Protein AF-A0A972PER1-F1 (afdb_monomer_lite)

Sequence (608 aa):
MGAGVGTFSLALMDLVMQEKAKGADVCEKFYLILIEPNVLYHEVANELLKQCAQGSNLQVKWTIIAGKFPDEPCLSEVLERVAGYDSKFVIIAMSNLWNWLEDGKSLLDIFLPWRRKTEAETVYDRACNFLKEFAENTPALQVALLSVETKEPKLRKKLDKFYKRLKQASQDIYILKGPDTNFIRYENFPRSYYREVKTKIEHVNSYNAAFAVFGLIVNKMSELENLKRAYFKSRQALRWEFPCDEVEIKLFEQDLEHNLKQLGKRILTGYNFGEFLLEYEVPKNDKETRPRVMDSLSDSIVGAAFLDVVGRGIDRNFCRTSYGNRINEKIDSEYMYKYFWHSYRNFMYKPKSWFAKNGFNFFVKMDIKSFYPSVKQEKLIEKLIRLLPAKEPRVLNLLNSMIKRSIFGSPEGCGIPQGPICSGFLANCYLDEFDREMEAKLGPNGYRRYVDDMIIYTHDEESCKESIKYVSEKLCELGLKNHTGRKLKEGTIEDYLSLIERDREVDDFQKDLSRILRGLYSLDWNNYREFIRKPDEFVRLYSECLRTIGVIINPEWLRRKLLLGKGLSAALSFVSRYFSSQMYRVNFLILPNYSMQMSGQRILSRKI

Structure (mmCIF, N/CA/C/O backbone):
data_AF-A0A972PER1-F1
#
_entry.id   AF-A0A972PER1-F1
#
loop_
_atom_site.group_PDB
_atom_site.id
_atom_site.type_symbol
_atom_site.label_atom_id
_atom_site.label_alt_id
_atom_site.label_comp_id
_atom_site.label_asym_id
_atom_site.label_entity_id
_atom_site.label_seq_id
_atom_site.pdbx_PDB_ins_code
_atom_site.Cartn_x
_atom_site.Cartn_y
_atom_site.Cartn_z
_atom_site.occupancy
_atom_site.B_iso_or_equiv
_atom_site.auth_seq_id
_atom_site.auth_comp_id
_atom_site.auth_asym_id
_atom_site.auth_atom_id
_atom_site.pdbx_PDB_model_num
ATOM 1 N N . MET A 1 1 ? -35.406 26.403 27.571 1.00 26.42 1 MET A N 1
ATOM 2 C CA . MET A 1 1 ? -33.980 26.021 27.526 1.00 26.42 1 MET A CA 1
ATOM 3 C C . MET A 1 1 ? -33.805 24.924 26.485 1.00 26.42 1 MET A C 1
ATOM 5 O O . MET A 1 1 ? -34.111 23.770 26.760 1.00 26.42 1 MET A O 1
ATOM 9 N N . GLY A 1 2 ? -33.439 25.297 25.257 1.00 31.20 2 GLY A N 1
ATOM 10 C CA . GLY A 1 2 ? -33.022 24.337 24.234 1.00 31.20 2 GLY A CA 1
ATOM 11 C C . GLY A 1 2 ? -31.591 23.888 24.530 1.00 31.20 2 GLY A C 1
ATOM 12 O O . GLY A 1 2 ? -30.759 24.734 24.821 1.00 31.20 2 GLY A O 1
ATOM 13 N N . ALA A 1 3 ? -31.355 22.572 24.522 1.00 39.53 3 ALA A N 1
ATOM 14 C CA . ALA A 1 3 ? -30.053 21.911 24.693 1.00 39.53 3 ALA A CA 1
ATOM 15 C C . ALA A 1 3 ? -29.165 22.451 25.838 1.00 39.53 3 ALA A C 1
ATOM 17 O O . ALA A 1 3 ? -28.099 23.012 25.607 1.00 39.53 3 ALA A O 1
ATOM 18 N N . GLY A 1 4 ? -29.611 22.259 27.086 1.00 46.69 4 GLY A N 1
ATOM 19 C CA . GLY A 1 4 ? -28.771 22.452 28.276 1.00 46.69 4 GLY A CA 1
ATOM 20 C C . GLY A 1 4 ? -27.957 21.203 28.647 1.00 46.69 4 GLY A C 1
ATOM 21 O O . GLY A 1 4 ? -28.222 20.113 28.124 1.00 46.69 4 GLY A O 1
ATOM 22 N N . VAL A 1 5 ? -27.025 21.387 29.594 1.00 44.25 5 VAL A N 1
ATOM 23 C CA . VAL A 1 5 ? -26.070 20.427 30.206 1.00 44.25 5 VAL A CA 1
ATOM 24 C C . VAL A 1 5 ? -26.590 18.991 30.335 1.00 44.25 5 VAL A C 1
ATOM 26 O O . VAL A 1 5 ? -25.854 18.053 30.064 1.00 44.25 5 VAL A O 1
ATOM 29 N N . GLY A 1 6 ? -27.878 18.791 30.628 1.00 48.19 6 GLY A N 1
ATOM 30 C CA . GLY A 1 6 ? -28.481 17.456 30.688 1.00 48.19 6 GLY A CA 1
ATOM 31 C C . GLY A 1 6 ? -28.329 16.621 29.407 1.00 48.19 6 GLY A C 1
ATOM 32 O O . GLY A 1 6 ? -28.152 15.417 29.491 1.00 48.19 6 GLY A O 1
ATOM 33 N N . THR A 1 7 ? -28.331 17.222 28.214 1.00 51.72 7 THR A N 1
ATOM 34 C CA . THR A 1 7 ? -28.155 16.458 26.957 1.00 51.72 7 THR A CA 1
ATOM 35 C C . THR A 1 7 ? -26.720 15.947 26.811 1.00 51.72 7 THR A C 1
ATOM 37 O O . THR A 1 7 ? -26.498 14.827 26.362 1.00 51.72 7 THR A O 1
ATOM 40 N N . PHE A 1 8 ? -25.753 16.758 27.245 1.00 56.72 8 PHE A N 1
ATOM 41 C CA . PHE A 1 8 ? -24.338 16.410 27.283 1.00 56.72 8 PHE A CA 1
ATOM 42 C C . PHE A 1 8 ? -24.061 15.292 28.295 1.00 56.72 8 PHE A C 1
ATOM 44 O O . PHE A 1 8 ? -23.455 14.281 27.951 1.00 56.72 8 PHE A O 1
ATOM 51 N N . SER A 1 9 ? -24.571 15.444 29.519 1.00 54.25 9 SER A N 1
ATOM 52 C CA . SER A 1 9 ? -24.448 14.467 30.604 1.00 54.25 9 SER A CA 1
ATOM 53 C C . SER A 1 9 ? -24.974 13.090 30.213 1.00 54.25 9 SER A C 1
ATOM 55 O O . SER A 1 9 ? -24.343 12.069 30.475 1.00 54.25 9 SER A O 1
ATOM 57 N N . LEU A 1 10 ? -26.122 13.071 29.539 1.00 55.47 10 LEU A N 1
ATOM 58 C CA . LEU A 1 10 ? -26.767 11.848 29.096 1.00 55.47 10 LEU A CA 1
ATOM 59 C C . LEU A 1 10 ? -26.017 11.210 27.910 1.00 55.47 10 LEU A C 1
ATOM 61 O O . LEU A 1 10 ? -25.839 9.995 27.896 1.00 55.47 10 LEU A O 1
ATOM 65 N N . ALA A 1 11 ? -25.495 12.004 26.969 1.00 56.81 11 ALA A N 1
ATOM 66 C CA . ALA A 1 11 ? -24.675 11.499 25.864 1.00 56.81 11 ALA A CA 1
ATOM 67 C C . ALA A 1 11 ? -23.322 10.933 26.329 1.00 56.81 11 ALA A C 1
ATOM 69 O O . ALA A 1 11 ? -22.860 9.922 25.802 1.00 56.81 11 ALA A O 1
ATOM 70 N N . LEU A 1 12 ? -22.703 11.553 27.339 1.00 61.47 12 LEU A N 1
ATOM 71 C CA . LEU A 1 12 ? -21.496 11.036 27.978 1.00 61.47 12 LEU A CA 1
ATOM 72 C C . LEU A 1 12 ? -21.771 9.692 28.670 1.00 61.47 12 LEU A C 1
ATOM 74 O O . LEU A 1 12 ? -21.003 8.749 28.494 1.00 61.47 12 LEU A O 1
ATOM 78 N N . MET A 1 13 ? -22.879 9.583 29.413 1.00 58.97 13 MET A N 1
ATOM 79 C CA . MET A 1 13 ? -23.298 8.323 30.035 1.00 58.97 13 MET A CA 1
ATOM 80 C C . MET A 1 13 ? -23.582 7.230 29.001 1.00 58.97 13 MET A C 1
ATOM 82 O O . MET A 1 13 ? -23.124 6.106 29.179 1.00 58.97 13 MET A O 1
ATOM 86 N N . ASP A 1 14 ? -24.282 7.545 27.911 1.00 58.56 14 ASP A N 1
ATOM 87 C CA . ASP A 1 14 ? -24.535 6.602 26.816 1.00 58.56 14 ASP A CA 1
ATOM 88 C C . ASP A 1 14 ? -23.226 6.112 26.177 1.00 58.56 14 ASP A C 1
ATOM 90 O O . ASP A 1 14 ? -23.028 4.908 26.037 1.00 58.56 14 ASP A O 1
ATOM 94 N N . LEU A 1 15 ? -22.268 7.006 25.902 1.00 58.19 15 LEU A N 1
ATOM 95 C CA . LEU A 1 15 ? -20.954 6.625 25.368 1.00 58.19 15 LEU A CA 1
ATOM 96 C C . LEU A 1 15 ? -20.197 5.679 26.315 1.00 58.19 15 LEU A C 1
ATOM 98 O O . LEU A 1 15 ? -19.697 4.638 25.889 1.00 58.19 15 LEU A O 1
ATOM 102 N N . VAL A 1 16 ? -20.147 6.015 27.606 1.00 56.97 16 VAL A N 1
ATOM 103 C CA . VAL A 1 16 ? -19.517 5.183 28.644 1.00 56.97 16 VAL A CA 1
ATOM 104 C C . VAL A 1 16 ? -20.184 3.803 28.726 1.00 56.97 16 VAL A C 1
ATOM 106 O O . VAL A 1 16 ? -19.498 2.783 28.828 1.00 56.97 16 VAL A O 1
ATOM 109 N N . MET A 1 17 ? -21.514 3.741 28.628 1.00 57.50 17 MET A N 1
ATOM 110 C CA . MET A 1 17 ? -22.270 2.484 28.650 1.00 57.50 17 MET A CA 1
ATOM 111 C C . MET A 1 17 ? -22.079 1.659 27.370 1.00 57.50 17 MET A C 1
ATOM 113 O O . MET A 1 17 ? -21.971 0.434 27.445 1.00 57.50 17 MET A O 1
ATOM 117 N N . GLN A 1 18 ? -21.982 2.299 26.202 1.00 55.28 18 GLN A N 1
ATOM 118 C CA . GLN A 1 18 ? -21.708 1.631 24.927 1.00 55.28 18 GLN A CA 1
ATOM 119 C C . GLN A 1 18 ? -20.305 1.021 24.877 1.00 55.28 18 GLN A C 1
ATOM 121 O O . GLN A 1 18 ? -20.141 -0.075 24.339 1.00 55.28 18 GLN A O 1
ATOM 126 N N . GLU A 1 19 ? -19.294 1.692 25.434 1.00 50.16 19 GLU A N 1
ATOM 127 C CA . GLU A 1 19 ? -17.941 1.130 25.527 1.00 50.16 19 GLU A CA 1
ATOM 128 C C . GLU A 1 19 ? -17.891 -0.039 26.525 1.00 50.16 19 GLU A C 1
ATOM 130 O O . GLU A 1 19 ? -17.300 -1.075 26.219 1.00 50.16 19 GLU A O 1
ATOM 135 N N . LYS A 1 20 ? -18.619 0.048 27.649 1.00 49.75 20 LYS A N 1
ATOM 136 C CA . LYS A 1 20 ? -18.792 -1.070 28.596 1.00 49.75 20 LYS A CA 1
ATOM 137 C C . LYS A 1 20 ? -19.465 -2.295 27.965 1.00 49.75 20 LYS A C 1
ATOM 139 O O . LYS A 1 20 ? -19.067 -3.425 28.238 1.00 49.75 20 LYS A O 1
ATOM 144 N N . ALA A 1 21 ? -20.456 -2.095 27.095 1.00 46.31 21 ALA A N 1
ATOM 145 C CA . ALA A 1 21 ? -21.189 -3.179 26.436 1.00 46.31 21 ALA A CA 1
ATOM 146 C C . ALA A 1 21 ? -20.359 -3.970 25.403 1.00 46.31 21 ALA A C 1
ATOM 148 O O . ALA A 1 21 ? -20.729 -5.089 25.052 1.00 46.31 21 ALA A O 1
ATOM 149 N N . LYS A 1 22 ? -19.234 -3.426 24.914 1.00 44.88 22 LYS A N 1
ATOM 150 C CA . LYS A 1 22 ? -18.383 -4.081 23.901 1.00 44.88 22 LYS A CA 1
ATOM 151 C C . LYS A 1 22 ? -17.372 -5.078 24.473 1.00 44.88 22 LYS A C 1
ATOM 153 O O . LYS A 1 22 ? -16.591 -5.634 23.706 1.00 44.88 22 LYS A O 1
ATOM 158 N N . GLY A 1 23 ? -17.363 -5.307 25.788 1.00 40.91 23 GLY A N 1
ATOM 159 C CA . GLY A 1 23 ? -16.435 -6.251 26.421 1.00 40.91 23 GLY A CA 1
ATOM 160 C C . GLY A 1 23 ? -14.962 -5.842 26.309 1.00 40.91 23 GLY A C 1
ATOM 161 O O . GLY A 1 23 ? -14.085 -6.686 26.468 1.00 40.91 23 GLY A O 1
ATOM 162 N N . ALA A 1 24 ? -14.685 -4.567 26.015 1.00 40.03 24 ALA A N 1
ATOM 163 C CA . ALA A 1 24 ? -13.367 -4.002 26.251 1.00 40.03 24 ALA A CA 1
ATOM 164 C C . ALA A 1 24 ? -13.134 -3.991 27.767 1.00 40.03 24 ALA A C 1
ATOM 166 O O . ALA A 1 24 ? -14.063 -3.663 28.510 1.00 40.03 24 ALA A O 1
ATOM 167 N N . ASP A 1 25 ? -11.922 -4.321 28.223 1.00 42.69 25 ASP A N 1
ATOM 168 C CA . ASP A 1 25 ? -11.452 -3.883 29.540 1.00 42.69 25 ASP A CA 1
ATOM 169 C C . ASP A 1 25 ? -11.628 -2.365 29.562 1.00 42.69 25 ASP A C 1
ATOM 171 O O . ASP A 1 25 ? -10.833 -1.628 28.972 1.00 42.69 25 ASP A O 1
ATOM 175 N N . VAL A 1 26 ? -12.747 -1.895 30.118 1.00 45.00 26 VAL A N 1
ATOM 176 C CA . VAL A 1 26 ? -13.044 -0.471 30.199 1.00 45.00 26 VAL A CA 1
ATOM 177 C C . VAL A 1 26 ? -11.923 0.093 31.041 1.00 45.00 26 VAL A C 1
ATOM 179 O O . VAL A 1 26 ? -11.823 -0.230 32.222 1.00 45.00 26 VAL A O 1
ATOM 182 N N . CYS A 1 27 ? -11.034 0.847 30.394 1.00 50.41 27 CYS A N 1
ATOM 183 C CA . CYS A 1 27 ? -9.876 1.451 31.025 1.00 50.41 27 CYS A CA 1
ATOM 184 C C . CYS A 1 27 ? -10.336 2.055 32.359 1.00 50.41 27 CYS A C 1
ATOM 186 O O . CYS A 1 27 ? -11.215 2.917 32.356 1.00 50.41 27 CYS A O 1
ATOM 188 N N . GLU A 1 28 ? -9.774 1.599 33.487 1.00 54.62 28 GLU A N 1
ATOM 189 C CA . GLU A 1 28 ? -10.206 2.032 34.829 1.00 54.62 28 GLU A CA 1
ATOM 190 C C . GLU A 1 28 ? -10.150 3.561 34.995 1.00 54.62 28 GLU A C 1
ATOM 192 O O . GLU A 1 28 ? -10.821 4.108 35.865 1.00 54.62 28 GLU A O 1
ATOM 197 N N . LYS A 1 29 ? -9.384 4.246 34.130 1.00 63.78 29 LYS A N 1
ATOM 198 C CA . LYS A 1 29 ? -9.202 5.698 34.052 1.00 63.78 29 LYS A CA 1
ATOM 199 C C . LYS A 1 29 ? -9.489 6.233 32.645 1.00 63.78 29 LYS A C 1
ATOM 201 O O . LYS A 1 29 ? -8.820 5.824 31.693 1.00 63.78 29 LYS A O 1
ATOM 206 N N . PHE A 1 30 ? -10.377 7.220 32.520 1.00 67.88 30 PHE A N 1
ATOM 207 C CA . PHE A 1 30 ? -10.522 8.019 31.296 1.00 67.88 30 PHE A CA 1
ATOM 208 C C . PHE A 1 30 ? -10.519 9.524 31.581 1.00 67.88 30 PHE A C 1
ATOM 210 O O . PHE A 1 30 ? -10.972 9.975 32.636 1.00 67.88 30 PHE A O 1
ATOM 217 N N . TYR A 1 31 ? -9.990 10.289 30.623 1.00 77.06 31 TYR A N 1
ATOM 218 C CA . TYR A 1 31 ? -9.894 11.747 30.691 1.00 77.06 31 TYR A CA 1
ATOM 219 C C . TYR A 1 31 ? -10.985 12.399 29.842 1.00 77.06 31 TYR A C 1
ATOM 221 O O . TYR A 1 31 ? -11.194 11.997 28.702 1.00 77.06 31 TYR A O 1
ATOM 229 N N . LEU A 1 32 ? -11.668 13.407 30.377 1.00 76.50 32 LEU A N 1
ATOM 230 C CA . LEU A 1 32 ? -12.708 14.165 29.686 1.00 76.50 32 LEU A CA 1
ATOM 231 C C . LEU A 1 32 ? -12.308 15.638 29.562 1.00 76.50 32 LEU A C 1
ATOM 233 O O . LEU A 1 32 ? -12.201 16.342 30.562 1.00 76.50 32 LEU A O 1
ATOM 237 N N . ILE A 1 33 ? -12.159 16.127 28.337 1.00 79.44 33 ILE A N 1
ATOM 238 C CA . ILE A 1 33 ? -12.066 17.559 28.050 1.00 79.44 33 ILE A CA 1
ATOM 239 C C . ILE A 1 33 ? -13.440 18.028 27.593 1.00 79.44 33 ILE A C 1
ATOM 241 O O . ILE A 1 33 ? -13.902 17.649 26.518 1.00 79.44 33 ILE A O 1
ATOM 245 N N . LEU A 1 34 ? -14.095 18.840 28.415 1.00 77.69 34 LEU A N 1
ATOM 246 C CA . LEU A 1 34 ? -15.350 19.490 28.073 1.00 77.69 34 LEU A CA 1
ATOM 247 C C . LEU A 1 34 ? -15.063 20.885 27.528 1.00 77.69 34 LEU A C 1
ATOM 249 O O . LEU A 1 34 ? -14.505 21.715 28.235 1.00 77.69 34 LEU A O 1
ATOM 253 N N . ILE A 1 35 ? -15.473 21.162 26.297 1.00 75.19 35 ILE A N 1
ATOM 254 C CA . ILE A 1 35 ? -15.441 22.521 25.750 1.00 75.19 35 ILE A CA 1
ATOM 255 C C . ILE A 1 35 ? -16.831 23.120 25.963 1.00 75.19 35 ILE A C 1
ATOM 257 O O . ILE A 1 35 ? -17.819 22.571 25.478 1.00 75.19 35 ILE A O 1
ATOM 261 N N . GLU A 1 36 ? -16.914 24.201 26.737 1.00 72.69 36 GLU A N 1
ATOM 262 C CA . GLU A 1 36 ? -18.165 24.895 27.047 1.00 72.69 36 GLU A CA 1
ATOM 263 C C . GLU A 1 36 ? -17.871 26.391 27.249 1.00 72.69 36 GLU A C 1
ATOM 265 O O . GLU A 1 36 ? -17.298 26.763 28.271 1.00 72.69 36 GLU A O 1
ATOM 270 N N . PRO A 1 37 ? -18.242 27.280 26.315 1.00 66.69 37 PRO A N 1
ATOM 271 C CA . PRO A 1 37 ? -17.990 28.710 26.460 1.00 66.69 37 PRO A CA 1
ATOM 272 C C . PRO A 1 37 ? -18.890 29.361 27.518 1.00 66.69 37 PRO A C 1
ATOM 274 O O . PRO A 1 37 ? -18.535 30.408 28.055 1.00 66.69 37 PRO A O 1
ATOM 277 N N . ASN A 1 38 ? -20.049 28.773 27.847 1.00 67.06 38 ASN A N 1
ATOM 278 C CA . ASN A 1 38 ? -20.931 29.343 28.858 1.00 67.06 38 ASN A CA 1
ATOM 279 C C . ASN A 1 38 ? -20.520 28.906 30.270 1.00 67.06 38 ASN A C 1
ATOM 281 O O . ASN A 1 38 ? -20.836 27.806 30.725 1.00 67.06 38 ASN A O 1
ATOM 285 N N . VAL A 1 39 ? -19.884 29.827 30.992 1.00 70.94 39 VAL A N 1
ATOM 286 C CA . VAL A 1 39 ? -19.374 29.610 32.354 1.00 70.94 39 VAL A CA 1
ATOM 287 C C . VAL A 1 39 ? -20.472 29.181 33.339 1.00 70.94 39 VAL A C 1
ATOM 289 O O . VAL A 1 39 ? -20.210 28.387 34.238 1.00 70.94 39 VAL A O 1
ATOM 292 N N . LEU A 1 40 ? -21.730 29.599 33.138 1.00 66.31 40 LEU A N 1
ATOM 293 C CA . LEU A 1 40 ? -22.855 29.194 33.998 1.00 66.31 40 LEU A CA 1
ATOM 294 C C . LEU A 1 40 ? -23.103 27.677 33.981 1.00 66.31 40 LEU A C 1
ATOM 296 O O . LEU A 1 40 ? -23.684 27.123 34.912 1.00 66.31 40 LEU A O 1
ATOM 300 N N . TYR A 1 41 ? -22.682 26.992 32.920 1.00 66.69 41 TYR A N 1
ATOM 301 C CA . TYR A 1 41 ? -22.830 25.546 32.789 1.00 66.69 41 TYR A CA 1
ATOM 302 C C . TYR A 1 41 ? -21.674 24.757 33.401 1.00 66.69 41 TYR A C 1
ATOM 304 O O . TYR A 1 41 ? -21.802 23.545 33.580 1.00 66.69 41 TYR A O 1
ATOM 312 N N . HIS A 1 42 ? -20.579 25.420 33.778 1.00 75.81 42 HIS A N 1
ATOM 313 C CA . HIS A 1 42 ? -19.392 24.760 34.322 1.00 75.81 42 HIS A CA 1
ATOM 314 C C . HIS A 1 42 ? -19.663 24.159 35.695 1.00 75.81 42 HIS A C 1
ATOM 316 O O . HIS A 1 42 ? -19.288 23.016 35.946 1.00 75.81 42 HIS A O 1
ATOM 322 N N . GLU A 1 43 ? -20.355 24.891 36.570 1.00 70.50 43 GLU A N 1
ATOM 323 C CA . GLU A 1 43 ? -20.714 24.406 37.909 1.00 70.50 43 GLU A CA 1
ATOM 324 C C . GLU A 1 43 ? -21.614 23.170 37.833 1.00 70.50 43 GLU A C 1
ATOM 326 O O . GLU A 1 43 ? -21.351 22.158 38.484 1.00 70.50 43 GLU A O 1
ATOM 331 N N . VAL A 1 44 ? -22.628 23.218 36.965 1.00 67.12 44 VAL A N 1
ATOM 332 C CA . VAL A 1 44 ? -23.564 22.106 36.754 1.00 67.12 44 VAL A CA 1
ATOM 333 C C . VAL A 1 44 ? -22.845 20.883 36.182 1.00 67.12 44 VAL A C 1
ATOM 335 O O . VAL A 1 44 ? -23.066 19.765 36.648 1.00 67.12 44 VAL A O 1
ATOM 338 N N . ALA A 1 45 ? -21.974 21.078 35.187 1.00 69.12 45 ALA A N 1
ATOM 339 C CA . ALA A 1 45 ? -21.197 19.995 34.592 1.00 69.12 45 ALA A CA 1
ATOM 340 C C . ALA A 1 45 ? -20.238 19.360 35.610 1.00 69.12 45 ALA A C 1
ATOM 342 O O . ALA A 1 45 ? -20.171 18.135 35.703 1.00 69.12 45 ALA A O 1
ATOM 343 N N . ASN A 1 46 ? -19.547 20.177 36.410 1.00 76.25 46 ASN A N 1
ATOM 344 C CA . ASN A 1 46 ? -18.648 19.705 37.460 1.00 76.25 46 ASN A CA 1
ATOM 345 C C . ASN A 1 46 ? -19.373 18.846 38.494 1.00 76.25 46 ASN A C 1
ATOM 347 O O . ASN A 1 46 ? -18.902 17.760 38.824 1.00 76.25 46 ASN A O 1
ATOM 351 N N . GLU A 1 47 ? -20.510 19.315 39.003 1.00 72.00 47 GLU A N 1
ATOM 352 C CA . GLU A 1 47 ? -21.238 18.592 40.042 1.00 72.00 47 GLU A CA 1
ATOM 353 C C . GLU A 1 47 ? -21.782 17.255 39.530 1.00 72.00 47 GLU A C 1
ATOM 355 O O . GLU A 1 47 ? -21.693 16.228 40.202 1.00 72.00 47 GLU A O 1
ATOM 360 N N . LEU A 1 48 ? -22.248 17.232 38.284 1.00 68.62 48 LEU A N 1
ATOM 361 C CA . LEU A 1 48 ? -22.726 16.009 37.659 1.00 68.62 48 LEU A CA 1
ATOM 362 C C . LEU A 1 48 ? -21.595 15.001 37.406 1.00 68.62 48 LEU A C 1
ATOM 364 O O . LEU A 1 48 ? -21.771 13.810 37.663 1.00 68.62 48 LEU A O 1
ATOM 368 N N . LEU A 1 49 ? -20.429 15.452 36.935 1.00 72.38 49 LEU A N 1
ATOM 369 C CA . LEU A 1 49 ? -19.271 14.579 36.711 1.00 72.38 49 LEU A CA 1
ATOM 370 C C . LEU A 1 49 ? -18.753 13.970 38.021 1.00 72.38 49 LEU A C 1
ATOM 372 O O . LEU A 1 49 ? -18.432 12.780 38.045 1.00 72.38 49 LEU A O 1
ATOM 376 N N . LYS A 1 50 ? -18.775 14.729 39.128 1.00 75.12 50 LYS A N 1
ATOM 377 C CA . LYS A 1 50 ? -18.490 14.193 40.471 1.00 75.12 50 LYS A CA 1
ATOM 378 C C . LYS A 1 50 ? -19.460 13.083 40.856 1.00 75.12 50 LYS A C 1
ATOM 380 O O . LYS A 1 50 ? -19.018 12.021 41.285 1.00 75.12 50 LYS A O 1
ATOM 385 N N . GLN A 1 51 ? -20.762 13.298 40.669 1.00 68.56 51 GLN A N 1
ATOM 386 C CA . GLN A 1 51 ? -21.779 12.288 40.982 1.00 68.56 51 GLN A CA 1
ATOM 387 C C . GLN A 1 51 ? -21.609 11.024 40.129 1.00 68.56 51 GLN A C 1
ATOM 389 O O . GLN A 1 51 ? -21.715 9.912 40.642 1.00 68.56 51 GLN A O 1
ATOM 394 N N . CYS A 1 52 ? -21.279 11.175 38.843 1.00 63.88 52 CYS A N 1
ATOM 395 C CA . CYS A 1 52 ? -21.000 10.044 37.954 1.00 63.88 52 CYS A CA 1
ATOM 396 C C . CYS A 1 52 ? -19.782 9.234 38.419 1.00 63.88 52 CYS A C 1
ATOM 398 O O . CYS A 1 52 ? -19.831 8.003 38.431 1.00 63.88 52 CYS A O 1
ATOM 400 N N . ALA A 1 53 ? -18.704 9.915 38.817 1.00 66.44 53 ALA A N 1
ATOM 401 C CA . ALA A 1 53 ? -17.494 9.273 39.324 1.00 66.44 53 ALA A CA 1
ATOM 402 C C . ALA A 1 53 ? -17.730 8.566 40.671 1.00 66.44 53 ALA A C 1
ATOM 404 O O . ALA A 1 53 ? -17.184 7.496 40.902 1.00 66.44 53 ALA A O 1
ATOM 405 N N . GLN A 1 54 ? -18.571 9.123 41.547 1.00 66.81 54 GLN A N 1
ATOM 406 C CA . GLN A 1 54 ? -18.913 8.509 42.839 1.00 66.81 54 GLN A CA 1
ATOM 407 C C . GLN A 1 54 ? -19.871 7.315 42.704 1.00 66.81 54 GLN A C 1
ATOM 409 O O . GLN A 1 54 ? -19.818 6.390 43.509 1.00 66.81 54 GLN A O 1
ATOM 414 N N . GLY A 1 55 ? -20.750 7.328 41.697 1.00 57.81 55 GLY A N 1
ATOM 415 C CA . GLY A 1 55 ? -21.752 6.285 41.456 1.00 57.81 55 GLY A CA 1
ATOM 416 C C . GLY A 1 55 ? -21.294 5.132 40.556 1.00 57.81 55 GLY A C 1
ATOM 417 O O . GLY A 1 55 ? -22.108 4.270 40.222 1.00 57.81 55 GLY A O 1
ATOM 418 N N . SER A 1 56 ? -20.032 5.106 40.118 1.00 59.75 56 SER A N 1
ATOM 419 C CA . SER A 1 56 ? -19.505 4.084 39.205 1.00 59.75 56 SER A CA 1
ATOM 420 C C . SER A 1 56 ? -18.081 3.654 39.578 1.00 59.75 56 SER A C 1
ATOM 422 O O . SER A 1 56 ? -17.346 4.406 40.200 1.00 59.75 56 SER A O 1
ATOM 424 N N . ASN A 1 57 ? -17.648 2.459 39.153 1.00 62.38 57 ASN A N 1
ATOM 425 C CA . ASN A 1 57 ? -16.254 1.998 39.313 1.00 62.38 57 ASN A CA 1
ATOM 426 C C . ASN A 1 57 ? -15.274 2.694 38.337 1.00 62.38 57 ASN A C 1
ATOM 428 O O . ASN A 1 57 ? -14.226 2.142 38.013 1.00 62.38 57 ASN A O 1
ATOM 432 N N . LEU A 1 58 ? -15.629 3.863 37.800 1.00 60.22 58 LEU A N 1
ATOM 433 C CA . LEU A 1 58 ? -14.868 4.560 36.766 1.00 60.22 58 LEU A CA 1
ATOM 434 C C . LEU A 1 58 ? -14.079 5.713 37.384 1.00 60.22 58 LEU A C 1
ATOM 436 O O . LEU A 1 58 ? -14.657 6.608 37.998 1.00 60.22 58 LEU A O 1
ATOM 440 N N . GLN A 1 59 ? -12.765 5.754 37.168 1.00 68.75 59 GLN A N 1
ATOM 441 C CA . GLN A 1 59 ? -11.951 6.905 37.554 1.00 68.75 59 GLN A CA 1
ATOM 442 C C . GLN A 1 59 ? -11.991 7.956 36.440 1.00 68.75 59 GLN A C 1
ATOM 444 O O . GLN A 1 59 ? -11.199 7.935 35.496 1.00 68.75 59 GLN A O 1
ATOM 449 N N . VAL A 1 60 ? -12.942 8.883 36.545 1.00 70.94 60 VAL A N 1
ATOM 450 C CA . VAL A 1 60 ? -13.090 9.994 35.598 1.00 70.94 60 VAL A CA 1
ATOM 451 C C . VAL A 1 60 ? -12.252 11.180 36.063 1.00 70.94 60 VAL A C 1
ATOM 453 O O . VAL A 1 60 ? -12.485 11.715 37.145 1.00 70.94 60 VAL A O 1
ATOM 456 N N . LYS A 1 61 ? -11.303 11.630 35.240 1.00 78.38 61 LYS A N 1
ATOM 457 C CA . LYS A 1 61 ? -10.654 12.942 35.399 1.00 78.38 61 LYS A CA 1
ATOM 458 C C . LYS A 1 61 ? -11.172 13.870 34.312 1.00 78.38 61 LYS A C 1
ATOM 460 O O . LYS A 1 61 ? -11.260 13.456 33.161 1.00 78.38 61 LYS A O 1
ATOM 465 N N . TRP A 1 62 ? -11.506 15.113 34.646 1.00 81.94 62 TRP A N 1
ATOM 466 C CA . TRP A 1 62 ? -12.046 16.046 33.660 1.00 81.94 62 TRP A CA 1
ATOM 467 C C . TRP A 1 62 ? -11.470 17.454 33.772 1.00 81.94 62 TRP A C 1
ATOM 469 O O . TRP A 1 62 ? -10.917 17.852 34.794 1.00 81.94 62 TRP A O 1
ATOM 479 N N . THR A 1 63 ? -11.590 18.211 32.689 1.00 84.81 63 THR A N 1
ATOM 480 C CA . THR A 1 63 ? -11.253 19.634 32.605 1.00 84.81 63 THR A CA 1
ATOM 481 C C . THR A 1 63 ? -12.292 20.324 31.734 1.00 84.81 63 THR A C 1
ATOM 483 O O . THR A 1 63 ? -12.777 19.734 30.769 1.00 84.81 63 THR A O 1
ATOM 486 N N . ILE A 1 64 ? -12.658 21.554 32.094 1.00 82.25 64 ILE A N 1
ATOM 487 C CA . ILE A 1 64 ? -13.596 22.374 31.328 1.00 82.25 64 ILE A CA 1
ATOM 488 C C . ILE A 1 64 ? -12.815 23.534 30.711 1.00 82.25 64 ILE A C 1
ATOM 490 O O . ILE A 1 64 ? -12.150 24.274 31.430 1.00 82.25 64 ILE A O 1
ATOM 494 N N . ILE A 1 65 ? -12.891 23.671 29.390 1.00 81.25 65 ILE A N 1
ATOM 495 C CA . ILE A 1 65 ? -12.271 24.744 28.614 1.00 81.25 65 ILE A CA 1
ATOM 496 C C . ILE A 1 65 ? -13.355 25.771 28.286 1.00 81.25 65 ILE A C 1
ATOM 498 O O . ILE A 1 65 ? -14.324 25.463 27.585 1.00 81.25 65 ILE A O 1
ATOM 502 N N . ALA A 1 66 ? -13.170 27.000 28.776 1.00 78.94 66 ALA A N 1
ATOM 503 C CA . ALA A 1 66 ? -14.044 28.153 28.540 1.00 78.94 66 ALA A CA 1
ATOM 504 C C . ALA A 1 66 ? -13.817 28.772 27.144 1.00 78.94 66 ALA A C 1
ATOM 506 O O . ALA A 1 66 ? -13.671 29.984 26.998 1.00 78.94 66 ALA A O 1
ATOM 507 N N . GLY A 1 67 ? -13.707 27.929 26.120 1.00 69.56 67 GLY A N 1
ATOM 508 C CA . GLY A 1 67 ? -13.319 28.312 24.767 1.00 69.56 67 GLY A CA 1
ATOM 509 C C . GLY A 1 67 ? -14.412 28.025 23.747 1.00 69.56 67 GLY A C 1
ATOM 510 O O . GLY A 1 67 ? -15.301 27.203 23.969 1.00 69.56 67 GLY A O 1
ATOM 511 N N . LYS A 1 68 ? -14.328 28.698 22.599 1.00 68.00 68 LYS A N 1
ATOM 512 C CA . LYS A 1 68 ? -15.152 28.408 21.424 1.00 68.00 68 LYS A CA 1
ATOM 513 C C . LYS A 1 68 ? -14.358 27.516 20.477 1.00 68.00 68 LYS A C 1
ATOM 515 O O . LYS A 1 68 ? -13.272 27.878 20.039 1.00 68.00 68 LYS A O 1
ATOM 520 N N . PHE A 1 69 ? -14.882 26.342 20.147 1.00 61.56 69 PHE A N 1
ATOM 521 C CA . PHE A 1 69 ? -14.282 25.495 19.116 1.00 61.56 69 PHE A CA 1
ATOM 522 C C . PHE A 1 69 ? -14.774 25.927 17.721 1.00 61.56 69 PHE A C 1
ATOM 524 O O . PHE A 1 69 ? -15.980 26.143 17.576 1.00 61.56 69 PHE A O 1
ATOM 531 N N . PRO A 1 70 ? -13.929 25.977 16.670 1.00 61.25 70 PRO A N 1
ATOM 532 C CA . PRO A 1 70 ? -12.501 25.651 16.621 1.00 61.25 70 PRO A CA 1
ATOM 533 C C . PRO A 1 70 ? -11.598 26.906 16.617 1.00 61.25 70 PRO A C 1
ATOM 535 O O . PRO A 1 70 ? -10.793 27.077 15.700 1.00 61.25 70 PRO A O 1
ATOM 538 N N . ASP A 1 71 ? -11.739 27.821 17.581 1.00 69.81 71 ASP A N 1
ATOM 539 C CA . ASP A 1 71 ? -10.851 28.990 17.656 1.00 69.81 71 ASP A CA 1
ATOM 540 C C . ASP A 1 71 ? -9.454 28.594 18.147 1.00 69.81 71 ASP A C 1
ATOM 542 O O . ASP A 1 71 ? -9.323 27.791 19.070 1.00 69.81 71 ASP A O 1
ATOM 546 N N . GLU A 1 72 ? -8.410 29.193 17.563 1.00 70.56 72 GLU A N 1
ATOM 547 C CA . GLU A 1 72 ? -6.996 28.873 17.841 1.00 70.56 72 GLU A CA 1
ATOM 548 C C . GLU A 1 72 ? -6.642 28.796 19.339 1.00 70.56 72 GLU A C 1
ATOM 550 O O . GLU A 1 72 ? -5.986 27.829 19.732 1.00 70.56 72 GLU A O 1
ATOM 555 N N . PRO A 1 73 ? -7.107 29.713 20.220 1.00 79.31 73 PRO A N 1
ATOM 556 C CA . PRO A 1 73 ? -6.834 29.602 21.654 1.00 79.31 73 PRO A CA 1
ATOM 557 C C . PRO A 1 73 ? -7.456 28.349 22.283 1.00 79.31 73 PRO A C 1
ATOM 559 O O . PRO A 1 73 ? -6.825 27.691 23.105 1.00 79.31 73 PRO A O 1
ATOM 562 N N . CYS A 1 74 ? -8.676 27.988 21.870 1.00 75.75 74 CYS A N 1
ATOM 563 C CA . CYS A 1 74 ? -9.353 26.786 22.349 1.00 75.75 74 CYS A CA 1
ATOM 564 C C . CYS A 1 74 ? -8.643 25.526 21.842 1.00 75.75 74 CYS A C 1
ATOM 566 O O . CYS A 1 74 ? -8.405 24.607 22.621 1.00 75.75 74 CYS A O 1
ATOM 568 N N . LEU A 1 75 ? -8.266 25.494 20.560 1.00 72.94 75 LEU A N 1
ATOM 569 C CA . LEU A 1 75 ? -7.520 24.384 19.963 1.00 72.94 75 LEU A CA 1
ATOM 570 C C . LEU A 1 75 ? -6.163 24.166 20.649 1.00 72.94 75 LEU A C 1
ATOM 572 O O . LEU A 1 75 ? -5.843 23.038 21.025 1.00 72.94 75 LEU A O 1
ATOM 576 N N . SER A 1 76 ? -5.407 25.246 20.865 1.00 79.00 76 SER A N 1
ATOM 577 C CA . SER A 1 76 ? -4.112 25.212 21.556 1.00 79.00 76 SER A CA 1
ATOM 578 C C . SER A 1 76 ? -4.247 24.672 22.980 1.00 79.00 76 SER A C 1
ATOM 580 O O . SER A 1 76 ? -3.497 23.777 23.368 1.00 79.00 76 SER A O 1
ATOM 582 N N . GLU A 1 77 ? -5.247 25.139 23.739 1.00 83.81 77 GLU A N 1
ATOM 583 C CA . GLU A 1 77 ? -5.480 24.638 25.096 1.00 83.81 77 GLU A CA 1
ATOM 584 C C . GLU A 1 77 ? -5.861 23.149 25.087 1.00 83.81 77 GLU A C 1
ATOM 586 O O . GLU A 1 77 ? -5.351 22.379 25.896 1.00 83.81 77 GLU A O 1
ATOM 591 N N . VAL A 1 78 ? -6.704 22.695 24.151 1.00 76.88 78 VAL A N 1
ATOM 592 C CA . VAL A 1 78 ? -7.055 21.267 24.046 1.00 76.88 78 VAL A CA 1
ATOM 593 C C . VAL A 1 78 ? -5.812 20.406 23.795 1.00 76.88 78 VAL A C 1
ATOM 595 O O . VAL A 1 78 ? -5.663 19.373 24.449 1.00 76.88 78 VAL A O 1
ATOM 598 N N . LEU A 1 79 ? -4.921 20.819 22.885 1.00 74.50 79 LEU A N 1
ATOM 599 C CA . LEU A 1 79 ? -3.669 20.102 22.604 1.00 74.50 79 LEU A CA 1
ATOM 600 C C . LEU A 1 79 ? -2.773 20.022 23.844 1.00 74.50 79 LEU A C 1
ATOM 602 O O . LEU A 1 79 ? -2.279 18.942 24.164 1.00 74.50 79 LEU A O 1
ATOM 606 N N . GLU A 1 80 ? -2.621 21.127 24.577 1.00 80.31 80 GLU A N 1
ATOM 607 C CA . GLU A 1 80 ? -1.835 21.174 25.814 1.00 80.31 80 GLU A CA 1
ATOM 608 C C . GLU A 1 80 ? -2.394 20.220 26.883 1.00 80.31 80 GLU A C 1
ATOM 610 O O . GLU A 1 80 ? -1.654 19.424 27.467 1.00 80.31 80 GLU A O 1
ATOM 615 N N . ARG A 1 81 ? -3.717 20.240 27.108 1.00 79.88 81 ARG A N 1
ATOM 616 C CA . ARG A 1 81 ? -4.370 19.360 28.093 1.00 79.88 81 ARG A CA 1
ATOM 617 C C . ARG A 1 81 ? -4.214 17.891 27.730 1.00 79.88 81 ARG A C 1
ATOM 619 O O . ARG A 1 81 ? -3.914 17.082 28.604 1.00 79.88 81 ARG A O 1
ATOM 626 N N . VAL A 1 82 ? -4.408 17.546 26.457 1.00 73.69 82 VAL A N 1
ATOM 627 C CA . VAL A 1 82 ? -4.264 16.164 25.991 1.00 73.69 82 VAL A CA 1
ATOM 628 C C . VAL A 1 82 ? -2.827 15.674 26.106 1.00 73.69 82 VAL A C 1
ATOM 630 O O . VAL A 1 82 ? -2.625 14.548 26.556 1.00 73.69 82 VAL A O 1
ATOM 633 N N . ALA A 1 83 ? -1.839 16.501 25.758 1.00 69.69 83 ALA A N 1
ATOM 634 C CA . ALA A 1 83 ? -0.429 16.141 25.883 1.00 69.69 83 ALA A CA 1
ATOM 635 C C . ALA A 1 83 ? -0.023 15.829 27.337 1.00 69.69 83 ALA A C 1
ATOM 637 O O . ALA A 1 83 ? 0.866 15.010 27.566 1.00 69.69 83 ALA A O 1
ATOM 638 N N . GLY A 1 84 ? -0.689 16.446 28.320 1.00 68.50 84 GLY A N 1
ATOM 639 C CA . GLY A 1 84 ? -0.459 16.205 29.747 1.00 68.50 84 GLY A CA 1
ATOM 640 C C . GLY A 1 84 ? -1.122 14.945 30.322 1.00 68.50 84 GLY A C 1
ATOM 641 O O . GLY A 1 84 ? -0.894 14.629 31.491 1.00 68.50 84 GLY A O 1
ATOM 642 N N . TYR A 1 85 ? -1.951 14.228 29.557 1.00 72.69 85 TYR A N 1
ATOM 643 C CA . TYR A 1 85 ? -2.664 13.045 30.043 1.00 72.69 85 TYR A CA 1
ATOM 644 C C . TYR A 1 85 ? -1.934 11.737 29.711 1.00 72.69 85 TYR A C 1
ATOM 646 O O . TYR A 1 85 ? -1.525 11.490 28.583 1.00 72.69 85 TYR A O 1
ATOM 654 N N . ASP A 1 86 ? -1.825 10.855 30.709 1.00 60.62 86 ASP A N 1
ATOM 655 C CA . ASP A 1 86 ? -1.116 9.570 30.620 1.00 60.62 86 ASP A CA 1
ATOM 656 C C . ASP A 1 86 ? -1.978 8.394 30.118 1.00 60.62 86 ASP A C 1
ATOM 658 O O . ASP A 1 86 ? -1.454 7.292 29.934 1.00 60.62 86 ASP A O 1
ATOM 662 N N . SER A 1 87 ? -3.298 8.571 29.927 1.00 59.31 87 SER A N 1
ATOM 663 C CA . SER A 1 87 ? -4.187 7.436 29.639 1.00 59.31 87 SER A CA 1
ATOM 664 C C . SER A 1 87 ? -4.390 7.156 28.161 1.00 59.31 87 SER A C 1
ATOM 666 O O . SER A 1 87 ? -4.268 7.986 27.262 1.00 59.31 87 SER A O 1
ATOM 668 N N . LYS A 1 88 ? -4.786 5.904 27.950 1.00 60.56 88 LYS A N 1
ATOM 669 C CA . LYS A 1 88 ? -5.124 5.303 26.672 1.00 60.56 88 LYS A CA 1
ATOM 670 C C . LYS A 1 88 ? -6.450 5.828 26.096 1.00 60.56 88 LYS A C 1
ATOM 672 O O . LYS A 1 88 ? -6.705 5.580 24.926 1.00 60.56 88 LYS A O 1
ATOM 677 N N . PHE A 1 89 ? -7.285 6.537 26.860 1.00 63.50 89 PHE A N 1
ATOM 678 C CA . PHE A 1 89 ? -8.626 6.931 26.416 1.00 63.50 89 PHE A CA 1
ATOM 679 C C . PHE A 1 89 ? -8.987 8.356 26.860 1.00 63.50 89 PHE A C 1
ATOM 681 O O . PHE A 1 89 ? -9.188 8.619 28.051 1.00 63.50 89 PHE A O 1
ATOM 688 N N . VAL A 1 90 ? -9.096 9.266 25.888 1.00 69.81 90 VAL A N 1
ATOM 689 C CA . VAL A 1 90 ? -9.467 10.673 26.100 1.00 69.81 90 VAL A CA 1
ATOM 690 C C . VAL A 1 90 ? -10.763 10.975 25.348 1.00 69.81 90 VAL A C 1
ATOM 692 O O . VAL A 1 90 ? -10.865 10.749 24.146 1.00 69.81 90 VAL A O 1
ATOM 695 N N . ILE A 1 91 ? -11.768 11.511 26.028 1.00 70.69 91 ILE A N 1
ATOM 696 C CA . ILE A 1 91 ? -12.983 12.030 25.399 1.00 70.69 91 ILE A CA 1
ATOM 697 C C . ILE A 1 91 ? -12.845 13.545 25.320 1.00 70.69 91 ILE A C 1
ATOM 699 O O . ILE A 1 91 ? -12.683 14.208 26.340 1.00 70.69 91 ILE A O 1
ATOM 703 N N . ILE A 1 92 ? -12.959 14.103 24.121 1.00 70.75 92 ILE A N 1
ATOM 704 C CA . ILE A 1 92 ? -13.125 15.541 23.930 1.00 70.75 92 ILE A CA 1
ATOM 705 C C . ILE A 1 92 ? -14.590 15.757 23.583 1.00 70.75 92 ILE A C 1
ATOM 707 O O . ILE A 1 92 ? -15.061 15.400 22.504 1.00 70.75 92 ILE A O 1
ATOM 711 N N . ALA A 1 93 ? -15.339 16.301 24.524 1.00 70.81 93 ALA A N 1
ATOM 712 C CA . ALA A 1 93 ? -16.768 16.453 24.388 1.00 70.81 93 ALA A CA 1
ATOM 713 C C . ALA A 1 93 ? -17.107 17.936 24.201 1.00 70.81 93 ALA A C 1
ATOM 715 O O . ALA A 1 93 ? -16.731 18.797 24.994 1.00 70.81 93 ALA A O 1
ATOM 716 N N . MET A 1 94 ? -17.807 18.224 23.110 1.00 67.62 94 MET A N 1
ATOM 717 C CA . MET A 1 94 ? -18.169 19.566 22.677 1.00 67.62 94 MET A CA 1
ATOM 718 C C . MET A 1 94 ? -19.689 19.689 22.752 1.00 67.62 94 MET A C 1
ATOM 720 O O . MET A 1 94 ? -20.413 18.975 22.044 1.00 67.62 94 MET A O 1
ATOM 724 N N . SER A 1 95 ? -20.197 20.572 23.609 1.00 57.78 95 SER A N 1
ATOM 725 C CA . SER A 1 95 ? -21.616 20.929 23.566 1.00 57.78 95 SER A CA 1
ATOM 726 C C . SER A 1 95 ? -21.858 21.851 22.360 1.00 57.78 95 SER A C 1
ATOM 728 O O . SER A 1 95 ? -20.983 22.593 21.963 1.00 57.78 95 SER A O 1
ATOM 730 N N . ASN A 1 96 ? -23.020 21.819 21.705 1.00 55.75 96 ASN A N 1
ATOM 731 C CA . ASN A 1 96 ? -23.515 22.982 20.947 1.00 55.75 96 ASN A CA 1
ATOM 732 C C . ASN A 1 96 ? -22.577 23.628 19.885 1.00 55.75 96 ASN A C 1
ATOM 734 O O . ASN A 1 96 ? -22.680 24.830 19.639 1.00 55.75 96 ASN A O 1
ATOM 738 N N . LEU A 1 97 ? -21.753 22.831 19.191 1.00 50.53 97 LEU A N 1
ATOM 739 C CA . LEU A 1 97 ? -20.718 23.257 18.224 1.00 50.53 97 LEU A CA 1
ATOM 740 C C . LEU A 1 97 ? -21.181 24.310 17.190 1.00 50.53 97 LEU A C 1
ATOM 742 O O . LEU A 1 97 ? -20.385 25.110 16.712 1.00 50.53 97 LEU A O 1
ATOM 746 N N . TRP A 1 98 ? -22.477 24.330 16.858 1.00 49.84 98 TRP A N 1
ATOM 747 C CA . TRP A 1 98 ? -23.084 25.261 15.899 1.00 49.84 98 TRP A CA 1
ATOM 748 C C . TRP A 1 98 ? -23.813 26.463 16.514 1.00 49.84 98 TRP A C 1
ATOM 750 O O . TRP A 1 98 ? -24.021 27.441 15.802 1.00 49.84 98 TRP A O 1
ATOM 760 N N . ASN A 1 99 ? -24.180 26.430 17.802 1.00 47.12 99 ASN A N 1
ATOM 761 C CA . ASN A 1 99 ? -24.667 27.629 18.506 1.00 47.12 99 ASN A CA 1
ATOM 762 C C . ASN A 1 99 ? -23.510 28.577 18.868 1.00 47.12 99 ASN A C 1
ATOM 764 O O . ASN A 1 99 ? -23.755 29.731 19.197 1.00 47.12 99 ASN A O 1
ATOM 768 N N . TRP A 1 100 ? -22.268 28.085 18.818 1.00 45.09 100 TRP A N 1
ATOM 769 C CA . TRP A 1 100 ? -21.045 28.824 19.142 1.00 45.09 100 TRP A CA 1
ATOM 770 C C . TRP A 1 100 ? -20.516 29.715 18.013 1.00 45.09 100 TRP A C 1
ATOM 772 O O . TRP A 1 100 ? -19.627 30.528 18.246 1.00 45.09 100 TRP A O 1
ATOM 782 N N . LEU A 1 101 ? -21.073 29.607 16.805 1.00 48.00 101 LEU A N 1
ATOM 783 C CA . LEU A 1 101 ? -20.757 30.483 15.671 1.00 48.00 101 LEU A CA 1
ATOM 784 C C . LEU A 1 101 ? -21.525 31.824 15.760 1.00 48.00 101 LEU A C 1
ATOM 786 O O . LEU A 1 101 ? -22.155 32.205 14.781 1.00 48.00 101 LEU A O 1
ATOM 790 N N . GLU A 1 102 ? -21.530 32.468 16.938 1.00 41.88 102 GLU A N 1
ATOM 791 C CA . GLU A 1 102 ? -22.268 33.702 17.327 1.00 41.88 102 GLU A CA 1
ATOM 792 C C . GLU A 1 102 ? -22.555 34.692 16.170 1.00 41.88 102 GLU A C 1
ATOM 794 O O . GLU A 1 102 ? -21.702 34.936 15.324 1.00 41.88 102 GLU A O 1
ATOM 799 N N . ASP A 1 103 ? -23.741 35.297 16.016 1.00 38.41 103 ASP A N 1
ATOM 800 C CA . ASP A 1 103 ? -24.642 35.905 17.009 1.00 38.41 103 ASP A CA 1
ATOM 801 C C . ASP A 1 103 ? -26.122 35.643 16.693 1.00 38.41 103 ASP A C 1
ATOM 803 O O . ASP A 1 103 ? -26.634 36.181 15.714 1.00 38.41 103 ASP A O 1
ATOM 807 N N . GLY A 1 104 ? -26.856 34.873 17.509 1.00 39.66 104 GLY A N 1
ATOM 808 C CA . GLY A 1 104 ? -28.334 34.800 17.426 1.00 39.66 104 GLY A CA 1
ATOM 809 C C . GLY A 1 104 ? -28.912 34.414 16.053 1.00 39.66 104 GLY A C 1
ATOM 810 O O . GLY A 1 104 ? -30.095 34.622 15.784 1.00 39.66 104 GLY A O 1
ATOM 811 N N . LYS A 1 105 ? -28.066 33.868 15.184 1.00 38.28 105 LYS A N 1
ATOM 812 C CA . LYS A 1 105 ? -28.271 33.727 13.753 1.00 38.28 105 LYS A CA 1
ATOM 813 C C . LYS A 1 105 ? -27.907 32.304 13.373 1.00 38.28 105 LYS A C 1
ATOM 815 O O . LYS A 1 105 ? -26.772 31.863 13.528 1.00 38.28 105 LYS A O 1
ATOM 820 N N . SER A 1 106 ? -28.887 31.551 12.890 1.00 41.03 106 SER A N 1
ATOM 821 C CA . SER A 1 106 ? -28.623 30.254 12.265 1.00 41.03 106 SER A CA 1
ATOM 822 C C . SER A 1 106 ? -27.760 30.481 11.012 1.00 41.03 106 SER A C 1
ATOM 824 O O . SER A 1 106 ? -27.753 31.592 10.489 1.00 41.03 106 SER A O 1
ATOM 826 N N . LEU A 1 107 ? -27.089 29.467 10.425 1.00 36.84 107 LEU A N 1
ATOM 827 C CA . LEU A 1 107 ? -26.412 29.716 9.125 1.00 36.84 107 LEU A CA 1
ATOM 828 C C . LEU A 1 107 ? -27.353 30.352 8.082 1.00 36.84 107 LEU A C 1
ATOM 830 O O . LEU A 1 107 ? -26.851 30.961 7.161 1.00 36.84 107 LEU A O 1
ATOM 834 N N . LEU A 1 108 ? -28.686 30.267 8.183 1.00 36.03 108 LEU A N 1
ATOM 835 C CA . LEU A 1 108 ? -29.541 31.014 7.250 1.00 36.03 108 LEU A CA 1
ATOM 836 C C . LEU A 1 108 ? -29.339 32.536 7.317 1.00 36.03 108 LEU A C 1
ATOM 838 O O . LEU A 1 108 ? -29.430 33.192 6.285 1.00 36.03 108 LEU A O 1
ATOM 842 N N . ASP A 1 109 ? -29.008 33.081 8.479 1.00 40.12 109 ASP A N 1
ATOM 843 C CA . ASP A 1 109 ? -28.883 34.521 8.698 1.00 40.12 109 ASP A CA 1
ATOM 844 C C . ASP A 1 109 ? -27.480 35.064 8.352 1.00 40.12 109 ASP A C 1
ATOM 846 O O . ASP A 1 109 ? -27.299 36.272 8.208 1.00 40.12 109 ASP A O 1
ATOM 850 N N . ILE A 1 110 ? -26.501 34.167 8.171 1.00 39.97 110 ILE A N 1
ATOM 851 C CA . ILE A 1 110 ? -25.219 34.434 7.488 1.00 39.97 110 ILE A CA 1
ATOM 852 C C . ILE A 1 110 ? -25.394 34.309 5.957 1.00 39.97 110 ILE A C 1
ATOM 854 O O . ILE A 1 110 ? -24.637 34.881 5.177 1.00 39.97 110 ILE A O 1
ATOM 858 N N . PHE A 1 111 ? -26.411 33.572 5.493 1.00 38.47 111 PHE A N 1
ATOM 859 C CA . PHE A 1 111 ? -26.594 33.209 4.081 1.00 38.47 111 PHE A CA 1
ATOM 860 C C . PHE A 1 111 ? -27.468 34.185 3.271 1.00 38.47 111 PHE A C 1
ATOM 862 O O . PHE A 1 111 ? -27.671 33.968 2.075 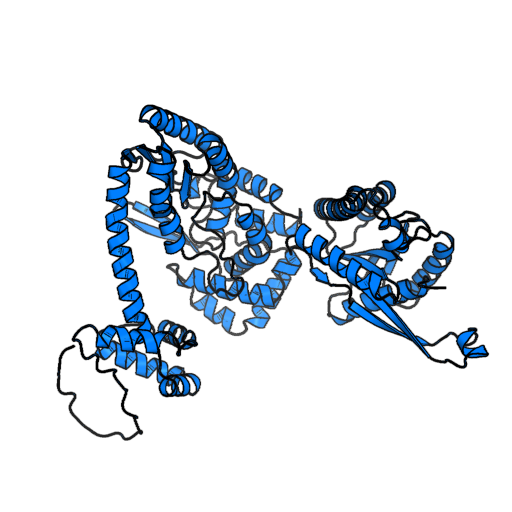1.00 38.47 111 PHE A O 1
ATOM 869 N N . LEU A 1 112 ? -27.924 35.288 3.864 1.00 31.94 112 LEU A N 1
ATOM 870 C CA . LEU A 1 112 ? -28.589 36.391 3.166 1.00 31.94 112 LEU A CA 1
ATOM 871 C C . LEU A 1 112 ? -27.934 37.712 3.618 1.00 31.94 112 LEU A C 1
ATOM 873 O O . LEU A 1 112 ? -28.130 38.059 4.780 1.00 31.94 112 LEU A O 1
ATOM 877 N N . PRO A 1 113 ? -27.185 38.484 2.793 1.00 34.38 113 PRO A N 1
ATOM 878 C CA . PRO A 1 113 ? -26.829 38.345 1.376 1.00 34.38 113 PRO A CA 1
ATOM 879 C C . PRO A 1 113 ? -25.298 38.293 1.114 1.00 34.38 113 PRO A C 1
ATOM 881 O O . PRO A 1 113 ? -24.538 39.148 1.555 1.00 34.38 113 PRO A O 1
ATOM 884 N N . TRP A 1 114 ? -24.844 37.325 0.308 1.00 34.09 114 TRP A N 1
ATOM 885 C CA . TRP A 1 114 ? -23.639 37.427 -0.546 1.00 34.09 114 TRP A CA 1
ATOM 886 C C . TRP A 1 114 ? -22.304 37.929 0.073 1.00 34.09 114 TRP A C 1
ATOM 888 O O . TRP A 1 114 ? -21.459 38.465 -0.645 1.00 34.09 114 TRP A O 1
ATOM 898 N N . ARG A 1 115 ? -22.027 37.696 1.367 1.00 32.19 115 ARG A N 1
ATOM 899 C CA . ARG A 1 115 ? -20.671 37.847 1.934 1.00 32.19 115 ARG A CA 1
ATOM 900 C C . ARG A 1 115 ? -20.089 36.513 2.423 1.00 32.19 115 ARG A C 1
ATOM 902 O O . ARG A 1 115 ? -20.490 35.959 3.432 1.00 32.19 115 ARG A O 1
ATOM 909 N N . ARG A 1 116 ? -19.099 36.066 1.637 1.00 39.88 116 ARG A N 1
ATOM 910 C CA . ARG A 1 116 ? -17.940 35.204 1.944 1.00 39.88 116 ARG A CA 1
ATOM 911 C C . ARG A 1 116 ? -18.184 33.749 2.378 1.00 39.88 116 ARG A C 1
ATOM 913 O O . ARG A 1 116 ? -17.979 33.345 3.513 1.00 39.88 116 ARG A O 1
ATOM 920 N N . LYS A 1 117 ? -18.381 32.913 1.352 1.00 42.34 117 LYS A N 1
ATOM 921 C CA . LYS A 1 117 ? -18.121 31.454 1.316 1.00 42.34 117 LYS A CA 1
ATOM 922 C C . LYS A 1 117 ? -16.795 31.030 1.993 1.00 42.34 117 LYS A C 1
ATOM 924 O O . LYS A 1 117 ? -16.700 29.911 2.483 1.00 42.34 117 LYS A O 1
ATOM 929 N N . THR A 1 118 ? -15.810 31.931 2.034 1.00 46.84 118 THR A N 1
ATOM 930 C CA . THR A 1 118 ? -14.452 31.713 2.549 1.00 46.84 118 THR A CA 1
ATOM 931 C C . THR A 1 118 ? -14.374 31.505 4.063 1.00 46.84 118 THR A C 1
ATOM 933 O O . THR A 1 118 ? -13.557 30.708 4.496 1.00 46.84 118 THR A O 1
ATOM 936 N N . GLU A 1 119 ? -15.208 32.160 4.879 1.00 46.28 119 GLU A N 1
ATOM 937 C CA . GLU A 1 119 ? -15.110 32.051 6.352 1.00 46.28 119 GLU A CA 1
ATOM 938 C C . GLU A 1 119 ? -15.677 30.731 6.892 1.00 46.28 119 GLU A C 1
ATOM 940 O O . GLU A 1 119 ? -15.143 30.139 7.824 1.00 46.28 119 GLU A O 1
ATOM 945 N N . ALA A 1 120 ? -16.736 30.206 6.272 1.00 47.00 120 ALA A N 1
ATOM 946 C CA . ALA A 1 120 ? -17.232 28.880 6.624 1.00 47.00 120 ALA A CA 1
ATOM 947 C C . ALA A 1 120 ? -16.220 27.796 6.227 1.00 47.00 120 ALA A C 1
ATOM 949 O O . ALA A 1 120 ? -15.979 26.874 7.000 1.00 47.00 120 ALA A O 1
ATOM 950 N N . GLU A 1 121 ? -15.616 27.909 5.038 1.00 53.25 121 GLU A N 1
ATOM 951 C CA . GLU A 1 121 ? -14.546 27.006 4.597 1.00 53.25 121 GLU A CA 1
ATOM 952 C C . GLU A 1 121 ? -13.336 27.063 5.541 1.00 53.25 121 GLU A C 1
ATOM 954 O O . GLU A 1 121 ? -12.890 26.004 5.972 1.00 53.25 121 GLU A O 1
ATOM 959 N N . THR A 1 122 ? -12.919 28.244 6.014 1.00 60.91 122 THR A N 1
ATOM 960 C CA . THR A 1 122 ? -11.801 28.359 6.970 1.00 60.91 122 THR A CA 1
ATOM 961 C C . THR A 1 122 ? -12.101 27.760 8.346 1.00 60.91 122 THR A C 1
ATOM 963 O O . THR A 1 122 ? -11.197 27.217 8.974 1.00 60.91 122 THR A O 1
ATOM 966 N N . VAL A 1 123 ? -13.341 27.814 8.845 1.00 57.59 123 VAL A N 1
ATOM 967 C CA . VAL A 1 123 ? -13.727 27.138 10.103 1.00 57.59 123 VAL A CA 1
ATOM 968 C C . VAL A 1 123 ? -13.665 25.614 9.950 1.00 57.59 123 VAL A C 1
ATOM 970 O O . VAL A 1 123 ? -13.138 24.925 10.824 1.00 57.59 123 VAL A O 1
ATOM 973 N N . TYR A 1 124 ? -14.161 25.079 8.829 1.00 61.31 124 TYR A N 1
ATOM 974 C CA . TYR A 1 124 ? -14.076 23.643 8.550 1.00 61.31 124 TYR A CA 1
ATOM 975 C C . TYR A 1 124 ? -12.633 23.171 8.410 1.00 61.31 124 TYR A C 1
ATOM 977 O O . TYR A 1 124 ? -12.277 22.134 8.970 1.00 61.31 124 TYR A O 1
ATOM 985 N N . ASP A 1 125 ? -11.823 23.924 7.673 1.00 64.38 125 ASP A N 1
ATOM 986 C CA . ASP A 1 125 ? -10.428 23.585 7.433 1.00 64.38 125 ASP A CA 1
ATOM 987 C C . ASP A 1 125 ? -9.620 23.663 8.732 1.00 64.38 125 ASP A C 1
ATOM 989 O O . ASP A 1 125 ? -8.842 22.752 8.995 1.00 64.38 125 ASP A O 1
ATOM 993 N N . ARG A 1 126 ? -9.882 24.646 9.610 1.00 67.25 126 ARG A N 1
ATOM 994 C CA . ARG A 1 126 ? -9.286 24.714 10.959 1.00 67.25 126 ARG A CA 1
ATOM 995 C C . ARG A 1 126 ? -9.616 23.492 11.809 1.00 67.25 126 ARG A C 1
ATOM 997 O O . ARG A 1 126 ? -8.705 22.858 12.326 1.00 67.25 126 ARG A O 1
ATOM 1004 N N . ALA A 1 127 ? -10.888 23.095 11.891 1.00 64.12 127 ALA A N 1
ATOM 1005 C CA . ALA A 1 127 ? -11.268 21.884 12.620 1.00 64.12 127 ALA A CA 1
ATOM 1006 C C . ALA A 1 127 ? -10.622 20.621 12.019 1.00 64.12 127 ALA A C 1
ATOM 1008 O O . ALA A 1 127 ? -10.169 19.751 12.754 1.00 64.12 127 ALA A O 1
ATOM 1009 N N . CYS A 1 128 ? -10.545 20.510 10.689 1.00 63.22 128 CYS A N 1
ATOM 1010 C CA . CYS A 1 128 ? -9.887 19.375 10.039 1.00 63.22 128 CYS A CA 1
ATOM 1011 C C . CYS A 1 128 ? -8.369 19.365 10.280 1.00 63.22 128 CYS A C 1
ATOM 1013 O O . CYS A 1 128 ? -7.803 18.295 10.493 1.00 63.22 128 CYS A O 1
ATOM 1015 N N . ASN A 1 129 ? -7.718 20.528 10.239 1.00 67.31 129 ASN A N 1
ATOM 1016 C CA . ASN A 1 129 ? -6.282 20.676 10.472 1.00 67.31 129 ASN A CA 1
ATOM 1017 C C . ASN A 1 129 ? -5.927 20.375 11.923 1.00 67.31 129 ASN A C 1
ATOM 1019 O O . ASN A 1 129 ? -5.026 19.576 12.146 1.00 67.31 129 ASN A O 1
ATOM 1023 N N . PHE A 1 130 ? -6.704 20.891 12.877 1.00 72.25 130 PHE A N 1
ATOM 1024 C CA . PHE A 1 130 ? -6.578 20.527 14.283 1.00 72.25 130 PHE A CA 1
ATOM 1025 C C . PHE A 1 130 ? -6.622 19.016 14.472 1.00 72.25 130 PHE A C 1
ATOM 1027 O O . PHE A 1 130 ? -5.782 18.467 15.159 1.00 72.25 130 PHE A O 1
ATOM 1034 N N . LEU A 1 131 ? -7.565 18.313 13.840 1.00 64.00 131 LEU A N 1
ATOM 1035 C CA . LEU A 1 131 ? -7.672 16.862 14.009 1.00 64.00 131 LEU A CA 1
ATOM 1036 C C . LEU A 1 131 ? -6.519 16.085 13.385 1.00 64.00 131 LEU A C 1
ATOM 1038 O O . LEU A 1 131 ? -6.160 15.032 13.908 1.00 64.00 131 LEU A O 1
ATOM 1042 N N . LYS A 1 132 ? -5.937 16.597 12.298 1.00 63.78 132 LYS A N 1
ATOM 1043 C CA . LYS A 1 132 ? -4.702 16.045 11.734 1.00 63.78 132 LYS A CA 1
ATOM 1044 C C . LYS A 1 132 ? -3.532 16.270 12.684 1.00 63.78 132 LYS A C 1
ATOM 1046 O O . LYS A 1 132 ? -2.902 15.304 13.084 1.00 63.78 132 LYS A O 1
ATOM 1051 N N . GLU A 1 133 ? -3.307 17.511 13.103 1.00 67.38 133 GLU A N 1
ATOM 1052 C CA . GLU A 1 133 ? -2.230 17.886 14.025 1.00 67.38 133 GLU A CA 1
ATOM 1053 C C . GLU A 1 133 ? -2.345 17.137 15.358 1.00 67.38 133 GLU A C 1
ATOM 1055 O O . GLU A 1 133 ? -1.382 16.576 15.874 1.00 67.38 133 GLU A O 1
ATOM 1060 N N . PHE A 1 134 ? -3.559 17.047 15.884 1.00 66.38 134 PHE A N 1
ATOM 1061 C CA . PHE A 1 134 ? -3.884 16.291 17.078 1.00 66.38 134 PHE A CA 1
ATOM 1062 C C . PHE A 1 134 ? -3.553 14.804 16.913 1.00 66.38 134 PHE A C 1
ATOM 1064 O O . PHE A 1 134 ? -2.926 14.222 17.796 1.00 66.38 134 PHE A O 1
ATOM 1071 N N . ALA A 1 135 ? -3.927 14.183 15.789 1.00 59.50 135 ALA A N 1
ATOM 1072 C CA . ALA A 1 135 ? -3.594 12.788 15.502 1.00 59.50 135 ALA A CA 1
ATOM 1073 C C . ALA A 1 135 ? -2.094 12.554 15.242 1.00 59.50 135 ALA A C 1
ATOM 1075 O O . ALA A 1 135 ? -1.594 11.457 15.491 1.00 59.50 135 ALA A O 1
ATOM 1076 N N . GLU A 1 136 ? -1.374 13.560 14.747 1.00 59.53 136 GLU A N 1
ATOM 1077 C CA . GLU A 1 136 ? 0.074 13.508 14.536 1.00 59.53 136 GLU A CA 1
ATOM 1078 C C . GLU A 1 136 ? 0.860 13.616 15.850 1.00 59.53 136 GLU A C 1
ATOM 1080 O O . GLU A 1 136 ? 1.911 12.981 15.979 1.00 59.53 136 GLU A O 1
ATOM 1085 N N . ASN A 1 137 ? 0.343 14.382 16.818 1.00 58.38 137 ASN A N 1
ATOM 1086 C CA . ASN A 1 137 ? 1.047 14.740 18.052 1.00 58.38 137 ASN A CA 1
ATOM 1087 C C . ASN A 1 137 ? 0.575 13.982 19.305 1.00 58.38 137 ASN A C 1
ATOM 1089 O O . ASN A 1 137 ? 1.257 14.023 20.328 1.00 58.38 137 ASN A O 1
ATOM 1093 N N . THR A 1 138 ? -0.558 13.274 19.252 1.00 57.00 138 THR A N 1
ATOM 1094 C CA . THR A 1 138 ? -1.139 12.610 20.430 1.00 57.00 138 THR A CA 1
ATOM 1095 C C . THR A 1 138 ? -0.956 11.084 20.389 1.00 57.00 138 THR A C 1
ATOM 1097 O O . THR A 1 138 ? -1.507 10.429 19.505 1.00 57.00 138 THR A O 1
ATOM 1100 N N . PRO A 1 139 ? -0.277 10.466 21.377 1.00 51.69 139 PRO A N 1
ATOM 1101 C CA . PRO A 1 139 ? -0.080 9.010 21.454 1.00 51.69 139 PRO A CA 1
ATOM 1102 C C . PRO A 1 139 ? -1.291 8.225 22.011 1.00 51.69 139 PRO A C 1
ATOM 1104 O O . PRO A 1 139 ? -1.188 7.021 22.258 1.00 51.69 139 PRO A O 1
ATOM 1107 N N . ALA A 1 140 ? -2.430 8.882 22.252 1.00 53.59 140 ALA A N 1
ATOM 1108 C CA . ALA A 1 140 ? -3.597 8.294 22.909 1.00 53.59 140 ALA A CA 1
ATOM 1109 C C . ALA A 1 140 ? -4.196 7.130 22.101 1.00 53.59 140 ALA A C 1
ATOM 1111 O O . ALA A 1 140 ? -4.385 7.213 20.888 1.00 53.59 140 ALA A O 1
ATOM 1112 N N . LEU A 1 141 ? -4.533 6.038 22.802 1.00 50.81 141 LEU A N 1
ATOM 1113 C CA . LEU A 1 141 ? -5.004 4.782 22.202 1.00 50.81 141 LEU A CA 1
ATOM 1114 C C . LEU A 1 141 ? -6.367 4.930 21.508 1.00 50.81 141 LEU A C 1
ATOM 1116 O O . LEU A 1 141 ? -6.699 4.182 20.584 1.00 50.81 141 LEU A O 1
ATOM 1120 N N . GLN A 1 142 ? -7.173 5.860 22.014 1.00 55.25 142 GLN A N 1
ATOM 1121 C CA . GLN A 1 142 ? -8.516 6.132 21.549 1.00 55.25 142 GLN A CA 1
ATOM 1122 C C . GLN A 1 142 ? -8.919 7.542 21.986 1.00 55.25 142 GLN A C 1
ATOM 1124 O O . GLN A 1 142 ? -9.042 7.813 23.181 1.00 55.25 142 GLN A O 1
ATOM 1129 N N . VAL A 1 143 ? -9.134 8.443 21.026 1.00 57.34 143 VAL A N 1
ATOM 1130 C CA . VAL A 1 143 ? -9.775 9.734 21.313 1.00 57.34 143 VAL A CA 1
ATOM 1131 C C . VAL A 1 143 ? -11.185 9.725 20.772 1.00 57.34 143 VAL A C 1
ATOM 1133 O O . VAL A 1 143 ? -11.390 9.344 19.627 1.00 57.34 143 VAL A O 1
ATOM 1136 N N . ALA A 1 144 ? -12.165 10.109 21.579 1.00 59.44 144 ALA A N 1
ATOM 1137 C CA . ALA A 1 144 ? -13.543 10.254 21.134 1.00 59.44 144 ALA A CA 1
ATOM 1138 C C . ALA A 1 144 ? -13.904 11.740 21.096 1.00 59.44 144 ALA A C 1
ATOM 1140 O O . ALA A 1 144 ? -14.022 12.359 22.150 1.00 59.44 144 ALA A O 1
ATOM 1141 N N . LEU A 1 145 ? -14.106 12.315 19.908 1.00 61.38 145 LEU A N 1
ATOM 1142 C CA . LEU A 1 145 ? -14.839 13.578 19.819 1.00 61.38 145 LEU A CA 1
ATOM 1143 C C . LEU A 1 145 ? -16.313 13.260 19.922 1.00 61.38 145 LEU A C 1
ATOM 1145 O O . LEU A 1 145 ? -16.819 12.527 19.078 1.00 61.38 145 LEU A O 1
ATOM 1149 N N . LEU A 1 146 ? -16.993 13.829 20.904 1.00 62.69 146 LEU A N 1
ATOM 1150 C CA . LEU A 1 146 ? -18.441 13.751 21.013 1.00 62.69 146 LEU A CA 1
ATOM 1151 C C . LEU A 1 146 ? -19.020 15.135 20.738 1.00 62.69 146 LEU A C 1
ATOM 1153 O O . LEU A 1 146 ? -18.754 16.077 21.480 1.00 62.69 146 LEU A O 1
ATOM 1157 N N . SER A 1 147 ? -19.826 15.251 19.686 1.00 66.56 147 SER A N 1
ATOM 1158 C CA . SER A 1 147 ? -20.607 16.455 19.406 1.00 66.56 147 SER A CA 1
ATOM 1159 C C . SER A 1 147 ? -22.070 16.168 19.704 1.00 66.56 147 SER A C 1
ATOM 1161 O O . SER A 1 147 ? -22.640 15.249 19.117 1.00 66.56 147 SER A O 1
ATOM 1163 N N . VAL A 1 148 ? -22.664 16.933 20.623 1.00 60.47 148 VAL A N 1
ATOM 1164 C CA . VAL A 1 148 ? -24.069 16.788 21.034 1.00 60.47 148 VAL A CA 1
ATOM 1165 C C . VAL A 1 148 ? -24.877 17.980 20.531 1.00 60.47 148 VAL A C 1
ATOM 1167 O O . VAL A 1 148 ? -24.567 19.129 20.845 1.00 60.47 148 VAL A O 1
ATOM 1170 N N . GLU A 1 149 ? -25.938 17.700 19.775 1.00 62.00 149 GLU A N 1
ATOM 1171 C CA . GLU A 1 149 ? -26.772 18.696 19.108 1.00 62.00 149 GLU A CA 1
ATOM 1172 C C . GLU A 1 149 ? -28.262 18.621 19.446 1.00 62.00 149 GLU A C 1
ATOM 1174 O O . GLU A 1 149 ? -28.816 17.601 19.865 1.00 62.00 149 GLU A O 1
ATOM 1179 N N . THR A 1 150 ? -28.930 19.749 19.195 1.00 58.59 150 THR A N 1
ATOM 1180 C CA . THR A 1 150 ? -30.356 19.967 19.442 1.00 58.59 150 THR A CA 1
ATOM 1181 C C . THR A 1 150 ? -31.250 19.165 18.475 1.00 58.59 150 THR A C 1
ATOM 1183 O O . THR A 1 150 ? -30.803 18.618 17.464 1.00 58.59 150 THR A O 1
ATOM 1186 N N . LYS A 1 151 ? -32.560 19.105 18.764 1.00 56.59 151 LYS A N 1
ATOM 1187 C CA . LYS A 1 151 ? -33.569 18.389 17.954 1.00 56.59 151 LYS A CA 1
ATOM 1188 C C . LYS A 1 151 ? -33.833 19.008 16.568 1.00 56.59 151 LYS A C 1
ATOM 1190 O O . LYS A 1 151 ? -34.705 18.515 15.855 1.00 56.59 151 LYS A O 1
ATOM 1195 N N . GLU A 1 152 ? -33.153 20.086 16.178 1.00 61.69 152 GLU A N 1
ATOM 1196 C CA . GLU A 1 152 ? -33.482 20.824 14.957 1.00 61.69 152 GLU A CA 1
ATOM 1197 C C . GLU A 1 152 ? -33.057 20.064 13.674 1.00 61.69 152 GLU A C 1
ATOM 1199 O O . GLU A 1 152 ? -31.864 19.870 13.423 1.00 61.69 152 GLU A O 1
ATOM 1204 N N . PRO A 1 153 ? -33.994 19.679 12.781 1.00 59.56 153 PRO A N 1
ATOM 1205 C CA . PRO A 1 153 ? -33.678 18.875 11.592 1.00 59.56 153 PRO A CA 1
ATOM 1206 C C . PRO A 1 153 ? -32.710 19.543 10.602 1.00 59.56 153 PRO A C 1
ATOM 1208 O O . PRO A 1 153 ? -31.998 18.860 9.861 1.00 59.56 153 PRO A O 1
ATOM 1211 N N . LYS A 1 154 ? -32.679 20.883 10.564 1.00 61.28 154 LYS A N 1
ATOM 1212 C CA . LYS A 1 154 ? -31.752 21.651 9.717 1.00 61.28 154 LYS A CA 1
ATOM 1213 C C . LYS A 1 154 ? -30.298 21.503 10.173 1.00 61.28 154 LYS A C 1
ATOM 1215 O O . LYS A 1 154 ? -29.409 21.551 9.322 1.00 61.28 154 LYS A O 1
ATOM 1220 N N . LEU A 1 155 ? -30.061 21.313 11.471 1.00 58.38 155 LEU A N 1
ATOM 1221 C CA . LEU A 1 155 ? -28.723 21.143 12.041 1.00 58.38 155 LEU A CA 1
ATOM 1222 C C . LEU A 1 155 ? -28.155 19.756 11.711 1.00 58.38 155 LEU A C 1
ATOM 1224 O O . LEU A 1 155 ? -27.039 19.659 11.205 1.00 58.38 155 LEU A O 1
ATOM 1228 N N . ARG A 1 156 ? -28.988 18.707 11.768 1.00 65.31 156 ARG A N 1
ATOM 1229 C CA . ARG A 1 156 ? -28.608 17.337 11.369 1.00 65.31 156 ARG A CA 1
ATOM 1230 C C . ARG A 1 156 ? -27.999 17.247 9.963 1.00 65.31 156 ARG A C 1
ATOM 1232 O O . ARG A 1 156 ? -26.951 16.638 9.778 1.00 65.31 156 ARG A O 1
ATOM 1239 N N . LYS A 1 157 ? -28.609 17.893 8.960 1.00 66.12 157 LYS A N 1
ATOM 1240 C CA . LYS A 1 157 ? -28.073 17.888 7.580 1.00 66.12 157 LYS A CA 1
ATOM 1241 C C . LYS A 1 157 ? -26.693 18.550 7.474 1.00 66.12 157 LYS A C 1
ATOM 1243 O O . LYS A 1 157 ? -25.916 18.213 6.579 1.00 66.12 157 LYS A O 1
ATOM 1248 N N . LYS A 1 158 ? -26.397 19.519 8.344 1.00 63.06 158 LYS A N 1
ATOM 1249 C CA . LYS A 1 158 ? -25.105 20.217 8.374 1.00 63.06 158 LYS A CA 1
ATOM 1250 C C . LYS A 1 158 ? -24.045 19.386 9.089 1.00 63.06 158 LYS A C 1
ATOM 1252 O O . LYS A 1 158 ? -22.949 19.270 8.544 1.00 63.06 158 LYS A O 1
ATOM 1257 N N . LEU A 1 159 ? -24.395 18.729 10.197 1.00 63.69 159 LEU A N 1
ATOM 1258 C CA . LEU A 1 159 ? -23.562 17.695 10.819 1.00 63.69 159 LEU A CA 1
ATOM 1259 C C . LEU A 1 159 ? -23.168 16.615 9.824 1.00 63.69 159 LEU A C 1
ATOM 1261 O O . LEU A 1 159 ? -21.990 16.308 9.696 1.00 63.69 159 LEU A O 1
ATOM 1265 N N . ASP A 1 160 ? -24.132 16.084 9.069 1.00 68.56 160 ASP A N 1
ATOM 1266 C CA . ASP A 1 160 ? -23.865 15.063 8.054 1.00 68.56 160 ASP A CA 1
ATOM 1267 C C . ASP A 1 160 ? -22.827 15.542 7.032 1.00 68.56 160 ASP A C 1
ATOM 1269 O O . ASP A 1 160 ? -21.965 14.779 6.594 1.00 68.56 160 ASP A O 1
ATOM 1273 N N . LYS A 1 161 ? -22.893 16.819 6.638 1.00 70.38 161 LYS A N 1
ATOM 1274 C CA . LYS A 1 161 ? -21.942 17.418 5.696 1.00 70.38 161 LYS A CA 1
ATOM 1275 C C . LYS A 1 161 ? -20.558 17.605 6.322 1.00 70.38 161 LYS A C 1
ATOM 1277 O O . LYS A 1 161 ? -19.569 17.279 5.666 1.00 70.38 161 LYS A O 1
ATOM 1282 N N . PHE A 1 162 ? -20.489 18.106 7.555 1.00 68.06 162 PHE A N 1
ATOM 1283 C CA . PHE A 1 162 ? -19.244 18.243 8.316 1.00 68.06 162 PHE A CA 1
ATOM 1284 C C . PHE A 1 162 ? -18.557 16.888 8.481 1.00 68.06 162 PHE A C 1
ATOM 1286 O O . PHE A 1 162 ? -17.407 16.710 8.096 1.00 68.06 162 PHE A O 1
ATOM 1293 N N . TYR A 1 163 ? -19.318 15.903 8.937 1.00 68.12 163 TYR A N 1
ATOM 1294 C CA . TYR A 1 163 ? -18.877 14.541 9.148 1.00 68.12 163 TYR A CA 1
ATOM 1295 C C . TYR A 1 163 ? -18.378 13.868 7.857 1.00 68.12 163 TYR A C 1
ATOM 1297 O O . TYR A 1 163 ? -17.326 13.231 7.846 1.00 68.12 163 TYR A O 1
ATOM 1305 N N . LYS A 1 164 ? -19.080 14.050 6.728 1.00 70.44 164 LYS A N 1
ATOM 1306 C CA . LYS A 1 164 ? -18.619 13.560 5.415 1.00 70.44 164 LYS A CA 1
ATOM 1307 C C . LYS A 1 164 ? -17.293 14.191 4.992 1.00 70.44 164 LYS A C 1
ATOM 1309 O O . LYS A 1 164 ? -16.444 13.485 4.454 1.00 70.44 164 LYS A O 1
ATOM 1314 N N . ARG A 1 165 ? -17.108 15.493 5.236 1.00 67.81 165 ARG A N 1
ATOM 1315 C CA . ARG A 1 165 ? -15.848 16.197 4.950 1.00 67.81 165 ARG A CA 1
ATOM 1316 C C . ARG A 1 165 ? -14.717 15.722 5.855 1.00 67.81 165 ARG A C 1
ATOM 1318 O O . ARG A 1 165 ? -13.644 15.430 5.343 1.00 67.81 165 ARG A O 1
ATOM 1325 N N . LEU A 1 166 ? -14.977 15.556 7.151 1.00 64.44 166 LEU A N 1
ATOM 1326 C CA . LEU A 1 166 ? -14.023 14.968 8.091 1.00 64.44 166 LEU A CA 1
ATOM 1327 C C . LEU A 1 166 ? -13.577 13.580 7.640 1.00 64.44 166 LEU A C 1
ATOM 1329 O O . LEU A 1 166 ? -12.384 13.315 7.587 1.00 64.44 166 LEU A O 1
ATOM 1333 N N . LYS A 1 167 ? -14.524 12.726 7.239 1.00 66.44 167 LYS A N 1
ATOM 1334 C CA . LYS A 1 167 ? -14.236 11.382 6.725 1.00 66.44 167 LYS A CA 1
ATOM 1335 C C . LYS A 1 167 ? -13.374 11.388 5.468 1.00 66.44 167 LYS A C 1
ATOM 1337 O O . LYS A 1 167 ? -12.487 10.553 5.323 1.00 66.44 167 LYS A O 1
ATOM 1342 N N . GLN A 1 168 ? -13.613 12.341 4.570 1.00 64.75 168 GLN A N 1
ATOM 1343 C CA . GLN A 1 168 ? -12.774 12.533 3.389 1.00 64.75 168 GLN A CA 1
ATOM 1344 C C . GLN A 1 168 ? -11.372 13.031 3.760 1.00 64.75 168 GLN A C 1
ATOM 1346 O O . GLN A 1 168 ? -10.387 12.517 3.234 1.00 64.75 168 GLN A O 1
ATOM 1351 N N . ALA A 1 169 ? -11.274 13.999 4.674 1.00 60.41 169 ALA A N 1
ATOM 1352 C CA . ALA A 1 169 ? -10.008 14.575 5.116 1.00 60.41 169 ALA A CA 1
ATOM 1353 C C . ALA A 1 169 ? -9.140 13.575 5.897 1.00 60.41 169 ALA A C 1
ATOM 1355 O O . ALA A 1 169 ? -7.916 13.653 5.819 1.00 60.41 169 ALA A O 1
ATOM 1356 N N . SER A 1 170 ? -9.763 12.628 6.603 1.00 57.50 170 SER A N 1
ATOM 1357 C CA . SER A 1 170 ? -9.093 11.574 7.368 1.00 57.50 170 SER A CA 1
ATOM 1358 C C . SER A 1 170 ? -8.814 10.288 6.587 1.00 57.50 170 SER A C 1
ATOM 1360 O O . SER A 1 170 ? -8.413 9.297 7.189 1.00 57.50 170 SER A O 1
ATOM 1362 N N . GLN A 1 171 ? -9.048 10.273 5.270 1.00 57.56 171 GLN A N 1
ATOM 1363 C CA . GLN A 1 171 ? -8.787 9.136 4.372 1.00 57.56 171 GLN A CA 1
ATOM 1364 C C . GLN A 1 171 ? -9.324 7.770 4.869 1.00 57.56 171 GLN A C 1
ATOM 1366 O O . GLN A 1 171 ? -8.720 6.739 4.588 1.00 57.56 171 GLN A O 1
ATOM 1371 N N . ASP A 1 172 ? -10.455 7.748 5.589 1.00 58.28 172 ASP A N 1
ATOM 1372 C CA . ASP A 1 172 ? -11.049 6.554 6.233 1.00 58.28 172 ASP A CA 1
ATOM 1373 C C . ASP A 1 172 ? -10.206 5.894 7.353 1.00 58.28 172 ASP A C 1
ATOM 1375 O O . ASP A 1 172 ? -10.533 4.797 7.811 1.00 58.28 172 ASP A O 1
ATOM 1379 N N . ILE A 1 173 ? -9.152 6.556 7.836 1.00 54.84 173 ILE A N 1
ATOM 1380 C CA . ILE A 1 173 ? -8.224 6.003 8.839 1.00 54.84 173 ILE A CA 1
ATOM 1381 C C . ILE A 1 173 ? -8.848 5.976 10.244 1.00 54.84 173 ILE A C 1
ATOM 1383 O O . ILE A 1 173 ? -8.516 5.113 11.054 1.00 54.84 173 ILE A O 1
ATOM 1387 N N . TYR A 1 174 ? -9.789 6.881 10.530 1.00 63.28 174 TYR A N 1
ATOM 1388 C CA . TYR A 1 174 ? -10.475 6.956 11.824 1.00 63.28 174 TYR A CA 1
ATOM 1389 C C . TYR A 1 174 ? -11.860 6.309 11.783 1.00 63.28 174 TYR A C 1
ATOM 1391 O O . TYR A 1 174 ? -12.565 6.333 10.768 1.00 63.28 174 TYR A O 1
ATOM 1399 N N . ILE A 1 175 ? -12.294 5.779 12.928 1.00 58.69 175 ILE A N 1
ATOM 1400 C CA . ILE A 1 175 ? -13.666 5.310 13.110 1.00 58.69 175 ILE A CA 1
ATOM 1401 C C . ILE A 1 175 ? -14.529 6.525 13.399 1.00 58.69 175 ILE A C 1
ATOM 1403 O O . ILE A 1 175 ? -14.771 6.922 14.534 1.00 58.69 175 ILE A O 1
ATOM 1407 N N . LEU A 1 176 ? -15.023 7.117 12.334 1.00 61.62 176 LEU A N 1
ATOM 1408 C CA . LEU A 1 176 ? -16.077 8.098 12.427 1.00 61.62 176 LEU A CA 1
ATOM 1409 C C . LEU A 1 176 ? -17.410 7.333 12.557 1.00 61.62 176 LEU A C 1
ATOM 1411 O O . LEU A 1 176 ? -17.637 6.369 11.813 1.00 61.62 176 LEU A O 1
ATOM 1415 N N . LYS A 1 177 ? -18.305 7.764 13.457 1.00 63.41 177 LYS A N 1
ATOM 1416 C CA . LYS A 1 177 ? -19.737 7.421 13.432 1.00 63.41 177 LYS A CA 1
ATOM 1417 C C . LYS A 1 177 ? -20.602 8.679 13.329 1.00 63.41 177 LYS A C 1
ATOM 1419 O O . LYS A 1 177 ? -20.362 9.689 13.992 1.00 63.41 177 LYS A O 1
ATOM 1424 N N . GLY A 1 178 ? -21.554 8.613 12.401 1.00 62.88 178 GLY A N 1
ATOM 1425 C CA . GLY A 1 178 ? -22.320 9.761 11.931 1.00 62.88 178 GLY A CA 1
ATOM 1426 C C . GLY A 1 178 ? -23.238 10.346 12.997 1.00 62.88 178 GLY A C 1
ATOM 1427 O O . GLY A 1 178 ? -23.360 9.789 14.086 1.00 62.88 178 GLY A O 1
ATOM 1428 N N . PRO A 1 179 ? -23.887 11.477 12.688 1.00 62.38 179 PRO A N 1
ATOM 1429 C CA . PRO A 1 179 ? -24.899 12.030 13.565 1.00 62.38 179 PRO A CA 1
ATOM 1430 C C . PRO A 1 179 ? -26.120 11.105 13.604 1.00 62.38 179 PRO A C 1
ATOM 1432 O O . PRO A 1 179 ? -27.002 11.157 12.741 1.00 62.38 179 PRO A O 1
ATOM 1435 N N . ASP A 1 180 ? -26.167 10.265 14.631 1.00 64.81 180 ASP A N 1
ATOM 1436 C CA . ASP A 1 180 ? -27.290 9.385 14.906 1.00 64.81 180 ASP A CA 1
ATOM 1437 C C . ASP A 1 180 ? -28.258 10.081 15.865 1.00 64.81 180 ASP A C 1
ATOM 1439 O O . ASP A 1 180 ? -27.869 10.804 16.792 1.00 64.81 180 ASP A O 1
ATOM 1443 N N . THR A 1 181 ? -29.555 9.899 15.611 1.00 68.62 181 THR A N 1
ATOM 1444 C CA . THR A 1 181 ? -30.590 10.369 16.530 1.00 68.62 181 THR A CA 1
ATOM 1445 C C . THR A 1 181 ? -30.649 9.395 17.695 1.00 68.62 181 THR A C 1
ATOM 1447 O O . THR A 1 181 ? -31.177 8.292 17.563 1.00 68.62 181 THR A O 1
ATOM 1450 N N . ASN A 1 182 ? -30.107 9.817 18.829 1.00 66.19 182 ASN A N 1
ATOM 1451 C CA . ASN A 1 182 ? -30.106 9.046 20.060 1.00 66.19 182 ASN A CA 1
ATOM 1452 C C . ASN A 1 182 ? -31.294 9.466 20.926 1.00 66.19 182 ASN A C 1
ATOM 1454 O O . ASN A 1 182 ? -31.731 10.622 20.903 1.00 66.19 182 ASN A O 1
ATOM 1458 N N . PHE A 1 183 ? -31.839 8.512 21.675 1.00 62.56 183 PHE A N 1
ATOM 1459 C CA . PHE A 1 183 ? -32.961 8.728 22.580 1.00 62.56 183 PHE A CA 1
ATOM 1460 C C . PHE A 1 183 ? -32.530 8.349 23.978 1.00 62.56 183 PHE A C 1
ATOM 1462 O O . PHE A 1 183 ? -32.142 7.208 24.210 1.00 62.56 183 PHE A O 1
ATOM 1469 N N . ILE A 1 184 ? -32.670 9.277 24.917 1.00 57.22 184 ILE A N 1
ATOM 1470 C CA . ILE A 1 184 ? -32.450 8.976 26.321 1.00 57.22 184 ILE A CA 1
ATOM 1471 C C . ILE A 1 184 ? -33.737 9.188 27.094 1.00 57.22 184 ILE A C 1
ATOM 1473 O O . ILE A 1 184 ? -34.396 10.228 26.996 1.00 57.22 184 ILE A O 1
ATOM 1477 N N . ARG A 1 185 ? -34.097 8.147 27.842 1.00 57.88 185 ARG A N 1
ATOM 1478 C CA . ARG A 1 185 ? -35.187 8.156 28.806 1.00 57.88 185 ARG A CA 1
ATOM 1479 C C . ARG A 1 185 ? -34.580 8.365 30.179 1.00 57.88 185 ARG A C 1
ATOM 1481 O O . ARG A 1 185 ? -33.644 7.659 30.540 1.00 57.88 185 ARG A O 1
ATOM 1488 N N . TYR A 1 186 ? -35.097 9.329 30.918 1.00 56.31 186 TYR A N 1
ATOM 1489 C CA . TYR A 1 186 ? -34.724 9.512 32.310 1.00 56.31 186 TYR A CA 1
ATOM 1490 C C . TYR A 1 186 ? -35.953 9.824 33.142 1.00 56.31 186 TYR A C 1
ATOM 1492 O O . TYR A 1 186 ? -36.936 10.410 32.678 1.00 56.31 186 TYR A O 1
ATOM 1500 N N . GLU A 1 187 ? -35.873 9.426 34.398 1.00 53.84 187 GLU A N 1
ATOM 1501 C CA . GLU A 1 187 ? -36.859 9.770 35.394 1.00 53.84 187 GLU A CA 1
ATOM 1502 C C . GLU A 1 187 ? -36.585 11.168 35.938 1.00 53.84 187 GLU A C 1
ATOM 1504 O O . GLU A 1 187 ? -35.476 11.513 36.341 1.00 53.84 187 GLU A O 1
ATOM 1509 N N . ASN A 1 188 ? -37.616 12.003 35.924 1.00 51.50 188 ASN A N 1
ATOM 1510 C CA . ASN A 1 188 ? -37.548 13.333 36.508 1.00 51.50 188 ASN A CA 1
ATOM 1511 C C . ASN A 1 188 ? -37.307 13.234 38.026 1.00 51.50 188 ASN A C 1
ATOM 1513 O O . ASN A 1 188 ? -37.843 12.348 38.680 1.00 51.50 188 ASN A O 1
ATOM 1517 N N . PHE A 1 189 ? -36.551 14.153 38.631 1.00 47.72 189 PHE A N 1
ATOM 1518 C CA . PHE A 1 189 ? -36.348 14.106 40.086 1.00 47.72 189 PHE A CA 1
ATOM 1519 C C . PHE A 1 189 ? -37.685 14.239 40.847 1.00 47.72 189 PHE A C 1
ATOM 1521 O O . PHE A 1 189 ? -38.550 14.995 40.380 1.00 47.72 189 PHE A O 1
ATOM 1528 N N . PRO A 1 190 ? -37.852 13.589 42.025 1.00 43.69 190 PRO A N 1
ATOM 1529 C CA . PRO A 1 190 ? -39.093 13.585 42.817 1.00 43.69 190 PRO A CA 1
ATOM 1530 C C . PRO A 1 190 ? -39.654 14.948 43.269 1.00 43.69 190 PRO A C 1
ATOM 1532 O O . PRO A 1 190 ? -40.693 14.973 43.912 1.00 43.69 190 PRO A O 1
ATOM 1535 N N . ARG A 1 191 ? -39.013 16.071 42.925 1.00 53.34 191 ARG A N 1
ATOM 1536 C CA . ARG A 1 191 ? -39.480 17.454 43.171 1.00 53.34 191 ARG A CA 1
ATOM 1537 C C . ARG A 1 191 ? -39.186 18.405 42.011 1.00 53.34 191 ARG A C 1
ATOM 1539 O O . ARG A 1 191 ? -38.972 19.600 42.168 1.00 53.34 191 ARG A O 1
ATOM 1546 N N . SER A 1 192 ? -39.026 17.850 40.816 1.00 49.44 192 SER A N 1
ATOM 1547 C CA . SER A 1 192 ? -38.817 18.678 39.635 1.00 49.44 192 SER A CA 1
ATOM 1548 C C . SER A 1 192 ? -40.145 19.280 39.190 1.00 49.44 192 SER A C 1
ATOM 1550 O O . SER A 1 192 ? -41.175 18.603 39.206 1.00 49.44 192 SER A O 1
ATOM 1552 N N . TYR A 1 193 ? -40.093 20.511 38.679 1.00 55.16 193 TYR A N 1
ATOM 1553 C CA . TYR A 1 193 ? -41.234 21.195 38.064 1.00 55.16 193 TYR A CA 1
ATOM 1554 C C . TYR A 1 193 ? -42.035 20.281 37.116 1.00 55.16 193 TYR A C 1
ATOM 1556 O O . TYR A 1 193 ? -43.256 20.335 37.066 1.00 55.16 193 TYR A O 1
ATOM 1564 N N . TYR A 1 194 ? -41.371 19.388 36.375 1.00 49.47 194 TYR A N 1
ATOM 1565 C CA . TYR A 1 194 ? -42.038 18.480 35.440 1.00 49.47 194 TYR A CA 1
ATOM 1566 C C . TYR A 1 194 ? -42.825 17.339 36.106 1.00 49.47 194 TYR A C 1
ATOM 1568 O O . TYR A 1 194 ? -43.845 16.931 35.546 1.00 49.47 194 TYR A O 1
ATOM 1576 N N . ARG A 1 195 ? -42.402 16.841 37.277 1.00 61.97 195 ARG A N 1
ATOM 1577 C CA . ARG A 1 195 ? -43.200 15.887 38.071 1.00 61.97 195 ARG A CA 1
ATOM 1578 C C . ARG A 1 195 ? -44.317 16.592 38.827 1.00 61.97 195 ARG A C 1
ATOM 1580 O O . ARG A 1 195 ? -45.431 16.086 38.835 1.00 61.97 195 ARG A O 1
ATOM 1587 N N . GLU A 1 196 ? -44.033 17.762 39.389 1.00 61.09 196 GLU A N 1
ATOM 1588 C CA . GLU A 1 196 ? -44.995 18.508 40.209 1.00 61.09 196 GLU A CA 1
ATOM 1589 C C . GLU A 1 196 ? -46.097 19.168 39.371 1.00 61.09 196 GLU A C 1
ATOM 1591 O O . GLU A 1 196 ? -47.266 19.103 39.729 1.00 61.09 196 GLU A O 1
ATOM 1596 N N . VAL A 1 197 ? -45.744 19.762 38.227 1.00 61.50 197 VAL A N 1
ATOM 1597 C CA . VAL A 1 197 ? -46.673 20.568 37.416 1.00 61.50 197 VAL A CA 1
ATOM 1598 C C . VAL A 1 197 ? -47.190 19.818 36.193 1.00 61.50 197 VAL A C 1
ATOM 1600 O O . VAL A 1 197 ? -48.338 19.999 35.799 1.00 61.50 197 VAL A O 1
ATOM 1603 N N . LYS A 1 198 ? -46.365 18.976 35.558 1.00 59.25 198 LYS A N 1
ATOM 1604 C CA . LYS A 1 198 ? -46.753 18.252 34.330 1.00 59.25 198 LYS A CA 1
ATOM 1605 C C . LYS A 1 198 ? -47.031 16.764 34.536 1.00 59.25 198 LYS A C 1
ATOM 1607 O O . LYS A 1 198 ? -47.227 16.083 33.532 1.00 59.25 198 LYS A O 1
ATOM 1612 N N . THR A 1 199 ? -46.971 16.275 35.782 1.00 66.19 199 THR A N 1
ATOM 1613 C CA . THR A 1 199 ? -47.157 14.859 36.172 1.00 66.19 199 THR A CA 1
ATOM 1614 C C . THR A 1 199 ? -46.368 13.856 35.319 1.00 66.19 199 THR A C 1
ATOM 1616 O O . THR A 1 199 ? -46.702 12.675 35.237 1.00 66.19 199 THR A O 1
ATOM 1619 N N . LYS A 1 200 ? -45.273 14.297 34.685 1.00 59.19 200 LYS A N 1
ATOM 1620 C CA . LYS A 1 200 ? -44.424 13.439 33.853 1.00 59.19 200 LYS A CA 1
ATOM 1621 C C . LYS A 1 200 ? -43.356 12.793 34.720 1.00 59.19 200 LYS A C 1
ATOM 1623 O O . LYS A 1 200 ? -42.369 13.437 35.077 1.00 59.19 200 LYS A O 1
ATOM 1628 N N . ILE A 1 201 ? -43.555 11.516 35.038 1.00 64.88 201 ILE A N 1
ATOM 1629 C CA . ILE A 1 201 ? -42.606 10.695 35.807 1.00 64.88 201 ILE A CA 1
ATOM 1630 C C . ILE A 1 201 ? -41.337 10.438 34.989 1.00 64.88 201 ILE A C 1
ATOM 1632 O O . ILE A 1 201 ? -40.230 10.632 35.501 1.00 64.88 201 ILE A O 1
ATOM 1636 N N . GLU A 1 202 ? -41.518 10.101 33.713 1.00 61.38 202 GLU A N 1
ATOM 1637 C CA . GLU A 1 202 ? -40.458 9.855 32.740 1.00 61.38 202 GLU A CA 1
ATOM 1638 C C . GLU A 1 202 ? -40.418 10.945 31.667 1.00 61.38 202 GLU A C 1
ATOM 1640 O O . GLU A 1 202 ? -41.446 11.448 31.197 1.00 61.38 202 GLU A O 1
ATOM 1645 N N . HIS A 1 203 ? -39.206 11.290 31.245 1.00 61.75 203 HIS A N 1
ATOM 1646 C CA . HIS A 1 203 ? -38.956 12.195 30.141 1.00 61.75 203 HIS A CA 1
ATOM 1647 C C . HIS A 1 203 ? -38.086 11.507 29.089 1.00 61.75 203 HIS A C 1
ATOM 1649 O O . HIS A 1 203 ? -37.041 10.940 29.397 1.00 61.75 203 HIS A O 1
ATOM 1655 N N . VAL A 1 204 ? -38.501 11.590 27.822 1.00 60.28 204 VAL A N 1
ATOM 1656 C CA . VAL A 1 204 ? -37.712 11.106 26.683 1.00 60.28 204 VAL A CA 1
ATOM 1657 C C . VAL A 1 204 ? -37.153 12.307 25.936 1.00 60.28 204 VAL A C 1
ATOM 1659 O O . VAL A 1 204 ? -37.895 13.078 25.320 1.00 60.28 204 VAL A O 1
ATOM 1662 N N . ASN A 1 205 ? -35.836 12.483 25.990 1.00 59.03 205 ASN A N 1
ATOM 1663 C CA . ASN A 1 205 ? -35.135 13.471 25.185 1.00 59.03 205 ASN A CA 1
ATOM 1664 C C . ASN A 1 205 ? -34.385 12.784 24.051 1.00 59.03 205 ASN A C 1
ATOM 1666 O O . ASN A 1 205 ? -33.517 11.950 24.277 1.00 59.03 205 ASN A O 1
ATOM 1670 N N . SER A 1 206 ? -34.730 13.158 22.821 1.00 60.34 206 SER A N 1
ATOM 1671 C CA . SER A 1 206 ? -33.899 12.883 21.659 1.00 60.34 206 SER A CA 1
ATOM 1672 C C . SER A 1 206 ? -32.873 13.992 21.455 1.00 60.34 206 SER A C 1
ATOM 1674 O O . SER A 1 206 ? -33.169 15.169 21.679 1.00 60.34 206 SER A O 1
ATOM 1676 N N . TYR A 1 207 ? -31.686 13.614 21.008 1.00 63.44 207 TYR A N 1
ATOM 1677 C CA . TYR A 1 207 ? -30.636 14.520 20.558 1.00 63.44 207 TYR A CA 1
ATOM 1678 C C . TYR A 1 207 ? -29.904 13.883 19.385 1.00 63.44 207 TYR A C 1
ATOM 1680 O O . TYR A 1 207 ? -29.994 12.674 19.163 1.00 63.44 207 TYR A O 1
ATOM 1688 N N . ASN A 1 208 ? -29.199 14.700 18.613 1.00 63.31 208 ASN A N 1
ATOM 1689 C CA . ASN A 1 208 ? -28.277 14.170 17.620 1.00 63.31 208 ASN A CA 1
ATOM 1690 C C . ASN A 1 208 ? -26.898 14.135 18.262 1.00 63.31 208 ASN A C 1
ATOM 1692 O O . ASN A 1 208 ? -26.479 15.129 18.848 1.00 63.31 208 ASN A O 1
ATOM 1696 N N . ALA A 1 209 ? -26.206 13.006 18.173 1.00 63.22 209 ALA A N 1
ATOM 1697 C CA . ALA A 1 209 ? -24.795 12.970 18.517 1.00 63.22 209 ALA A CA 1
ATOM 1698 C C . ALA A 1 209 ? -24.000 12.400 17.360 1.00 63.22 209 ALA A C 1
ATOM 1700 O O . ALA A 1 209 ? -24.366 11.370 16.799 1.00 63.22 209 ALA A O 1
ATOM 1701 N N . ALA A 1 210 ? -22.924 13.092 17.011 1.00 59.06 210 ALA A N 1
ATOM 1702 C CA . ALA A 1 210 ? -21.889 12.557 16.149 1.00 59.06 210 ALA A CA 1
ATOM 1703 C C . ALA A 1 210 ? -20.695 12.219 17.023 1.00 59.06 210 ALA A C 1
ATOM 1705 O O . ALA A 1 210 ? -20.378 12.963 17.959 1.00 59.06 210 ALA A O 1
ATOM 1706 N N . PHE A 1 211 ? -20.020 11.125 16.695 1.00 60.31 211 PHE A N 1
ATOM 1707 C CA . PHE A 1 211 ? -18.787 10.812 17.378 1.00 60.31 211 PHE A CA 1
ATOM 1708 C C . PHE A 1 211 ? -17.679 10.395 16.428 1.00 60.31 211 PHE A C 1
ATOM 1710 O O . PHE A 1 211 ? -17.880 9.665 15.460 1.00 60.31 211 PHE A O 1
ATOM 1717 N N . ALA A 1 212 ? -16.477 10.866 16.717 1.00 56.94 212 ALA A N 1
ATOM 1718 C CA . ALA A 1 212 ? -15.276 10.469 16.010 1.00 56.94 212 ALA A CA 1
ATOM 1719 C C . ALA A 1 212 ? -14.377 9.732 16.985 1.00 56.94 212 ALA A C 1
ATOM 1721 O O . ALA A 1 212 ? -13.827 10.350 17.888 1.00 56.94 212 ALA A O 1
ATOM 1722 N N . VAL A 1 213 ? -14.237 8.423 16.804 1.00 54.97 213 VAL A N 1
ATOM 1723 C CA . VAL A 1 213 ? -13.214 7.645 17.489 1.00 54.97 213 VAL A CA 1
ATOM 1724 C C . VAL A 1 213 ? -11.951 7.660 16.636 1.00 54.97 213 VAL A C 1
ATOM 1726 O O . VAL A 1 213 ? -11.847 6.984 15.608 1.00 54.97 213 VAL A O 1
ATOM 1729 N N . PHE A 1 214 ? -10.957 8.404 17.099 1.00 55.09 214 PHE A N 1
ATOM 1730 C CA . PHE A 1 214 ? -9.565 8.295 16.687 1.00 55.09 214 PHE A CA 1
ATOM 1731 C C . PHE A 1 214 ? -9.010 7.035 17.336 1.00 55.09 214 PHE A C 1
ATOM 1733 O O . PHE A 1 214 ? -8.314 7.064 18.344 1.00 55.09 214 PHE A O 1
ATOM 1740 N N . GLY A 1 215 ? -9.453 5.901 16.803 1.00 56.88 215 GLY A N 1
ATOM 1741 C CA . GLY A 1 215 ? -8.888 4.602 17.092 1.00 56.88 215 GLY A CA 1
ATOM 1742 C C . GLY A 1 215 ? -7.671 4.453 16.205 1.00 56.88 215 GLY A C 1
ATOM 1743 O O . GLY A 1 215 ? -7.765 4.650 14.994 1.00 56.88 215 GLY A O 1
ATOM 1744 N N . LEU A 1 216 ? -6.543 4.142 16.824 1.00 66.50 216 LEU A N 1
ATOM 1745 C CA . LEU A 1 216 ? -5.264 3.910 16.170 1.00 66.50 216 LEU A CA 1
ATOM 1746 C C . LEU A 1 216 ? -5.457 3.046 14.925 1.00 66.50 216 LEU A C 1
ATOM 1748 O O . LEU A 1 216 ? -6.254 2.106 14.937 1.00 66.50 216 LEU A O 1
ATOM 1752 N N . ILE A 1 217 ? -4.649 3.291 13.900 1.00 76.69 217 ILE A N 1
ATOM 1753 C CA . ILE A 1 217 ? -4.434 2.389 12.758 1.00 76.69 217 ILE A CA 1
ATOM 1754 C C . ILE A 1 217 ? -4.453 0.905 13.194 1.00 76.69 217 ILE A C 1
ATOM 1756 O O . ILE A 1 217 ? -5.059 0.064 12.538 1.00 76.69 217 ILE A O 1
ATOM 1760 N N . VAL A 1 218 ? -3.873 0.611 14.362 1.00 79.38 218 VAL A N 1
ATOM 1761 C CA . VAL A 1 218 ? -3.839 -0.694 15.036 1.00 79.38 218 VAL A CA 1
ATOM 1762 C C . VAL A 1 218 ? -5.227 -1.310 15.287 1.00 79.38 218 VAL A C 1
ATOM 1764 O O . VAL A 1 218 ? -5.407 -2.498 15.040 1.00 79.38 218 VAL A O 1
ATOM 1767 N N . ASN A 1 219 ? -6.220 -0.531 15.729 1.00 77.88 219 ASN A N 1
ATOM 1768 C CA . ASN A 1 219 ? -7.595 -1.003 15.947 1.00 77.88 219 ASN A CA 1
ATOM 1769 C C . ASN A 1 219 ? -8.252 -1.387 14.620 1.00 77.88 219 ASN A C 1
ATOM 1771 O O . ASN A 1 219 ? -8.877 -2.435 14.507 1.00 77.88 219 ASN A O 1
ATOM 1775 N N . LYS A 1 220 ? -8.073 -0.556 13.587 1.00 80.88 220 LYS A N 1
ATOM 1776 C CA . LYS A 1 220 ? -8.568 -0.856 12.238 1.00 80.88 220 LYS A CA 1
ATOM 1777 C C . LYS A 1 220 ? -7.897 -2.091 11.647 1.00 80.88 220 LYS A C 1
ATOM 1779 O O . LYS A 1 220 ? -8.558 -2.903 11.003 1.00 80.88 220 LYS A O 1
ATOM 1784 N N . MET A 1 221 ? -6.598 -2.254 11.888 1.00 88.94 221 MET A N 1
ATOM 1785 C CA . MET A 1 221 ? -5.852 -3.439 11.474 1.00 88.94 221 MET A CA 1
ATOM 1786 C C . MET A 1 221 ? -6.352 -4.700 12.184 1.00 88.94 221 MET A C 1
ATOM 1788 O O . MET A 1 221 ? -6.455 -5.736 11.530 1.00 88.94 221 MET A O 1
ATOM 1792 N N . SER A 1 222 ? -6.692 -4.606 13.475 1.00 87.94 222 SER A N 1
ATOM 1793 C CA . SER A 1 222 ? -7.124 -5.732 14.312 1.00 87.94 222 SER A CA 1
ATOM 1794 C C . SER A 1 222 ? -8.616 -6.076 14.223 1.00 87.94 222 SER A C 1
ATOM 1796 O O . SER A 1 222 ? -9.026 -7.105 14.764 1.00 87.94 222 SER A O 1
ATOM 1798 N N . GLU A 1 223 ? -9.435 -5.272 13.531 1.00 85.31 223 GLU A N 1
ATOM 1799 C CA . GLU A 1 223 ? -10.845 -5.588 13.273 1.00 85.31 223 GLU A CA 1
ATOM 1800 C C . GLU A 1 223 ? -10.974 -6.965 12.603 1.00 85.31 223 GLU A C 1
ATOM 1802 O O . GLU A 1 223 ? -10.370 -7.221 11.560 1.00 85.31 223 GLU A O 1
ATOM 1807 N N . LEU A 1 224 ? -11.813 -7.846 13.162 1.00 87.56 224 LEU A N 1
ATOM 1808 C CA . LEU A 1 224 ? -11.976 -9.221 12.674 1.00 87.56 224 LEU A CA 1
ATOM 1809 C C . LEU A 1 224 ? -12.331 -9.281 11.181 1.00 87.56 224 LEU A C 1
ATOM 1811 O O . LEU A 1 224 ? -11.795 -10.109 10.452 1.00 87.56 224 LEU A O 1
ATOM 1815 N N . GLU A 1 225 ? -13.196 -8.385 10.709 1.00 88.38 225 GLU A N 1
ATOM 1816 C CA . GLU A 1 225 ? -13.564 -8.304 9.292 1.00 88.38 225 GLU A CA 1
ATOM 1817 C C . GLU A 1 225 ? -12.382 -7.892 8.404 1.00 88.38 225 GLU A C 1
ATOM 1819 O O . GLU A 1 225 ? -12.230 -8.397 7.291 1.00 88.38 225 GLU A O 1
ATOM 1824 N N . ASN A 1 226 ? -11.503 -7.012 8.896 1.00 92.44 226 ASN A N 1
ATOM 1825 C CA . ASN A 1 226 ? -10.272 -6.669 8.193 1.00 92.44 226 ASN A CA 1
ATOM 1826 C C . ASN A 1 226 ? -9.298 -7.847 8.165 1.00 92.44 226 ASN A C 1
ATOM 1828 O O . ASN A 1 226 ? -8.788 -8.194 7.104 1.00 92.44 226 ASN A O 1
ATOM 1832 N N . LEU A 1 227 ? -9.112 -8.511 9.305 1.00 96.75 227 LEU A N 1
ATOM 1833 C CA . LEU A 1 227 ? -8.263 -9.689 9.431 1.00 96.75 227 LEU A CA 1
ATOM 1834 C C . LEU A 1 227 ? -8.740 -10.861 8.566 1.00 96.75 227 LEU A C 1
ATOM 1836 O O . LEU A 1 227 ? -7.914 -11.530 7.954 1.00 96.75 227 LEU A O 1
ATOM 1840 N N . LYS A 1 228 ? -10.055 -11.075 8.431 1.00 94.69 228 LYS A N 1
ATOM 1841 C CA . LYS A 1 228 ? -10.627 -12.065 7.502 1.00 94.69 228 LYS A CA 1
ATOM 1842 C C . LYS A 1 228 ? -10.255 -11.749 6.050 1.00 94.69 228 LYS A C 1
ATOM 1844 O O . LYS A 1 228 ? -9.794 -12.633 5.330 1.00 94.69 228 LYS A O 1
ATOM 1849 N N . ARG A 1 229 ? -10.401 -10.492 5.606 1.00 94.38 229 ARG A N 1
ATOM 1850 C CA . ARG A 1 229 ? -9.986 -10.079 4.248 1.00 94.38 229 ARG A CA 1
ATOM 1851 C C . ARG A 1 229 ? -8.479 -10.221 4.043 1.00 94.38 229 ARG A C 1
ATOM 1853 O O . ARG A 1 229 ? -8.056 -10.745 3.013 1.00 94.38 229 ARG A O 1
ATOM 1860 N N . ALA A 1 230 ? -7.690 -9.771 5.015 1.00 96.94 230 ALA A N 1
ATOM 1861 C CA . ALA A 1 230 ? -6.238 -9.885 5.009 1.00 96.94 230 ALA A CA 1
ATOM 1862 C C . ALA A 1 230 ? -5.812 -11.353 4.886 1.00 96.94 230 ALA A C 1
ATOM 1864 O O . ALA A 1 230 ? -5.038 -11.683 3.998 1.00 96.94 230 ALA A O 1
ATOM 1865 N N . TYR A 1 231 ? -6.429 -12.248 5.660 1.00 96.75 231 TYR A N 1
ATOM 1866 C CA . TYR A 1 231 ? -6.228 -13.690 5.566 1.00 96.75 231 TYR A CA 1
ATOM 1867 C C . TYR A 1 231 ? -6.444 -14.247 4.161 1.00 96.75 231 TYR A C 1
ATOM 1869 O O . TYR A 1 231 ? -5.568 -14.938 3.645 1.00 96.75 231 TYR A O 1
ATOM 1877 N N . PHE A 1 232 ? -7.561 -13.929 3.502 1.00 91.25 232 PHE A N 1
ATOM 1878 C CA . PHE A 1 232 ? -7.791 -14.426 2.143 1.00 91.25 232 PHE A CA 1
ATOM 1879 C C . PHE A 1 232 ? -6.744 -13.909 1.150 1.00 91.25 232 PHE A C 1
ATOM 1881 O O . PHE A 1 232 ? -6.308 -14.671 0.286 1.00 91.25 232 PHE A O 1
ATOM 1888 N N . LYS A 1 233 ? -6.286 -12.660 1.308 1.00 94.44 233 LYS A N 1
ATOM 1889 C CA . LYS A 1 233 ? -5.211 -12.080 0.486 1.00 94.44 233 LYS A CA 1
ATOM 1890 C C . LYS A 1 233 ? -3.869 -12.763 0.719 1.00 94.44 233 LYS A C 1
ATOM 1892 O O . LYS A 1 233 ? -3.190 -13.104 -0.246 1.00 94.44 233 LYS A O 1
ATOM 1897 N N . SER A 1 234 ? -3.517 -13.004 1.975 1.00 95.12 234 SER A N 1
ATOM 1898 C CA . SER A 1 234 ? -2.276 -13.662 2.388 1.00 95.12 234 SER A CA 1
ATOM 1899 C C . SER A 1 234 ? -2.242 -15.124 1.968 1.00 95.12 234 SER A C 1
ATOM 1901 O O . SER A 1 234 ? -1.285 -15.559 1.335 1.00 95.12 234 SER A O 1
ATOM 1903 N N . ARG A 1 235 ? -3.327 -15.866 2.217 1.00 91.06 235 ARG A N 1
ATOM 1904 C CA . ARG A 1 235 ? -3.501 -17.252 1.765 1.00 91.06 235 ARG A CA 1
ATOM 1905 C C . ARG A 1 235 ? -3.359 -17.358 0.254 1.00 91.06 235 ARG A C 1
ATOM 1907 O O . ARG A 1 235 ? -2.705 -18.273 -0.236 1.00 91.06 235 ARG A O 1
ATOM 1914 N N . GLN A 1 236 ? -3.999 -16.451 -0.485 1.00 87.56 236 GLN A N 1
ATOM 1915 C CA . GLN A 1 236 ? -3.885 -16.430 -1.934 1.00 87.56 236 GLN A CA 1
ATOM 1916 C C . GLN A 1 236 ? -2.433 -16.163 -2.334 1.00 87.56 236 GLN A C 1
ATOM 1918 O O . GLN A 1 236 ? -1.874 -16.985 -3.045 1.00 87.56 236 GLN A O 1
ATOM 1923 N N . ALA A 1 237 ? -1.806 -15.090 -1.841 1.00 89.12 237 ALA A N 1
ATOM 1924 C CA . ALA A 1 237 ? -0.419 -14.743 -2.158 1.00 89.12 237 ALA A CA 1
ATOM 1925 C C . ALA A 1 237 ? 0.565 -15.894 -1.882 1.00 89.12 237 ALA A C 1
ATOM 1927 O O . ALA A 1 237 ? 1.326 -16.254 -2.773 1.00 89.12 237 ALA A O 1
ATOM 1928 N N . LEU A 1 238 ? 0.486 -16.527 -0.708 1.00 87.56 238 LEU A N 1
ATOM 1929 C CA . LEU A 1 238 ? 1.354 -17.649 -0.335 1.00 87.56 238 LEU A CA 1
ATOM 1930 C C . LEU A 1 238 ? 1.179 -18.857 -1.259 1.00 87.56 238 LEU A C 1
ATOM 1932 O O . LEU A 1 238 ? 2.163 -19.481 -1.628 1.00 87.56 238 LEU A O 1
ATOM 1936 N N . ARG A 1 239 ? -0.050 -19.164 -1.693 1.00 83.19 239 ARG A N 1
ATOM 1937 C CA . ARG A 1 239 ? -0.315 -20.266 -2.639 1.00 83.19 239 ARG A CA 1
ATOM 1938 C C . ARG A 1 239 ? 0.213 -20.017 -4.053 1.00 83.19 239 ARG A C 1
ATOM 1940 O O . ARG A 1 239 ? 0.255 -20.957 -4.843 1.00 83.19 239 ARG A O 1
ATOM 1947 N N . TRP A 1 240 ? 0.537 -18.771 -4.398 1.00 79.06 240 TRP A N 1
ATOM 1948 C CA . TRP A 1 240 ? 1.174 -18.424 -5.673 1.00 79.06 240 TRP A CA 1
ATOM 1949 C C . TRP A 1 240 ? 2.704 -18.455 -5.603 1.00 79.06 240 TRP A C 1
ATOM 1951 O O . TRP A 1 240 ? 3.340 -18.416 -6.655 1.00 79.06 240 TRP A O 1
ATOM 1961 N N . GLU A 1 241 ? 3.285 -18.525 -4.406 1.00 75.88 241 GLU A N 1
ATOM 1962 C CA . GLU A 1 241 ? 4.725 -18.671 -4.202 1.00 75.88 241 GLU A CA 1
ATOM 1963 C C . GLU A 1 241 ? 5.091 -20.162 -4.061 1.00 75.88 241 GLU A C 1
ATOM 1965 O O . GLU A 1 241 ? 4.258 -21.009 -3.726 1.00 75.88 241 GLU A O 1
ATOM 1970 N N . PHE A 1 242 ? 6.344 -20.500 -4.363 1.00 72.19 242 PHE A N 1
ATOM 1971 C CA . PHE A 1 242 ? 6.890 -21.844 -4.177 1.00 72.19 242 PHE A CA 1
ATOM 1972 C C . PHE A 1 242 ? 8.248 -21.727 -3.475 1.00 72.19 242 PHE A C 1
ATOM 1974 O O . PHE A 1 242 ? 9.139 -21.129 -4.076 1.00 72.19 242 PHE A O 1
ATOM 1981 N N . PRO A 1 243 ? 8.437 -22.306 -2.272 1.00 78.88 243 PRO A N 1
ATOM 1982 C CA . PRO A 1 243 ? 7.504 -23.173 -1.544 1.00 78.88 243 PRO A CA 1
ATOM 1983 C C . PRO A 1 243 ? 6.317 -22.421 -0.915 1.00 78.88 243 PRO A C 1
ATOM 1985 O O . PRO A 1 243 ? 6.355 -21.209 -0.727 1.00 78.88 243 PRO A O 1
ATOM 1988 N N . CYS A 1 244 ? 5.264 -23.173 -0.584 1.00 80.06 244 CYS A N 1
ATOM 1989 C CA . CYS A 1 244 ? 4.105 -22.710 0.178 1.00 80.06 244 CYS A CA 1
ATOM 1990 C C . CYS A 1 244 ? 3.871 -23.673 1.348 1.00 80.06 244 CYS A C 1
ATOM 1992 O O . CYS A 1 244 ? 3.750 -24.882 1.128 1.00 80.06 244 CYS A O 1
ATOM 1994 N N . ASP A 1 245 ? 3.779 -23.155 2.575 1.00 83.38 245 ASP A N 1
ATOM 1995 C CA . ASP A 1 245 ? 3.425 -23.966 3.742 1.00 83.38 245 ASP A CA 1
ATOM 1996 C C . ASP A 1 245 ? 1.904 -24.204 3.809 1.00 83.38 245 ASP A C 1
ATOM 1998 O O . ASP A 1 245 ? 1.137 -23.507 4.479 1.00 83.38 245 ASP A O 1
ATOM 2002 N N . GLU A 1 246 ? 1.435 -25.212 3.068 1.00 83.88 246 GLU A N 1
ATOM 2003 C CA . GLU A 1 246 ? 0.027 -25.614 3.112 1.00 83.88 246 GLU A CA 1
ATOM 2004 C C . GLU A 1 246 ? -0.409 -26.159 4.479 1.00 83.88 246 GLU A C 1
ATOM 2006 O O . GLU A 1 246 ? -1.610 -26.155 4.773 1.00 83.88 246 GLU A O 1
ATOM 2011 N N . VAL A 1 247 ? 0.525 -26.666 5.288 1.00 87.25 247 VAL A N 1
ATOM 2012 C CA . VAL A 1 247 ? 0.222 -27.239 6.603 1.00 87.25 247 VAL A CA 1
ATOM 2013 C C . VAL A 1 247 ? -0.114 -26.116 7.574 1.00 87.25 247 VAL A C 1
ATOM 2015 O O . VAL A 1 247 ? -1.166 -26.185 8.209 1.00 87.25 247 VAL A O 1
ATOM 2018 N N . GLU A 1 248 ? 0.695 -25.053 7.615 1.00 91.12 248 GLU A N 1
ATOM 2019 C CA . GLU A 1 248 ? 0.411 -23.850 8.406 1.00 91.12 248 GLU A CA 1
ATOM 2020 C C . GLU A 1 248 ? -0.969 -23.279 8.050 1.00 91.12 248 GLU A C 1
ATOM 2022 O O . GLU A 1 248 ? -1.784 -23.021 8.937 1.00 91.12 248 GLU A O 1
ATOM 2027 N N . ILE A 1 249 ? -1.288 -23.172 6.752 1.00 87.75 249 ILE A N 1
ATOM 2028 C CA . ILE A 1 249 ? -2.604 -22.701 6.289 1.00 87.75 249 ILE A CA 1
ATOM 2029 C C . ILE A 1 249 ? -3.733 -23.589 6.819 1.00 87.75 249 ILE A C 1
ATOM 2031 O O . ILE A 1 249 ? -4.711 -23.065 7.351 1.00 87.75 249 ILE A O 1
ATOM 2035 N N . LYS A 1 250 ? -3.618 -24.916 6.688 1.00 86.12 250 LYS A N 1
ATOM 2036 C CA . LYS A 1 250 ? -4.668 -25.855 7.121 1.00 86.12 250 LYS A CA 1
ATOM 2037 C C . LYS A 1 250 ? -4.852 -25.851 8.638 1.00 86.12 250 LYS A C 1
ATOM 2039 O O . LYS A 1 250 ? -5.990 -25.895 9.093 1.00 86.12 250 LYS A O 1
ATOM 2044 N N . LEU A 1 251 ? -3.766 -25.775 9.409 1.00 90.94 251 LEU A N 1
ATOM 2045 C CA . LEU A 1 251 ? -3.821 -25.665 10.871 1.00 90.94 251 LEU A CA 1
ATOM 2046 C C . LEU A 1 251 ? -4.481 -24.353 11.300 1.00 90.94 251 LEU A C 1
ATOM 2048 O O . LEU A 1 251 ? -5.353 -24.355 12.165 1.00 90.94 251 LEU A O 1
ATOM 2052 N N . PHE A 1 252 ? -4.138 -23.244 10.641 1.00 91.81 252 PHE A N 1
ATOM 2053 C CA . PHE A 1 252 ? -4.768 -21.953 10.902 1.00 91.81 252 PHE A CA 1
ATOM 2054 C C . PHE A 1 252 ? -6.271 -21.961 10.565 1.00 91.81 252 PHE A C 1
ATOM 2056 O O . PHE A 1 252 ? -7.058 -21.327 11.267 1.00 91.81 252 PHE A O 1
ATOM 2063 N N . GLU A 1 253 ? -6.685 -22.699 9.524 1.00 90.31 253 GLU A N 1
ATOM 2064 C CA . GLU A 1 253 ? -8.088 -22.847 9.099 1.00 90.31 253 GLU A CA 1
ATOM 2065 C C . GLU A 1 253 ? -8.949 -23.705 10.047 1.00 90.31 253 GLU A C 1
ATOM 2067 O O . GLU A 1 253 ? -10.172 -23.577 9.985 1.00 90.31 253 GLU A O 1
ATOM 2072 N N . GLN A 1 254 ? -8.363 -24.530 10.929 1.00 90.81 254 GLN A N 1
ATOM 2073 C CA . GLN A 1 254 ? -9.129 -25.376 11.866 1.00 90.81 254 GLN A CA 1
ATOM 2074 C C . GLN A 1 254 ? -10.030 -24.556 12.798 1.00 90.81 254 GLN A C 1
ATOM 2076 O O . GLN A 1 254 ? -11.175 -24.935 13.033 1.00 90.81 254 GLN A O 1
ATOM 2081 N N . ASP A 1 255 ? -9.528 -23.415 13.279 1.00 92.75 255 ASP A N 1
ATOM 2082 C CA . ASP A 1 255 ? -10.312 -22.413 14.005 1.00 92.75 255 ASP A CA 1
ATOM 2083 C C . ASP A 1 255 ? -9.928 -21.001 13.542 1.00 92.75 255 ASP A C 1
ATOM 2085 O O . ASP A 1 255 ? -9.284 -20.211 14.240 1.00 92.75 255 ASP A O 1
ATOM 2089 N N . LEU A 1 256 ? -10.307 -20.699 12.298 1.00 90.75 256 LEU A N 1
ATOM 2090 C CA . LEU A 1 256 ? -9.969 -19.442 11.635 1.00 90.75 256 LEU A CA 1
ATOM 2091 C C . LEU A 1 256 ? -10.374 -18.217 12.467 1.00 90.75 256 LEU A C 1
ATOM 2093 O O . LEU A 1 256 ? -9.600 -17.273 12.601 1.00 90.75 256 LEU A O 1
ATOM 2097 N N . GLU A 1 257 ? -11.590 -18.200 13.018 1.00 93.38 257 GLU A N 1
ATOM 2098 C CA . GLU A 1 257 ? -12.080 -17.026 13.739 1.00 93.38 257 GLU A CA 1
ATOM 2099 C C . GLU A 1 257 ? -11.341 -16.816 15.065 1.00 93.38 257 GLU A C 1
ATOM 2101 O O . GLU A 1 257 ? -10.976 -15.676 15.375 1.00 93.38 257 GLU A O 1
ATOM 2106 N N . HIS A 1 258 ? -11.077 -17.882 15.829 1.00 94.06 258 HIS A N 1
ATOM 2107 C CA . HIS A 1 258 ? -10.273 -17.778 17.044 1.00 94.06 258 HIS A CA 1
ATOM 2108 C C . HIS A 1 258 ? -8.855 -17.293 16.734 1.00 94.06 258 HIS A C 1
ATOM 2110 O O . HIS A 1 258 ? -8.385 -16.333 17.350 1.00 94.06 258 HIS A O 1
ATOM 2116 N N . ASN A 1 259 ? -8.199 -17.900 15.744 1.00 96.38 259 ASN A N 1
ATOM 2117 C CA . ASN A 1 259 ? -6.828 -17.568 15.362 1.00 96.38 259 ASN A CA 1
ATOM 2118 C C . ASN A 1 259 ? -6.697 -16.106 14.908 1.00 96.38 259 ASN A C 1
ATOM 2120 O O . ASN A 1 259 ? -5.779 -15.400 15.334 1.00 96.38 259 ASN A O 1
ATOM 2124 N N . LEU A 1 260 ? -7.660 -15.598 14.130 1.00 96.62 260 LEU A N 1
ATOM 2125 C CA . LEU A 1 260 ? -7.698 -14.183 13.748 1.00 96.62 260 LEU A CA 1
ATOM 2126 C C . LEU A 1 260 ? -7.938 -13.265 14.953 1.00 96.62 260 LEU A C 1
ATOM 2128 O O . LEU A 1 260 ? -7.281 -12.233 15.060 1.00 96.62 260 LEU A O 1
ATOM 2132 N N . LYS A 1 261 ? -8.816 -13.626 15.898 1.00 90.81 261 LYS A N 1
ATOM 2133 C CA . LYS A 1 261 ? -9.011 -12.835 17.130 1.00 90.81 261 LYS A CA 1
ATOM 2134 C C . LYS A 1 261 ? -7.732 -12.762 17.970 1.00 90.81 261 LYS A C 1
ATOM 2136 O O . LYS A 1 261 ? -7.413 -11.690 18.484 1.00 90.81 261 LYS A O 1
ATOM 2141 N N . GLN A 1 262 ? -6.981 -13.859 18.089 1.00 93.38 262 GLN A N 1
ATOM 2142 C CA . GLN A 1 262 ? -5.685 -13.858 18.782 1.00 93.38 262 GLN A CA 1
ATOM 2143 C C . GLN A 1 262 ? -4.659 -12.981 18.061 1.00 93.38 262 GLN A C 1
ATOM 2145 O O . GLN A 1 262 ? -3.959 -12.193 18.698 1.00 93.38 262 GLN A O 1
ATOM 2150 N N . LEU A 1 263 ? -4.606 -13.049 16.728 1.00 95.12 263 LEU A N 1
ATOM 2151 C CA . LEU A 1 263 ? -3.737 -12.182 15.937 1.00 95.12 263 LEU A CA 1
ATOM 2152 C C . LEU A 1 263 ? -4.110 -10.700 16.101 1.00 95.12 263 LEU A C 1
ATOM 2154 O O . LEU A 1 263 ? -3.232 -9.860 16.282 1.00 95.12 263 LEU A O 1
ATOM 2158 N N . GLY A 1 264 ? -5.407 -10.384 16.140 1.00 90.38 264 GLY A N 1
ATOM 2159 C CA . GLY A 1 264 ? -5.909 -9.044 16.441 1.00 90.38 264 GLY A CA 1
ATOM 2160 C C . GLY A 1 264 ? -5.455 -8.534 17.809 1.00 90.38 264 GLY A C 1
ATOM 2161 O O . GLY A 1 264 ? -4.990 -7.400 17.907 1.00 90.38 264 GLY A O 1
ATOM 2162 N N . LYS A 1 265 ? -5.490 -9.376 18.852 1.00 84.31 265 LYS A N 1
ATOM 2163 C CA . LYS A 1 265 ? -4.935 -9.031 20.174 1.00 84.31 265 LYS A CA 1
ATOM 2164 C C . LYS A 1 265 ? -3.437 -8.729 20.105 1.00 84.31 265 LYS A C 1
ATOM 2166 O O . LYS A 1 265 ? -3.012 -7.727 20.667 1.00 84.31 265 LYS A O 1
ATOM 2171 N N . ARG A 1 266 ? -2.657 -9.532 19.369 1.00 90.50 266 ARG A N 1
ATOM 2172 C CA . ARG A 1 266 ? -1.212 -9.297 19.174 1.00 90.50 266 ARG A CA 1
ATOM 2173 C C . ARG A 1 266 ? -0.934 -7.968 18.466 1.00 90.50 266 ARG A C 1
ATOM 2175 O O . ARG A 1 266 ? -0.029 -7.247 18.868 1.00 90.50 266 ARG A O 1
ATOM 2182 N N . ILE A 1 267 ? -1.732 -7.613 17.456 1.00 90.19 267 ILE A N 1
ATOM 2183 C CA . ILE A 1 267 ? -1.667 -6.297 16.798 1.00 90.19 267 ILE A CA 1
ATOM 2184 C C . ILE A 1 267 ? -1.941 -5.185 17.819 1.00 90.19 267 ILE A C 1
ATOM 2186 O O . ILE A 1 267 ? -1.141 -4.259 17.935 1.00 90.19 267 ILE A O 1
ATOM 2190 N N . LEU A 1 268 ? -3.013 -5.310 18.612 1.00 80.62 268 LEU A N 1
ATOM 2191 C CA . LEU A 1 268 ? -3.383 -4.337 19.647 1.00 80.62 268 LEU A CA 1
ATOM 2192 C C . LEU A 1 268 ? -2.292 -4.141 20.705 1.00 80.62 268 LEU A C 1
ATOM 2194 O O . LEU A 1 268 ? -2.071 -3.012 21.138 1.00 80.62 268 LEU A O 1
ATOM 2198 N N . THR A 1 269 ? -1.592 -5.196 21.116 1.00 78.06 269 THR A N 1
ATOM 2199 C CA . THR A 1 269 ? -0.506 -5.104 22.106 1.00 78.06 269 THR A CA 1
ATOM 2200 C C . THR A 1 269 ? 0.834 -4.673 21.508 1.00 78.06 269 THR A C 1
ATOM 2202 O O . THR A 1 269 ? 1.726 -4.289 22.256 1.00 78.06 269 THR A O 1
ATOM 2205 N N . GLY A 1 270 ? 0.969 -4.694 20.180 1.00 85.38 270 GLY A N 1
ATOM 2206 C CA . GLY A 1 270 ? 2.217 -4.456 19.458 1.00 85.38 270 GLY A CA 1
ATOM 2207 C C . GLY A 1 270 ? 2.730 -5.742 18.820 1.00 85.38 270 GLY A C 1
ATOM 2208 O O . GLY A 1 270 ? 3.249 -6.621 19.505 1.00 85.38 270 GLY A O 1
ATOM 2209 N N . TYR A 1 271 ? 2.570 -5.847 17.501 1.00 92.88 271 TYR A N 1
ATOM 2210 C CA . TYR A 1 271 ? 3.038 -6.989 16.722 1.00 92.88 271 TYR A CA 1
ATOM 2211 C C . TYR A 1 271 ? 4.428 -6.704 16.152 1.00 92.88 271 TYR A C 1
ATOM 2213 O O . TYR A 1 271 ? 4.617 -5.685 15.490 1.00 92.88 271 TYR A O 1
ATOM 2221 N N . ASN A 1 272 ? 5.358 -7.637 16.350 1.00 93.81 272 ASN A N 1
ATOM 2222 C CA . ASN A 1 272 ? 6.661 -7.638 15.694 1.00 93.81 272 ASN A CA 1
ATOM 2223 C C . ASN A 1 272 ? 6.741 -8.814 14.723 1.00 93.81 272 ASN A C 1
ATOM 2225 O O . ASN A 1 272 ? 6.304 -9.919 15.055 1.00 93.81 272 ASN A O 1
ATOM 2229 N N . PHE A 1 273 ? 7.293 -8.556 13.540 1.00 92.69 273 PHE A N 1
ATOM 2230 C CA . PHE A 1 273 ? 7.578 -9.592 12.551 1.00 92.69 273 PHE A CA 1
ATOM 2231 C C . PHE A 1 273 ? 8.654 -10.547 13.067 1.00 92.69 273 PHE A C 1
ATOM 2233 O O . PHE A 1 273 ? 9.533 -10.140 13.830 1.00 92.69 273 PHE A O 1
ATOM 2240 N N . GLY A 1 274 ? 8.574 -11.812 12.651 1.00 86.06 274 GLY A N 1
ATOM 2241 C CA . GLY A 1 274 ? 9.592 -12.803 12.981 1.00 86.06 274 GLY A CA 1
ATOM 2242 C C . GLY A 1 274 ? 10.965 -12.416 12.426 1.00 86.06 274 GLY A C 1
ATOM 2243 O O . GLY A 1 274 ? 11.081 -11.972 11.282 1.00 86.06 274 GLY A O 1
ATOM 2244 N N . GLU A 1 275 ? 12.006 -12.605 13.237 1.00 72.75 275 GLU A N 1
ATOM 2245 C CA . GLU A 1 275 ? 13.398 -12.356 12.831 1.00 72.75 275 GLU A CA 1
ATOM 2246 C C . GLU A 1 275 ? 13.915 -13.430 11.864 1.00 72.75 275 GLU A C 1
ATOM 2248 O O . GLU A 1 275 ? 14.737 -13.144 10.997 1.00 72.75 275 GLU A O 1
ATOM 2253 N N . PHE A 1 276 ? 13.405 -14.660 11.982 1.00 72.88 276 PHE A N 1
ATOM 2254 C CA . PHE A 1 276 ? 13.789 -15.775 11.125 1.00 72.88 276 PHE A CA 1
ATOM 2255 C C . PHE A 1 276 ? 12.939 -15.803 9.860 1.00 72.88 276 PHE A C 1
ATOM 2257 O O . PHE A 1 276 ? 11.738 -16.072 9.898 1.00 72.88 276 PHE A O 1
ATOM 2264 N N . LEU A 1 277 ? 13.594 -15.548 8.733 1.00 81.31 277 LEU A N 1
ATOM 2265 C CA . LEU A 1 277 ? 13.014 -15.650 7.406 1.00 81.31 277 LEU A CA 1
ATOM 2266 C C . LEU A 1 277 ? 13.310 -17.025 6.811 1.00 81.31 277 LEU A C 1
ATOM 2268 O O . LEU A 1 277 ? 14.446 -17.495 6.860 1.00 81.31 277 LEU A O 1
ATOM 2272 N N . LEU A 1 278 ? 12.304 -17.657 6.200 1.00 86.50 278 LEU A N 1
ATOM 2273 C CA . LEU A 1 278 ? 12.574 -18.791 5.325 1.00 86.50 278 LEU A CA 1
ATOM 2274 C C . LEU A 1 278 ? 13.053 -18.248 3.978 1.00 86.50 278 LEU A C 1
ATOM 2276 O O . LEU A 1 278 ? 12.252 -17.828 3.140 1.00 86.50 278 LEU A O 1
ATOM 2280 N N . GLU A 1 279 ? 14.366 -18.249 3.791 1.00 87.81 279 GLU A N 1
ATOM 2281 C CA . GLU A 1 279 ? 15.010 -17.808 2.559 1.00 87.81 279 GLU A CA 1
ATOM 2282 C C . GLU A 1 279 ? 15.263 -18.992 1.624 1.00 87.81 279 GLU A C 1
ATOM 2284 O O . GLU A 1 279 ? 15.686 -20.068 2.049 1.00 87.81 279 GLU A O 1
ATOM 2289 N N . TYR A 1 280 ? 14.988 -18.803 0.338 1.00 87.19 280 TYR A N 1
ATOM 2290 C CA . TYR A 1 280 ? 15.193 -19.818 -0.689 1.00 87.19 280 TYR A CA 1
ATOM 2291 C C . TYR A 1 280 ? 15.554 -19.171 -2.024 1.00 87.19 280 TYR A C 1
ATOM 2293 O O . TYR A 1 280 ? 15.252 -18.007 -2.287 1.00 87.19 280 TYR A O 1
ATOM 2301 N N . GLU A 1 281 ? 16.206 -19.931 -2.894 1.00 86.38 281 GLU A N 1
ATOM 2302 C CA . GLU A 1 281 ? 16.629 -19.453 -4.204 1.00 86.38 281 GLU A CA 1
ATOM 2303 C C . GLU A 1 281 ? 15.755 -20.034 -5.313 1.00 86.38 281 GLU A C 1
ATOM 2305 O O . GLU A 1 281 ? 15.495 -21.236 -5.362 1.00 86.38 281 GLU A O 1
ATOM 2310 N N . VAL A 1 282 ? 15.319 -19.175 -6.236 1.00 84.38 282 VAL A N 1
ATOM 2311 C CA . VAL A 1 282 ? 14.575 -19.584 -7.433 1.00 84.38 282 VAL A CA 1
ATOM 2312 C C . VAL A 1 282 ? 15.439 -19.341 -8.669 1.00 84.38 282 VAL A C 1
ATOM 2314 O O . VAL A 1 282 ? 16.008 -18.253 -8.788 1.00 84.38 282 VAL A O 1
ATOM 2317 N N . PRO A 1 283 ? 15.531 -20.286 -9.622 1.00 84.25 283 PRO A N 1
ATOM 2318 C CA . PRO A 1 283 ? 16.242 -20.060 -10.875 1.00 84.25 283 PRO A CA 1
ATOM 2319 C C . PRO A 1 283 ? 15.689 -18.840 -11.621 1.00 84.25 283 PRO A C 1
ATOM 2321 O O . PRO A 1 283 ? 14.492 -18.742 -11.895 1.00 84.25 283 PRO A O 1
ATOM 2324 N N . LYS A 1 284 ? 16.567 -17.895 -11.958 1.00 80.06 284 LYS A N 1
ATOM 2325 C CA . LYS A 1 284 ? 16.258 -16.756 -12.835 1.00 80.06 284 LYS A CA 1
ATOM 2326 C C . LYS A 1 284 ? 16.583 -17.095 -14.291 1.00 80.06 284 LYS A C 1
ATOM 2328 O O . LYS A 1 284 ? 15.884 -16.650 -15.197 1.00 80.06 284 LYS A O 1
ATOM 2333 N N . ASN A 1 285 ? 17.657 -17.851 -14.499 1.00 82.38 285 ASN A N 1
ATOM 2334 C CA . ASN A 1 285 ? 18.063 -18.502 -15.743 1.00 82.38 285 ASN A CA 1
ATOM 2335 C C . ASN A 1 285 ? 19.013 -19.665 -15.390 1.00 82.38 285 ASN A C 1
ATOM 2337 O O . ASN A 1 285 ? 19.250 -19.918 -14.212 1.00 82.38 285 ASN A O 1
ATOM 2341 N N . ASP A 1 286 ? 19.591 -20.334 -16.387 1.00 81.00 286 ASP A N 1
ATOM 2342 C CA . ASP A 1 286 ? 20.464 -21.503 -16.182 1.00 81.00 286 ASP A CA 1
ATOM 2343 C C . ASP A 1 286 ? 21.711 -21.238 -15.312 1.00 81.00 286 ASP A C 1
ATOM 2345 O O . ASP A 1 286 ? 22.353 -22.182 -14.860 1.00 81.00 286 ASP A O 1
ATOM 2349 N N . LYS A 1 287 ? 22.094 -19.969 -15.102 1.00 82.75 287 LYS A N 1
ATOM 2350 C CA . LYS A 1 287 ? 23.327 -19.572 -14.397 1.00 82.75 287 LYS A CA 1
ATOM 2351 C C . LYS A 1 287 ? 23.099 -18.710 -13.158 1.00 82.75 287 LYS A C 1
ATOM 2353 O O . LYS A 1 287 ? 24.000 -18.589 -12.338 1.00 82.75 287 LYS A O 1
ATOM 2358 N N . GLU A 1 288 ? 21.942 -18.068 -13.048 1.00 82.00 288 GLU A N 1
ATOM 2359 C CA . GLU A 1 288 ? 21.631 -17.111 -11.990 1.00 82.00 288 GLU A CA 1
ATOM 2360 C C . GLU A 1 288 ? 20.396 -17.556 -11.216 1.00 82.00 288 GLU A C 1
ATOM 2362 O O . GLU A 1 288 ? 19.373 -17.924 -11.800 1.00 82.00 288 GLU A O 1
ATOM 2367 N N . THR A 1 289 ? 20.455 -17.415 -9.899 1.00 84.31 289 THR A N 1
ATOM 2368 C CA . THR A 1 289 ? 19.304 -17.548 -9.010 1.00 84.31 289 THR A CA 1
ATOM 2369 C C . THR A 1 289 ? 18.815 -16.176 -8.547 1.00 84.31 289 THR A C 1
ATOM 2371 O O . THR A 1 289 ? 19.467 -15.141 -8.724 1.00 84.31 289 THR A O 1
ATOM 2374 N N . ARG A 1 290 ? 17.599 -16.143 -8.006 1.00 80.56 290 ARG A N 1
ATOM 2375 C CA . ARG A 1 290 ? 17.004 -14.983 -7.350 1.00 80.56 290 ARG A CA 1
ATOM 2376 C C . ARG A 1 290 ? 16.650 -15.374 -5.915 1.00 80.56 290 ARG A C 1
ATOM 2378 O O . ARG A 1 290 ? 15.863 -16.310 -5.753 1.00 80.56 290 ARG A O 1
ATOM 2385 N N . PRO A 1 291 ? 17.156 -14.646 -4.905 1.00 85.56 291 PRO A N 1
ATOM 2386 C CA . PRO A 1 291 ? 16.764 -14.882 -3.527 1.00 85.56 291 PRO A CA 1
ATOM 2387 C C . PRO A 1 291 ? 15.296 -14.501 -3.336 1.00 85.56 291 PRO A C 1
ATOM 2389 O O . PRO A 1 291 ? 14.815 -13.485 -3.857 1.00 85.56 291 PRO A O 1
ATOM 2392 N N . ARG A 1 292 ? 14.583 -15.339 -2.597 1.00 87.69 292 ARG A N 1
ATOM 2393 C CA . ARG A 1 292 ? 13.186 -15.190 -2.216 1.00 87.69 292 ARG A CA 1
ATOM 2394 C C . ARG A 1 292 ? 13.025 -15.496 -0.737 1.00 87.69 292 ARG A C 1
ATOM 2396 O O . ARG A 1 292 ? 13.827 -16.203 -0.139 1.00 87.69 292 ARG A O 1
ATOM 2403 N N . VAL A 1 293 ? 11.967 -14.941 -0.172 1.00 88.69 293 VAL A N 1
ATOM 2404 C CA . VAL A 1 293 ? 11.615 -15.055 1.234 1.00 88.69 293 VAL A CA 1
ATOM 2405 C C . VAL A 1 293 ? 10.157 -15.469 1.335 1.00 88.69 293 VAL A C 1
ATOM 2407 O O . VAL A 1 293 ? 9.296 -14.896 0.662 1.00 88.69 293 VAL A O 1
ATOM 2410 N N . MET A 1 294 ? 9.881 -16.450 2.187 1.00 87.75 294 MET A N 1
ATOM 2411 C CA . MET A 1 294 ? 8.530 -16.801 2.604 1.00 87.75 294 MET A CA 1
ATOM 2412 C C . MET A 1 294 ? 8.297 -16.268 4.019 1.00 87.75 294 MET A C 1
ATOM 2414 O O . MET A 1 294 ? 9.002 -16.642 4.954 1.00 87.75 294 MET A O 1
ATOM 2418 N N . ASP A 1 295 ? 7.308 -15.385 4.158 1.00 89.31 295 ASP A N 1
ATOM 2419 C CA . ASP A 1 295 ? 6.798 -14.968 5.466 1.00 89.31 295 ASP A CA 1
ATOM 2420 C C . ASP A 1 295 ? 5.938 -16.085 6.069 1.00 89.31 295 ASP A C 1
ATOM 2422 O O . ASP A 1 295 ? 5.271 -16.822 5.336 1.00 89.31 295 ASP A O 1
ATOM 2426 N N . SER A 1 296 ? 5.879 -16.142 7.403 1.00 91.81 296 SER A N 1
ATOM 2427 C CA . SER A 1 296 ? 4.844 -16.920 8.089 1.00 91.81 296 SER A CA 1
ATOM 2428 C C . SER A 1 296 ? 3.451 -16.453 7.661 1.00 91.81 296 SER A C 1
ATOM 2430 O O . SER A 1 296 ? 3.246 -15.292 7.275 1.00 91.81 296 SER A O 1
ATOM 2432 N N . LEU A 1 297 ? 2.449 -17.323 7.775 1.00 93.88 297 LEU A N 1
ATOM 2433 C CA . LEU A 1 297 ? 1.070 -16.937 7.497 1.00 93.88 297 LEU A CA 1
ATOM 2434 C C . LEU A 1 297 ? 0.636 -15.754 8.372 1.00 93.88 297 LEU A C 1
ATOM 2436 O O . LEU A 1 297 ? -0.019 -14.840 7.874 1.00 93.88 297 LEU A O 1
ATOM 2440 N N . SER A 1 298 ? 1.039 -15.728 9.646 1.00 95.50 298 SER A N 1
ATOM 2441 C CA . SER A 1 298 ? 0.727 -14.622 10.563 1.00 95.50 298 SER A CA 1
ATOM 2442 C C . SER A 1 298 ? 1.318 -13.289 10.092 1.00 95.50 298 SER A C 1
ATOM 2444 O O . SER A 1 298 ? 0.588 -12.300 10.011 1.00 95.50 298 SER A O 1
ATOM 2446 N N . ASP A 1 299 ? 2.600 -13.267 9.719 1.00 95.38 299 ASP A N 1
ATOM 2447 C CA . ASP A 1 299 ? 3.282 -12.068 9.211 1.00 95.38 299 ASP A CA 1
ATOM 2448 C C . ASP A 1 299 ? 2.655 -11.585 7.903 1.00 95.38 299 ASP A C 1
ATOM 2450 O O . ASP A 1 299 ? 2.381 -10.395 7.727 1.00 95.38 299 ASP A O 1
ATOM 2454 N N . SER A 1 300 ? 2.321 -12.524 7.016 1.00 95.25 300 SER A N 1
ATOM 2455 C CA . SER A 1 300 ? 1.621 -12.228 5.772 1.00 95.25 300 SER A CA 1
ATOM 2456 C C . SER A 1 300 ? 0.229 -11.634 6.030 1.00 95.25 300 SER A C 1
ATOM 2458 O O . SER A 1 300 ? -0.156 -10.683 5.345 1.00 95.25 300 SER A O 1
ATOM 2460 N N . ILE A 1 301 ? -0.536 -12.132 7.015 1.00 97.81 301 ILE A N 1
ATOM 2461 C CA . ILE A 1 301 ? -1.849 -11.571 7.401 1.00 97.81 301 ILE A CA 1
ATOM 2462 C C . ILE A 1 301 ? -1.688 -10.156 7.953 1.00 97.81 301 ILE A C 1
ATOM 2464 O O . ILE A 1 301 ? -2.413 -9.252 7.539 1.00 97.81 301 ILE A O 1
ATOM 2468 N N . VAL A 1 302 ? -0.739 -9.938 8.865 1.00 97.69 302 VAL A N 1
ATOM 2469 C CA . VAL A 1 302 ? -0.495 -8.616 9.460 1.00 97.69 302 VAL A CA 1
ATOM 2470 C C . VAL A 1 302 ? -0.043 -7.617 8.398 1.00 97.69 302 VAL A C 1
ATOM 2472 O O . VAL A 1 302 ? -0.543 -6.492 8.357 1.00 97.69 302 VAL A O 1
ATOM 2475 N N . GLY A 1 303 ? 0.838 -8.037 7.489 1.00 96.81 303 GLY A N 1
ATOM 2476 C CA . GLY A 1 303 ? 1.258 -7.244 6.342 1.00 96.81 303 GLY A CA 1
ATOM 2477 C C . GLY A 1 303 ? 0.084 -6.870 5.438 1.00 96.81 303 GLY A C 1
ATOM 2478 O O . GLY A 1 303 ? -0.097 -5.702 5.090 1.00 96.81 303 GLY A O 1
ATOM 2479 N N . ALA A 1 304 ? -0.789 -7.829 5.126 1.00 97.38 304 ALA A N 1
ATOM 2480 C CA . ALA A 1 304 ? -1.983 -7.561 4.336 1.00 97.38 304 ALA A CA 1
ATOM 2481 C C . ALA A 1 304 ? -2.975 -6.626 5.050 1.00 97.38 304 ALA A C 1
ATOM 2483 O O . ALA A 1 304 ? -3.542 -5.736 4.414 1.00 97.38 304 ALA A O 1
ATOM 2484 N N . ALA A 1 305 ? -3.146 -6.778 6.365 1.00 96.81 305 ALA A N 1
ATOM 2485 C CA . ALA A 1 305 ? -3.979 -5.904 7.186 1.00 96.81 305 ALA A CA 1
ATOM 2486 C C . ALA A 1 305 ? -3.433 -4.468 7.220 1.00 96.81 305 ALA A C 1
ATOM 2488 O O . ALA A 1 305 ? -4.209 -3.517 7.103 1.00 96.81 305 ALA A O 1
ATOM 2489 N N . PHE A 1 306 ? -2.108 -4.308 7.317 1.00 95.31 306 PHE A N 1
ATOM 2490 C CA . PHE A 1 306 ? -1.436 -3.014 7.210 1.00 95.31 306 PHE A CA 1
ATOM 2491 C C . PHE A 1 306 ? -1.673 -2.370 5.839 1.00 95.31 306 PHE A C 1
ATOM 2493 O O . PHE A 1 306 ? -2.061 -1.204 5.765 1.00 95.31 306 PHE A O 1
ATOM 2500 N N . LEU A 1 307 ? -1.502 -3.117 4.745 1.00 95.81 307 LEU A N 1
ATOM 2501 C CA . LEU A 1 307 ? -1.749 -2.592 3.400 1.00 95.81 307 LEU A CA 1
ATOM 2502 C C . LEU A 1 307 ? -3.214 -2.195 3.188 1.00 95.81 307 LEU A C 1
ATOM 2504 O O . LEU A 1 307 ? -3.487 -1.180 2.547 1.00 95.81 307 LEU A O 1
ATOM 2508 N N . ASP A 1 308 ? -4.154 -2.964 3.737 1.00 92.56 308 ASP A N 1
ATOM 2509 C CA . ASP A 1 308 ? -5.581 -2.670 3.629 1.00 92.56 308 ASP A CA 1
ATOM 2510 C C . ASP A 1 308 ? -5.998 -1.403 4.376 1.00 92.56 308 ASP A C 1
ATOM 2512 O O . ASP A 1 308 ? -6.862 -0.680 3.885 1.00 92.56 308 ASP A O 1
ATOM 2516 N N . VAL A 1 309 ? -5.397 -1.123 5.531 1.00 87.69 309 VAL A N 1
ATOM 2517 C CA . VAL A 1 309 ? -5.758 0.039 6.357 1.00 87.69 309 VAL A CA 1
ATOM 2518 C C . VAL A 1 309 ? -4.937 1.272 5.989 1.00 87.69 309 VAL A C 1
ATOM 2520 O O . VAL A 1 309 ? -5.490 2.353 5.818 1.00 87.69 309 VAL A O 1
ATOM 2523 N N . VAL A 1 310 ? -3.623 1.113 5.843 1.00 87.94 310 VAL A N 1
ATOM 2524 C CA . VAL A 1 310 ? -2.667 2.213 5.647 1.00 87.94 310 VAL A CA 1
ATOM 2525 C C . VAL A 1 310 ? -2.197 2.278 4.202 1.00 87.94 310 VAL A C 1
ATOM 2527 O O . VAL A 1 310 ? -2.256 3.333 3.567 1.00 87.94 310 VAL A O 1
ATOM 2530 N N . GLY A 1 311 ? -1.755 1.141 3.658 1.00 92.06 311 GLY A N 1
ATOM 2531 C CA . GLY A 1 311 ? -1.125 1.087 2.338 1.00 92.06 311 GLY A CA 1
ATOM 2532 C C . GLY A 1 311 ? -2.011 1.650 1.227 1.00 92.06 311 GLY A C 1
ATOM 2533 O O . GLY A 1 311 ? -1.519 2.356 0.355 1.00 92.06 311 GLY A O 1
ATOM 2534 N N . ARG A 1 312 ? -3.331 1.425 1.278 1.00 90.62 312 ARG A N 1
ATOM 2535 C CA . ARG A 1 312 ? -4.297 1.973 0.305 1.00 90.62 312 ARG A CA 1
ATOM 2536 C C . ARG A 1 312 ? -4.314 3.498 0.256 1.00 90.62 312 ARG A C 1
ATOM 2538 O O . ARG A 1 312 ? -4.421 4.055 -0.835 1.00 90.62 312 ARG A O 1
ATOM 2545 N N . GLY A 1 313 ? -4.257 4.161 1.412 1.00 84.75 313 GLY A N 1
ATOM 2546 C CA . GLY A 1 313 ? -4.232 5.623 1.492 1.00 84.75 313 GLY A CA 1
ATOM 2547 C C . GLY A 1 313 ? -2.970 6.183 0.841 1.00 84.75 313 GLY A C 1
ATOM 2548 O O . GLY A 1 313 ? -3.043 7.086 0.009 1.00 84.75 313 GLY A O 1
ATOM 2549 N N . ILE A 1 314 ? -1.830 5.554 1.134 1.00 90.75 314 ILE A N 1
ATOM 2550 C CA . ILE A 1 314 ? -0.529 5.912 0.565 1.00 90.75 314 ILE A CA 1
ATOM 2551 C C . ILE A 1 314 ? -0.489 5.631 -0.951 1.00 90.75 314 ILE A C 1
ATOM 2553 O O . ILE A 1 314 ? -0.149 6.523 -1.725 1.00 90.75 314 ILE A O 1
ATOM 2557 N N . ASP A 1 315 ? -0.912 4.443 -1.405 1.00 94.50 315 ASP A N 1
ATOM 2558 C CA . ASP A 1 315 ? -0.844 4.037 -2.820 1.00 94.50 315 ASP A CA 1
ATOM 2559 C C . ASP A 1 315 ? -1.687 4.928 -3.742 1.00 94.50 315 ASP A C 1
ATOM 2561 O O . ASP A 1 315 ? -1.287 5.202 -4.875 1.00 94.50 315 ASP A O 1
ATOM 2565 N N . ARG A 1 316 ? -2.829 5.441 -3.262 1.00 90.31 316 ARG A N 1
ATOM 2566 C CA . ARG A 1 316 ? -3.662 6.397 -4.018 1.00 90.31 316 ARG A CA 1
ATOM 2567 C C . ARG A 1 316 ? -2.920 7.689 -4.359 1.00 90.31 316 ARG A C 1
ATOM 2569 O O . ARG A 1 316 ? -3.236 8.301 -5.377 1.00 90.31 316 ARG A O 1
ATOM 2576 N N . ASN A 1 317 ? -1.956 8.077 -3.527 1.00 90.19 317 ASN A N 1
ATOM 2577 C CA . ASN A 1 317 ? -1.162 9.291 -3.691 1.00 90.19 317 ASN A CA 1
ATOM 2578 C C . ASN A 1 317 ? 0.156 9.052 -4.439 1.00 90.19 317 ASN A C 1
ATOM 2580 O O . ASN A 1 317 ? 0.851 10.023 -4.732 1.00 90.19 317 ASN A O 1
ATOM 2584 N N . PHE A 1 318 ? 0.500 7.800 -4.767 1.00 93.75 318 PHE A N 1
ATOM 2585 C CA . PHE A 1 318 ? 1.680 7.523 -5.580 1.00 93.75 318 PHE A CA 1
ATOM 2586 C C . PHE A 1 318 ? 1.575 8.125 -6.976 1.00 93.75 318 PHE A C 1
ATOM 2588 O O . PHE A 1 318 ? 0.490 8.216 -7.568 1.00 93.75 318 PHE A O 1
ATOM 2595 N N . CYS A 1 319 ? 2.744 8.432 -7.527 1.00 94.38 319 CYS A N 1
ATOM 2596 C CA . CYS A 1 319 ? 2.939 8.927 -8.872 1.00 94.38 319 CYS A CA 1
ATOM 2597 C C . CYS A 1 319 ? 2.160 8.089 -9.905 1.00 94.38 319 CYS A C 1
ATOM 2599 O O . CYS A 1 319 ? 2.116 6.849 -9.868 1.00 94.38 319 CYS A O 1
ATOM 2601 N N . ARG A 1 320 ? 1.492 8.765 -10.848 1.00 92.62 320 ARG A N 1
ATOM 2602 C CA . ARG A 1 320 ? 0.629 8.110 -11.853 1.00 92.62 320 ARG A CA 1
ATOM 2603 C C . ARG A 1 320 ? 1.429 7.383 -12.932 1.00 92.62 320 ARG A C 1
ATOM 2605 O O . ARG A 1 320 ? 0.869 6.559 -13.659 1.00 92.62 320 ARG A O 1
ATOM 2612 N N . THR A 1 321 ? 2.720 7.675 -13.027 1.00 93.44 321 THR A N 1
ATOM 2613 C CA . THR A 1 321 ? 3.663 7.029 -13.939 1.00 93.44 321 THR A CA 1
ATOM 2614 C C . THR A 1 321 ? 4.214 5.706 -13.386 1.00 93.44 321 THR A C 1
ATOM 2616 O O . THR A 1 321 ? 4.898 4.998 -14.123 1.00 93.44 321 THR A O 1
ATOM 2619 N N . SER A 1 322 ? 3.850 5.310 -12.156 1.00 96.06 322 SER A N 1
ATOM 2620 C CA . SER A 1 322 ? 4.175 4.004 -11.562 1.00 96.06 322 SER A CA 1
ATOM 2621 C C . SER A 1 322 ? 3.034 2.987 -11.720 1.00 96.06 322 SER A C 1
ATOM 2623 O O . SER A 1 322 ? 1.915 3.191 -11.234 1.00 96.06 322 SER A O 1
ATOM 2625 N N . TYR A 1 323 ? 3.309 1.870 -12.400 1.00 95.44 323 TYR A N 1
ATOM 2626 C CA . TYR A 1 323 ? 2.300 0.879 -12.809 1.00 95.44 323 TYR A CA 1
ATOM 2627 C C . TYR A 1 323 ? 2.379 -0.451 -12.044 1.00 95.44 323 TYR A C 1
ATOM 2629 O O . TYR A 1 323 ? 1.346 -1.090 -11.816 1.00 95.44 323 TYR A O 1
ATOM 2637 N N . GLY A 1 324 ? 3.583 -0.885 -11.666 1.00 94.94 324 GLY A N 1
ATOM 2638 C CA . GLY A 1 324 ? 3.821 -2.162 -10.983 1.00 94.94 324 GLY A CA 1
ATOM 2639 C C . GLY A 1 324 ? 3.409 -2.128 -9.509 1.00 94.94 324 GLY A C 1
ATOM 2640 O O . GLY A 1 324 ? 3.457 -1.075 -8.881 1.00 94.94 324 GLY A O 1
ATOM 2641 N N . ASN A 1 325 ? 3.006 -3.275 -8.951 1.00 95.38 325 ASN A N 1
ATOM 2642 C CA . ASN A 1 325 ? 2.687 -3.446 -7.522 1.00 95.38 325 ASN A CA 1
ATOM 2643 C C . ASN A 1 325 ? 1.724 -2.391 -6.932 1.00 95.38 325 ASN A C 1
ATOM 2645 O O . ASN A 1 325 ? 1.833 -2.021 -5.766 1.00 95.38 325 ASN A O 1
ATOM 2649 N N . ARG A 1 326 ? 0.773 -1.897 -7.733 1.00 96.94 326 ARG A N 1
ATOM 2650 C CA . ARG A 1 326 ? -0.269 -0.963 -7.276 1.00 96.94 326 ARG A CA 1
ATOM 2651 C C . ARG A 1 326 ? -1.379 -1.714 -6.555 1.00 96.94 326 ARG A C 1
ATOM 2653 O O . ARG A 1 326 ? -1.839 -2.742 -7.061 1.00 96.94 326 ARG A O 1
ATOM 2660 N N . ILE A 1 327 ? -1.826 -1.220 -5.403 1.00 96.31 327 ILE A N 1
ATOM 2661 C CA . ILE A 1 327 ? -2.852 -1.903 -4.595 1.00 96.31 327 ILE A CA 1
ATOM 2662 C C . ILE A 1 327 ? -4.186 -1.969 -5.362 1.00 96.31 327 ILE A C 1
ATOM 2664 O O . ILE A 1 327 ? -4.609 -1.024 -6.033 1.00 96.31 327 ILE A O 1
ATOM 2668 N N . ASN A 1 328 ? -4.862 -3.116 -5.297 1.00 93.44 328 ASN A N 1
ATOM 2669 C CA . ASN A 1 328 ? -6.157 -3.323 -5.938 1.00 93.44 328 ASN A CA 1
ATOM 2670 C C . ASN A 1 328 ? -7.245 -2.556 -5.195 1.00 93.44 328 ASN A C 1
ATOM 2672 O O . ASN A 1 328 ? -7.523 -2.881 -4.053 1.00 93.44 328 ASN A O 1
ATOM 2676 N N . GLU A 1 329 ? -7.918 -1.608 -5.842 1.00 87.88 329 GLU A N 1
ATOM 2677 C CA . GLU A 1 329 ? -8.957 -0.765 -5.232 1.00 87.88 329 GLU A CA 1
ATOM 2678 C C . GLU A 1 329 ? -10.161 -1.546 -4.677 1.00 87.88 329 GLU A C 1
ATOM 2680 O O . GLU A 1 329 ? -10.804 -1.080 -3.737 1.00 87.88 329 GLU A O 1
ATOM 2685 N N . LYS A 1 330 ? -10.448 -2.746 -5.202 1.00 87.69 330 LYS A N 1
ATOM 2686 C CA . LYS A 1 330 ? -11.531 -3.606 -4.704 1.00 87.69 330 LYS A CA 1
ATOM 2687 C C . LYS A 1 330 ? -11.125 -4.250 -3.379 1.00 87.69 330 LYS A C 1
ATOM 2689 O O . LYS A 1 330 ? -10.369 -5.217 -3.373 1.00 87.69 330 LYS A O 1
ATOM 2694 N N . ILE A 1 331 ? -11.638 -3.731 -2.265 1.00 82.50 331 ILE A N 1
ATOM 2695 C CA . ILE A 1 331 ? -11.238 -4.173 -0.920 1.00 82.50 331 ILE A CA 1
ATOM 2696 C C . ILE A 1 331 ? -11.581 -5.643 -0.633 1.00 82.50 331 ILE A C 1
ATOM 2698 O O . ILE A 1 331 ? -10.774 -6.330 -0.012 1.00 82.50 331 ILE A O 1
ATOM 2702 N N . ASP A 1 332 ? -12.707 -6.134 -1.157 1.00 80.81 332 ASP A N 1
ATOM 2703 C CA . ASP A 1 332 ? -13.184 -7.517 -0.974 1.00 80.81 332 ASP A CA 1
ATOM 2704 C C . ASP A 1 332 ? -12.543 -8.519 -1.951 1.00 80.81 332 ASP A C 1
ATOM 2706 O O . ASP A 1 332 ? -12.895 -9.695 -1.983 1.00 80.81 332 ASP A O 1
ATOM 2710 N N . SER A 1 333 ? -11.602 -8.064 -2.781 1.00 85.56 333 SER A N 1
ATOM 2711 C CA . SER A 1 333 ? -10.815 -8.936 -3.652 1.00 85.56 333 SER A CA 1
ATOM 2712 C C . SER A 1 333 ? -9.859 -9.809 -2.834 1.00 85.56 333 SER A C 1
ATOM 2714 O O . SER A 1 333 ? -9.168 -9.309 -1.949 1.00 85.56 333 SER A O 1
ATOM 2716 N N . GLU A 1 334 ? -9.714 -11.081 -3.214 1.00 85.75 334 GLU A N 1
ATOM 2717 C CA . GLU A 1 334 ? -8.671 -11.981 -2.687 1.00 85.75 334 GLU A CA 1
ATOM 2718 C C . GLU A 1 334 ? -7.251 -11.601 -3.152 1.00 85.75 334 GLU A C 1
ATOM 2720 O O . GLU A 1 334 ? -6.264 -12.139 -2.672 1.00 85.75 334 GLU A O 1
ATOM 2725 N N . TYR A 1 335 ? -7.126 -10.674 -4.103 1.00 90.31 335 TYR A N 1
ATOM 2726 C CA . TYR A 1 335 ? -5.841 -10.170 -4.587 1.00 90.31 335 TYR A CA 1
ATOM 2727 C C . TYR A 1 335 ? -5.509 -8.821 -3.954 1.00 90.31 335 TYR A C 1
ATOM 2729 O O . TYR A 1 335 ? -6.285 -7.872 -4.110 1.00 90.31 335 TYR A O 1
ATOM 2737 N N . MET A 1 336 ? -4.337 -8.727 -3.313 1.00 94.75 336 MET A N 1
ATOM 2738 C CA . MET A 1 336 ? -3.832 -7.479 -2.728 1.00 94.75 336 MET A CA 1
ATOM 2739 C C . MET A 1 336 ? -3.515 -6.424 -3.796 1.00 94.75 336 MET A C 1
ATOM 2741 O O . MET A 1 336 ? -3.922 -5.269 -3.681 1.00 94.75 336 MET A O 1
ATOM 2745 N N . TYR A 1 337 ? -2.832 -6.826 -4.866 1.00 95.62 337 TYR A N 1
ATOM 2746 C CA . TYR A 1 337 ? -2.389 -5.935 -5.936 1.00 95.62 337 TYR A CA 1
ATOM 2747 C C . TYR A 1 337 ? -3.280 -6.027 -7.174 1.00 95.62 337 TYR A C 1
ATOM 2749 O O . TYR A 1 337 ? -3.972 -7.025 -7.404 1.00 95.62 337 TYR A O 1
ATOM 2757 N N . LYS A 1 338 ? -3.277 -4.965 -7.986 1.00 94.06 338 LYS A N 1
ATOM 2758 C CA . LYS A 1 338 ? -3.870 -4.974 -9.327 1.00 94.06 338 LYS A CA 1
ATOM 2759 C C . LYS A 1 338 ? -3.238 -6.106 -10.134 1.00 94.06 338 LYS A C 1
ATOM 2761 O O . LYS A 1 338 ? -2.056 -6.408 -9.979 1.00 94.06 338 LYS A O 1
ATOM 2766 N N . TYR A 1 339 ? -4.034 -6.735 -10.996 1.00 89.19 339 TYR A N 1
ATOM 2767 C CA . TYR A 1 339 ? -3.552 -7.845 -11.812 1.00 89.19 339 TYR A CA 1
ATOM 2768 C C . TYR A 1 339 ? -2.338 -7.405 -12.640 1.00 89.19 339 TYR A C 1
ATOM 2770 O O . TYR A 1 339 ? -2.448 -6.476 -13.446 1.00 89.19 339 TYR A O 1
ATOM 2778 N N . PHE A 1 340 ? -1.199 -8.068 -12.417 1.00 86.94 340 PHE A N 1
ATOM 2779 C CA . PHE A 1 340 ? 0.113 -7.633 -12.903 1.00 86.94 340 PHE A CA 1
ATOM 2780 C C . PHE A 1 340 ? 0.110 -7.384 -14.415 1.00 86.94 340 PHE A C 1
ATOM 2782 O O . PHE A 1 340 ? 0.603 -6.362 -14.881 1.00 86.94 340 PHE A O 1
ATOM 2789 N N . TRP A 1 341 ? -0.545 -8.263 -15.177 1.00 84.12 341 TRP A N 1
ATOM 2790 C CA . TRP A 1 341 ? -0.576 -8.175 -16.629 1.00 84.12 341 TRP A CA 1
ATOM 2791 C C . TRP A 1 341 ? -1.342 -6.949 -17.134 1.00 84.12 341 TRP A C 1
ATOM 2793 O O . TRP A 1 341 ? -0.891 -6.277 -18.054 1.00 84.12 341 TRP A O 1
ATOM 2803 N N . HIS A 1 342 ? -2.460 -6.575 -16.497 1.00 86.31 342 HIS A N 1
ATOM 2804 C CA . HIS A 1 342 ? -3.164 -5.338 -16.857 1.00 86.31 342 HIS A CA 1
ATOM 2805 C C . HIS A 1 342 ? -2.299 -4.101 -16.594 1.00 86.31 342 HIS A C 1
ATOM 2807 O O . HIS A 1 342 ? -2.283 -3.169 -17.400 1.00 86.31 342 HIS A O 1
ATOM 2813 N N . SER A 1 343 ? -1.573 -4.087 -15.476 1.00 91.44 343 SER A N 1
ATOM 2814 C CA . SER A 1 343 ? -0.637 -3.011 -15.159 1.00 91.44 343 SER A CA 1
ATOM 2815 C C . SER A 1 343 ? 0.530 -2.957 -16.149 1.00 91.44 343 SER A C 1
ATOM 2817 O O . SER A 1 343 ? 0.861 -1.874 -16.628 1.00 91.44 343 SER A O 1
ATOM 2819 N N . TYR A 1 344 ? 1.098 -4.109 -16.509 1.00 90.38 344 TYR A N 1
ATOM 2820 C CA . TYR A 1 344 ? 2.186 -4.226 -17.480 1.00 90.38 344 TYR A CA 1
ATOM 2821 C C . TYR A 1 344 ? 1.745 -3.780 -18.877 1.00 90.38 344 TYR A C 1
ATOM 2823 O O . TYR A 1 344 ? 2.386 -2.945 -19.507 1.00 90.38 344 TYR A O 1
ATOM 2831 N N . ARG A 1 345 ? 0.565 -4.225 -19.316 1.00 86.31 345 ARG A N 1
ATOM 2832 C CA . ARG A 1 345 ? -0.084 -3.782 -20.553 1.00 86.31 345 ARG A CA 1
ATOM 2833 C C . ARG A 1 345 ? -0.235 -2.259 -20.570 1.00 86.31 345 ARG A C 1
ATOM 2835 O O . ARG A 1 345 ? 0.110 -1.594 -21.545 1.00 86.31 345 ARG A O 1
ATOM 2842 N N . ASN A 1 346 ? -0.711 -1.668 -19.478 1.00 88.75 346 ASN A N 1
ATOM 2843 C CA . ASN A 1 346 ? -0.783 -0.214 -19.393 1.00 88.75 346 ASN A CA 1
ATOM 2844 C C . ASN A 1 346 ? 0.610 0.417 -19.510 1.00 88.75 346 ASN A C 1
ATOM 2846 O O . ASN A 1 346 ? 0.749 1.387 -20.251 1.00 88.75 346 ASN A O 1
ATOM 2850 N N . PHE A 1 347 ? 1.628 -0.135 -18.852 1.00 91.81 347 PHE A N 1
ATOM 2851 C CA . PHE A 1 347 ? 3.026 0.305 -18.915 1.00 91.81 347 PHE A CA 1
ATOM 2852 C C . PHE A 1 347 ? 3.697 0.165 -20.302 1.00 91.81 347 PHE A C 1
ATOM 2854 O O . PHE A 1 347 ? 4.508 1.018 -20.657 1.00 91.81 347 PHE A O 1
ATOM 2861 N N . MET A 1 348 ? 3.307 -0.804 -21.129 1.00 88.94 348 MET A N 1
ATOM 2862 C CA . MET A 1 348 ? 3.892 -0.984 -22.467 1.00 88.94 348 MET A CA 1
ATOM 2863 C C . MET A 1 348 ? 3.071 -0.328 -23.590 1.00 88.94 348 MET A C 1
ATOM 2865 O O . MET A 1 348 ? 3.610 0.316 -24.478 1.00 88.94 348 MET A O 1
ATOM 2869 N N . TYR A 1 349 ? 1.739 -0.423 -23.578 1.00 84.06 349 TYR A N 1
ATOM 2870 C CA . TYR A 1 349 ? 0.957 -0.078 -24.780 1.00 84.06 349 TYR A CA 1
ATOM 2871 C C . TYR A 1 349 ? 0.297 1.297 -24.763 1.00 84.06 349 TYR A C 1
ATOM 2873 O O . TYR A 1 349 ? 0.075 1.885 -25.822 1.00 84.06 349 TYR A O 1
ATOM 2881 N N . LYS A 1 350 ? -0.045 1.820 -23.580 1.00 81.38 350 LYS A N 1
ATOM 2882 C CA . LYS A 1 350 ? -0.702 3.135 -23.434 1.00 81.38 350 LYS A CA 1
ATOM 2883 C C . LYS A 1 350 ? 0.031 4.296 -24.157 1.00 81.38 350 LYS A C 1
ATOM 2885 O O . LYS A 1 350 ? -0.668 5.123 -24.751 1.00 81.38 350 LYS A O 1
ATOM 2890 N N . PRO A 1 351 ? 1.381 4.356 -24.193 1.00 82.38 351 PRO A N 1
ATOM 2891 C CA . PRO A 1 351 ? 2.131 5.473 -24.771 1.00 82.38 351 PRO A CA 1
ATOM 2892 C C . PRO A 1 351 ? 2.029 5.581 -26.285 1.00 82.38 351 PRO A C 1
ATOM 2894 O O . PRO A 1 351 ? 2.197 6.674 -26.814 1.00 82.38 351 PRO A O 1
ATOM 2897 N N . LYS A 1 352 ? 1.660 4.499 -26.988 1.00 82.56 352 LYS A N 1
ATOM 2898 C CA . LYS A 1 352 ? 1.530 4.501 -28.455 1.00 82.56 352 LYS A CA 1
ATOM 2899 C C . LYS A 1 352 ? 0.642 5.635 -28.969 1.00 82.56 352 LYS A C 1
ATOM 2901 O O . LYS A 1 352 ? 0.907 6.209 -30.017 1.00 82.56 352 LYS A O 1
ATOM 2906 N N . SER A 1 353 ? -0.405 5.978 -28.218 1.00 81.44 353 SER A N 1
ATOM 2907 C CA . SER A 1 353 ? -1.333 7.056 -28.584 1.00 81.44 353 SER A CA 1
ATOM 2908 C C . SER A 1 353 ? -0.780 8.473 -28.370 1.00 81.44 353 SER A C 1
ATOM 2910 O O . SER A 1 353 ? -1.406 9.446 -28.798 1.00 81.44 353 SER A O 1
ATOM 2912 N N . TRP A 1 354 ? 0.364 8.597 -27.695 1.00 83.62 354 TRP A N 1
ATOM 2913 C CA . TRP A 1 354 ? 0.981 9.855 -27.289 1.00 83.62 354 TRP A CA 1
ATOM 2914 C C . TRP A 1 354 ? 2.219 10.209 -28.100 1.00 83.62 354 TRP A C 1
ATOM 2916 O O . TRP A 1 354 ? 2.489 11.398 -28.211 1.00 83.62 354 TRP A O 1
ATOM 2926 N N . PHE A 1 355 ? 2.922 9.237 -28.690 1.00 87.06 355 PHE A N 1
ATOM 2927 C CA . PHE A 1 355 ? 4.188 9.479 -29.395 1.00 87.06 355 PHE A CA 1
ATOM 2928 C C . PHE A 1 355 ? 4.079 10.587 -30.446 1.00 87.06 355 PHE A C 1
ATOM 2930 O O . PHE A 1 355 ? 4.672 11.645 -30.266 1.00 87.06 355 PHE A O 1
ATOM 2937 N N . ALA A 1 356 ? 3.209 10.418 -31.447 1.00 82.56 356 ALA A N 1
ATOM 2938 C CA . ALA A 1 356 ? 3.000 11.433 -32.482 1.00 82.56 356 ALA A CA 1
ATOM 2939 C C . ALA A 1 356 ? 2.443 12.757 -31.923 1.00 82.56 356 ALA A C 1
ATOM 2941 O O . ALA A 1 356 ? 2.818 13.831 -32.377 1.00 82.56 356 ALA A O 1
ATOM 2942 N N . LYS A 1 357 ? 1.566 12.699 -30.910 1.00 87.62 357 LYS A N 1
ATOM 2943 C CA . LYS A 1 357 ? 0.939 13.897 -30.317 1.00 87.62 357 LYS A CA 1
ATOM 2944 C C . LYS A 1 357 ? 1.912 14.759 -29.517 1.00 87.62 357 LYS A C 1
ATOM 2946 O O . LYS A 1 357 ? 1.679 15.953 -29.390 1.00 87.62 357 LYS A O 1
ATOM 2951 N N . ASN A 1 358 ? 2.935 14.145 -28.932 1.00 88.19 358 ASN A N 1
ATOM 2952 C CA . ASN A 1 358 ? 3.924 14.820 -28.096 1.00 88.19 358 ASN A CA 1
ATOM 2953 C C . ASN A 1 358 ? 5.283 14.919 -28.807 1.00 88.19 358 ASN A C 1
ATOM 2955 O O . ASN A 1 358 ? 6.221 15.421 -28.211 1.00 88.19 358 ASN A O 1
ATOM 2959 N N . GLY A 1 359 ? 5.408 14.451 -30.054 1.00 90.06 359 GLY A N 1
ATOM 2960 C CA . GLY A 1 359 ? 6.656 14.505 -30.819 1.00 90.06 359 GLY A CA 1
ATOM 2961 C C . GLY A 1 359 ? 7.786 13.647 -30.243 1.00 90.06 359 GLY A C 1
ATOM 2962 O O . GLY A 1 359 ? 8.944 14.038 -30.342 1.00 90.06 359 GLY A O 1
ATOM 2963 N N . PHE A 1 360 ? 7.477 12.525 -29.587 1.00 94.69 360 PHE A N 1
ATOM 2964 C CA . PHE A 1 360 ? 8.509 11.592 -29.124 1.00 94.69 360 PHE A CA 1
A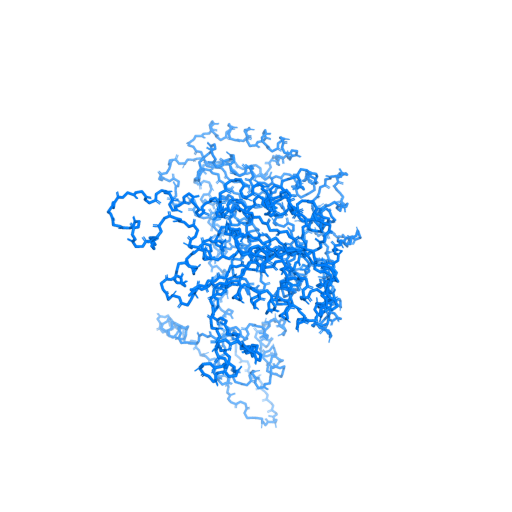TOM 2965 C C . PHE A 1 360 ? 9.001 10.737 -30.293 1.00 94.69 360 PHE A C 1
ATOM 2967 O O . PHE A 1 360 ? 8.182 10.082 -30.938 1.00 94.69 360 PHE A O 1
ATOM 2974 N N . ASN A 1 361 ? 10.317 10.718 -30.519 1.00 94.75 361 ASN A N 1
ATOM 2975 C CA . ASN A 1 361 ? 10.961 9.984 -31.618 1.00 94.75 361 ASN A CA 1
ATOM 2976 C C . ASN A 1 361 ? 11.938 8.911 -31.119 1.00 94.75 361 ASN A C 1
ATOM 2978 O O . ASN A 1 361 ? 12.219 7.956 -31.840 1.00 94.75 361 ASN A O 1
ATOM 2982 N N . PHE A 1 362 ? 12.398 9.020 -29.871 1.00 95.75 362 PHE A N 1
ATOM 2983 C CA . PHE A 1 362 ? 13.340 8.087 -29.262 1.00 95.75 362 PHE A CA 1
ATOM 2984 C C . PHE A 1 362 ? 12.819 7.561 -27.925 1.00 95.75 362 PHE A C 1
ATOM 2986 O O . PHE A 1 362 ? 11.959 8.172 -27.279 1.00 95.75 362 PHE A O 1
ATOM 2993 N N . PHE A 1 363 ? 13.348 6.417 -27.500 1.00 95.12 363 PHE A N 1
ATOM 2994 C CA . PHE A 1 363 ? 13.104 5.869 -26.173 1.00 95.12 363 PHE A CA 1
ATOM 2995 C C . PHE A 1 363 ? 14.385 5.349 -25.531 1.00 95.12 363 PHE A C 1
ATOM 2997 O O . PHE A 1 363 ? 15.317 4.917 -26.208 1.00 95.12 363 PHE A O 1
ATOM 3004 N N . VAL A 1 364 ? 14.360 5.294 -24.203 1.00 94.88 364 VAL A N 1
ATOM 3005 C CA . VAL A 1 364 ? 15.330 4.566 -23.390 1.00 94.88 364 VAL A CA 1
ATOM 3006 C C . VAL A 1 364 ? 14.570 3.678 -22.420 1.00 94.88 364 VAL A C 1
ATOM 3008 O O . VAL A 1 364 ? 13.726 4.151 -21.661 1.00 94.88 364 VAL A O 1
ATOM 3011 N N . LYS A 1 365 ? 14.882 2.385 -22.409 1.00 93.81 365 LYS A N 1
ATOM 3012 C CA . LYS A 1 365 ? 14.483 1.445 -21.364 1.00 93.81 365 LYS A CA 1
ATOM 3013 C C . LYS A 1 365 ? 15.669 1.179 -20.436 1.00 93.81 365 LYS A C 1
ATOM 3015 O O . LYS A 1 365 ? 16.741 0.781 -20.891 1.00 93.81 365 LYS A O 1
ATOM 3020 N N . MET A 1 366 ? 15.443 1.363 -19.139 1.00 93.75 366 MET A N 1
ATOM 3021 C CA . MET A 1 366 ? 16.422 1.185 -18.065 1.00 93.75 366 MET A CA 1
ATOM 3022 C C . MET A 1 366 ? 15.891 0.199 -17.015 1.00 93.75 366 MET A C 1
ATOM 3024 O O . MET A 1 366 ? 14.683 0.047 -16.860 1.00 93.75 366 MET A O 1
ATOM 3028 N N . ASP A 1 367 ? 16.796 -0.450 -16.286 1.00 93.44 367 ASP A N 1
ATOM 3029 C CA . ASP A 1 367 ? 16.507 -1.426 -15.225 1.00 93.44 367 ASP A CA 1
ATOM 3030 C C . ASP A 1 367 ? 17.377 -1.091 -14.011 1.00 93.44 367 ASP A C 1
ATOM 3032 O O . ASP A 1 367 ? 18.575 -0.822 -14.160 1.00 93.44 367 ASP A O 1
ATOM 3036 N N . ILE A 1 368 ? 16.795 -1.093 -12.812 1.00 93.44 368 ILE A N 1
ATOM 3037 C CA . ILE A 1 368 ? 17.553 -0.863 -11.578 1.00 93.44 368 ILE A CA 1
ATOM 3038 C C . ILE A 1 368 ? 18.274 -2.155 -11.176 1.00 93.44 368 ILE A C 1
ATOM 3040 O O . ILE A 1 368 ? 17.662 -3.185 -10.885 1.00 93.44 368 ILE A O 1
ATOM 3044 N N . LYS A 1 369 ? 19.605 -2.096 -11.086 1.00 90.75 369 LYS A N 1
ATOM 3045 C CA . LYS A 1 369 ? 20.436 -3.249 -10.736 1.00 90.75 369 LYS A CA 1
ATOM 3046 C C . LYS A 1 369 ? 20.176 -3.686 -9.296 1.00 90.75 369 LYS A C 1
ATOM 3048 O O . LYS A 1 369 ? 20.363 -2.902 -8.370 1.00 90.75 369 LYS A O 1
ATOM 3053 N N . SER A 1 370 ? 19.827 -4.963 -9.118 1.00 88.25 370 SER A N 1
ATOM 3054 C CA . SER A 1 370 ? 19.629 -5.601 -7.806 1.00 88.25 370 SER A CA 1
ATOM 3055 C C . SER A 1 370 ? 18.787 -4.739 -6.863 1.00 88.25 370 SER A C 1
ATOM 3057 O O . SER A 1 370 ? 19.171 -4.519 -5.716 1.00 88.25 370 SER A O 1
ATOM 3059 N N . PHE A 1 371 ? 17.665 -4.215 -7.368 1.00 92.75 371 PHE A N 1
ATOM 3060 C CA . PHE A 1 371 ? 16.881 -3.195 -6.677 1.00 92.75 371 PHE A CA 1
ATOM 3061 C C . PHE A 1 371 ? 16.525 -3.587 -5.238 1.00 92.75 371 PHE A C 1
ATOM 3063 O O . PHE A 1 371 ? 16.941 -2.897 -4.315 1.00 92.75 371 PHE A O 1
ATOM 3070 N N . TYR A 1 372 ? 15.835 -4.718 -5.045 1.00 92.81 372 TYR A N 1
ATOM 3071 C CA . TYR A 1 372 ? 15.395 -5.175 -3.722 1.00 92.81 372 TYR A CA 1
ATOM 3072 C C . TYR A 1 372 ? 16.554 -5.292 -2.710 1.00 92.81 372 TYR A C 1
ATOM 3074 O O . TYR A 1 372 ? 16.431 -4.664 -1.663 1.00 92.81 372 TYR A O 1
ATOM 3082 N N . PRO A 1 373 ? 17.685 -5.975 -3.008 1.00 92.56 373 PRO A N 1
ATOM 3083 C CA . PRO A 1 373 ? 18.874 -5.990 -2.139 1.00 92.56 373 PRO A CA 1
ATOM 3084 C C . PRO A 1 373 ? 19.531 -4.628 -1.867 1.00 92.56 373 PRO A C 1
ATOM 3086 O O . PRO A 1 373 ? 20.252 -4.476 -0.887 1.00 92.56 373 PRO A O 1
ATOM 3089 N N . SER A 1 374 ? 19.328 -3.639 -2.743 1.00 94.44 374 SER A N 1
ATOM 3090 C CA . SER A 1 374 ? 20.016 -2.338 -2.678 1.00 94.44 374 SER A CA 1
ATOM 3091 C C . SER A 1 374 ? 19.231 -1.261 -1.920 1.00 94.44 374 SER A C 1
ATOM 3093 O O . SER A 1 374 ? 19.747 -0.165 -1.702 1.00 94.44 374 SER A O 1
ATOM 3095 N N . VAL A 1 375 ? 17.977 -1.527 -1.537 1.00 96.00 375 VAL A N 1
ATOM 3096 C CA . VAL A 1 375 ? 17.138 -0.564 -0.809 1.00 96.00 375 VAL A CA 1
ATOM 3097 C C . VAL A 1 375 ? 17.731 -0.286 0.572 1.00 96.00 375 VAL A C 1
ATOM 3099 O O . VAL A 1 375 ? 17.837 -1.193 1.388 1.00 96.00 375 VAL A O 1
ATOM 3102 N N . LYS A 1 376 ? 18.067 0.977 0.861 1.00 96.50 376 LYS A N 1
ATOM 3103 C CA . LYS A 1 376 ? 18.521 1.403 2.198 1.00 96.50 376 LYS A CA 1
ATOM 3104 C C . LYS A 1 376 ? 17.352 1.402 3.186 1.00 96.50 376 LYS A C 1
ATOM 3106 O O . LYS A 1 376 ? 16.413 2.186 3.005 1.00 96.50 376 LYS A O 1
ATOM 3111 N N . GLN A 1 377 ? 17.410 0.550 4.208 1.00 95.88 377 GLN A N 1
ATOM 3112 C CA . GLN A 1 377 ? 16.302 0.300 5.133 1.00 95.88 377 GLN A CA 1
ATOM 3113 C C . GLN A 1 377 ? 15.946 1.546 5.955 1.00 95.88 377 GLN A C 1
ATOM 3115 O O . GLN A 1 377 ? 14.769 1.895 6.038 1.00 95.88 377 GLN A O 1
ATOM 3120 N N . GLU A 1 378 ? 16.934 2.282 6.475 1.00 94.81 378 GLU A N 1
ATOM 3121 C CA . GLU A 1 378 ? 16.703 3.512 7.249 1.00 94.81 378 GLU A CA 1
ATOM 3122 C C . GLU A 1 378 ? 15.975 4.567 6.413 1.00 94.81 378 GLU A C 1
ATOM 3124 O O . GLU A 1 378 ? 14.944 5.089 6.835 1.00 94.81 378 GLU A O 1
ATOM 3129 N N . LYS A 1 379 ? 16.439 4.811 5.179 1.00 95.50 379 LYS A N 1
ATOM 3130 C CA . LYS A 1 379 ? 15.791 5.761 4.259 1.00 95.50 379 LYS A CA 1
ATOM 3131 C C . LYS A 1 379 ? 14.350 5.356 3.936 1.00 95.50 379 LYS A C 1
ATOM 3133 O O . LYS A 1 379 ? 13.487 6.220 3.788 1.00 95.50 379 LYS A O 1
ATOM 3138 N N . LEU A 1 380 ? 14.083 4.056 3.779 1.00 96.62 380 LEU A N 1
ATOM 3139 C CA . LEU A 1 380 ? 12.727 3.555 3.546 1.00 96.62 380 LEU A CA 1
ATOM 3140 C C . LEU A 1 380 ? 11.826 3.809 4.762 1.00 96.62 380 LEU A C 1
ATOM 3142 O O . LEU A 1 380 ? 10.699 4.276 4.596 1.00 96.62 380 LEU A O 1
ATOM 3146 N N . ILE A 1 381 ? 12.324 3.533 5.968 1.00 95.00 381 ILE A N 1
ATOM 3147 C CA . ILE A 1 381 ? 11.596 3.761 7.219 1.00 95.00 381 ILE A CA 1
ATOM 3148 C C . ILE A 1 381 ? 11.299 5.251 7.392 1.00 95.00 381 ILE A C 1
ATOM 3150 O O . ILE A 1 381 ? 10.145 5.610 7.596 1.00 95.00 381 ILE A O 1
ATOM 3154 N N . GLU A 1 382 ? 12.287 6.130 7.217 1.00 93.06 382 GLU A N 1
ATOM 3155 C CA . GLU A 1 382 ? 12.100 7.586 7.273 1.00 93.06 382 GLU A CA 1
ATOM 3156 C C . GLU A 1 382 ? 11.008 8.063 6.307 1.00 93.06 382 GLU A C 1
ATOM 3158 O O . GLU A 1 382 ? 10.101 8.800 6.702 1.00 93.06 382 GLU A O 1
ATOM 3163 N N . LYS A 1 383 ? 11.043 7.602 5.047 1.00 92.88 383 LYS A N 1
ATOM 3164 C CA . LYS A 1 383 ? 10.008 7.915 4.050 1.00 92.88 383 LYS A CA 1
ATOM 3165 C C . LYS A 1 383 ? 8.631 7.435 4.499 1.00 92.88 383 LYS A C 1
ATOM 3167 O O . LYS A 1 383 ? 7.677 8.205 4.440 1.00 92.88 383 LYS A O 1
ATOM 3172 N N . LEU A 1 384 ? 8.517 6.195 4.972 1.00 90.94 384 LEU A N 1
ATOM 3173 C CA . LEU A 1 384 ? 7.245 5.642 5.440 1.00 90.94 384 LEU A CA 1
ATOM 3174 C C . LEU A 1 384 ? 6.691 6.404 6.638 1.00 90.94 384 LEU A C 1
ATOM 3176 O O . LEU A 1 384 ? 5.505 6.708 6.640 1.00 90.94 384 LEU A O 1
ATOM 3180 N N . ILE A 1 385 ? 7.529 6.775 7.607 1.00 87.50 385 ILE A N 1
ATOM 3181 C CA . ILE A 1 385 ? 7.115 7.564 8.775 1.00 87.50 385 ILE A CA 1
ATOM 3182 C C . ILE A 1 385 ? 6.516 8.907 8.346 1.00 87.50 385 ILE A C 1
ATOM 3184 O O . ILE A 1 385 ? 5.515 9.327 8.919 1.00 87.50 385 ILE A O 1
ATOM 3188 N N . ARG A 1 386 ? 7.078 9.560 7.318 1.00 85.56 386 ARG A N 1
ATOM 3189 C CA . ARG A 1 386 ? 6.519 10.802 6.750 1.00 85.56 386 ARG A CA 1
ATOM 3190 C C . ARG A 1 386 ? 5.191 10.590 6.020 1.00 85.56 386 ARG A C 1
ATOM 3192 O O . ARG A 1 386 ? 4.391 11.514 5.942 1.00 85.56 386 ARG A O 1
ATOM 3199 N N . LEU A 1 387 ? 4.977 9.402 5.456 1.00 84.06 387 LEU A N 1
ATOM 3200 C CA . LEU A 1 387 ? 3.749 9.038 4.743 1.00 84.06 387 LEU A CA 1
ATOM 3201 C C . LEU A 1 387 ? 2.651 8.509 5.675 1.00 84.06 387 LEU A C 1
ATOM 3203 O O . LEU A 1 387 ? 1.494 8.422 5.259 1.00 84.06 387 LEU A O 1
ATOM 3207 N N . LEU A 1 388 ? 2.998 8.123 6.907 1.00 78.06 388 LEU A N 1
ATOM 3208 C CA . LEU A 1 388 ? 2.027 7.647 7.877 1.00 78.06 388 LEU A CA 1
ATOM 3209 C C . LEU A 1 388 ? 1.113 8.794 8.325 1.00 78.06 388 LEU A C 1
ATOM 3211 O O . LEU A 1 388 ? 1.595 9.862 8.691 1.00 78.06 388 LEU A O 1
ATOM 3215 N N . PRO A 1 389 ? -0.204 8.556 8.386 1.00 61.12 389 PRO A N 1
ATOM 3216 C CA . PRO A 1 389 ? -1.158 9.577 8.806 1.00 61.12 389 PRO A CA 1
ATOM 3217 C C . PRO A 1 389 ? -1.150 9.837 10.320 1.00 61.12 389 PRO A C 1
ATOM 3219 O O . PRO A 1 389 ? -1.711 10.826 10.771 1.00 61.12 389 PRO A O 1
ATOM 3222 N N . ALA A 1 390 ? -0.575 8.927 11.111 1.00 63.19 390 ALA A N 1
ATOM 3223 C CA . ALA A 1 390 ? -0.389 9.075 12.550 1.00 63.19 390 ALA A CA 1
ATOM 3224 C C . ALA A 1 390 ? 0.875 8.319 12.980 1.00 63.19 390 ALA A C 1
ATOM 3226 O O . ALA A 1 390 ? 1.116 7.194 12.524 1.00 63.19 390 ALA A O 1
ATOM 3227 N N . LYS A 1 391 ? 1.669 8.914 13.877 1.00 70.50 391 LYS A N 1
ATOM 3228 C CA . LYS A 1 391 ? 2.936 8.352 14.381 1.00 70.50 391 LYS A CA 1
ATOM 3229 C C . LYS A 1 391 ? 2.699 7.387 15.538 1.00 70.50 391 LYS A C 1
ATOM 3231 O O . LYS A 1 391 ? 3.187 7.568 16.649 1.00 70.50 391 LYS A O 1
ATOM 3236 N N . GLU A 1 392 ? 1.907 6.359 15.275 1.00 73.38 392 GLU A N 1
ATOM 3237 C CA . GLU A 1 392 ? 1.527 5.397 16.297 1.00 73.38 392 GLU A CA 1
ATOM 3238 C C . GLU A 1 392 ? 2.692 4.444 16.639 1.00 73.38 392 GLU A C 1
ATOM 3240 O O . GLU A 1 392 ? 3.162 3.737 15.744 1.00 73.38 392 GLU A O 1
ATOM 3245 N N . PRO A 1 393 ? 3.159 4.371 17.904 1.00 79.06 393 PRO A N 1
ATOM 3246 C CA . PRO A 1 393 ? 4.369 3.621 18.250 1.00 79.06 393 PRO A CA 1
ATOM 3247 C C . PRO A 1 393 ? 4.360 2.132 17.881 1.00 79.06 393 PRO A C 1
ATOM 3249 O O . PRO A 1 393 ? 5.389 1.610 17.459 1.00 79.06 393 PRO A O 1
ATOM 3252 N N . ARG A 1 394 ? 3.228 1.422 17.993 1.00 84.88 394 ARG A N 1
ATOM 3253 C CA . ARG A 1 394 ? 3.148 0.002 17.598 1.00 84.88 394 ARG A CA 1
ATOM 3254 C C . ARG A 1 394 ? 3.205 -0.170 16.086 1.00 84.88 394 ARG A C 1
ATOM 3256 O O . ARG A 1 394 ? 3.838 -1.114 15.640 1.00 84.88 394 ARG A O 1
ATOM 3263 N N . VAL A 1 395 ? 2.605 0.719 15.294 1.00 87.62 395 VAL A N 1
ATOM 3264 C CA . VAL A 1 395 ? 2.735 0.720 13.827 1.00 87.62 395 VAL A CA 1
ATOM 3265 C C . VAL A 1 395 ? 4.171 1.033 13.428 1.00 87.62 395 VAL A C 1
ATOM 3267 O O . VAL A 1 395 ? 4.708 0.385 12.535 1.00 87.62 395 VAL A O 1
ATOM 3270 N N . LEU A 1 396 ? 4.820 1.979 14.110 1.00 89.12 396 LEU A N 1
ATOM 3271 C CA . LEU A 1 396 ? 6.234 2.284 13.894 1.00 89.12 396 LEU A CA 1
ATOM 3272 C C . LEU A 1 396 ? 7.125 1.077 14.218 1.00 89.12 396 LEU A C 1
ATOM 3274 O O . LEU A 1 396 ? 8.003 0.738 13.427 1.00 89.12 396 LEU A O 1
ATOM 3278 N N . ASN A 1 397 ? 6.885 0.389 15.334 1.00 90.06 397 ASN A N 1
ATOM 3279 C CA . ASN A 1 397 ? 7.612 -0.830 15.704 1.00 90.06 397 ASN A CA 1
ATOM 3280 C C . ASN A 1 397 ? 7.333 -1.985 14.730 1.00 90.06 397 ASN A C 1
ATOM 3282 O O . ASN A 1 397 ? 8.253 -2.695 14.323 1.00 90.06 397 ASN A O 1
ATOM 3286 N N . LEU A 1 398 ? 6.085 -2.125 14.285 1.00 93.38 398 LEU A N 1
ATOM 3287 C CA . LEU A 1 398 ? 5.677 -3.087 13.267 1.00 93.38 398 LEU A CA 1
ATOM 3288 C C . LEU A 1 398 ? 6.408 -2.829 11.944 1.00 93.38 398 LEU A C 1
ATOM 3290 O O . LEU A 1 398 ? 6.941 -3.762 11.355 1.00 93.38 398 LEU A O 1
ATOM 3294 N N . LEU A 1 399 ? 6.491 -1.576 11.485 1.00 93.56 399 LEU A N 1
ATOM 3295 C CA . LEU A 1 399 ? 7.240 -1.218 10.276 1.00 93.56 399 LEU A CA 1
ATOM 3296 C C . LEU A 1 399 ? 8.739 -1.461 10.435 1.00 93.56 399 LEU A C 1
ATOM 3298 O O . LEU A 1 399 ? 9.362 -2.008 9.528 1.00 93.56 399 LEU A O 1
ATOM 3302 N N . ASN A 1 400 ? 9.310 -1.086 11.582 1.00 93.69 400 ASN A N 1
ATOM 3303 C CA . ASN A 1 400 ? 10.714 -1.346 11.879 1.00 93.69 400 ASN A CA 1
ATOM 3304 C C . ASN A 1 400 ? 11.013 -2.848 11.829 1.00 93.69 400 ASN A C 1
ATOM 3306 O O . ASN A 1 400 ? 11.916 -3.241 11.104 1.00 93.69 400 ASN A O 1
ATOM 3310 N N . SER A 1 401 ? 10.236 -3.689 12.518 1.00 93.56 401 SER A N 1
ATOM 3311 C CA . SER A 1 401 ? 10.435 -5.148 12.496 1.00 93.56 401 SER A CA 1
ATOM 3312 C C . SER A 1 401 ? 10.153 -5.775 11.123 1.00 93.56 401 SER A C 1
ATOM 3314 O O . SER A 1 401 ? 10.811 -6.738 10.749 1.00 93.56 401 SER A O 1
ATOM 3316 N N . MET A 1 402 ? 9.234 -5.217 10.326 1.00 93.31 402 MET A N 1
ATOM 3317 C CA . MET A 1 402 ? 8.968 -5.679 8.956 1.00 93.31 402 MET A CA 1
ATOM 3318 C C . MET A 1 402 ? 10.128 -5.374 7.991 1.00 93.31 402 MET A C 1
ATOM 3320 O O . MET A 1 402 ? 10.384 -6.158 7.069 1.00 93.31 402 MET A O 1
ATOM 3324 N N . ILE A 1 403 ? 10.793 -4.225 8.157 1.00 93.81 403 ILE A N 1
ATOM 3325 C CA . ILE A 1 403 ? 11.796 -3.705 7.212 1.00 93.81 403 ILE A CA 1
ATOM 3326 C C . ILE A 1 403 ? 13.222 -4.045 7.641 1.00 93.81 403 ILE A C 1
ATOM 3328 O O . ILE A 1 403 ? 14.007 -4.443 6.787 1.00 93.81 403 ILE A O 1
ATOM 3332 N N . LYS A 1 404 ? 13.557 -3.925 8.933 1.00 91.31 404 LYS A N 1
ATOM 3333 C CA . LYS A 1 404 ? 14.896 -4.194 9.489 1.00 91.31 404 LYS A CA 1
ATOM 3334 C C . LYS A 1 404 ? 15.162 -5.688 9.667 1.00 91.31 404 LYS A C 1
ATOM 3336 O O . LYS A 1 404 ? 15.578 -6.140 10.730 1.00 91.31 404 LYS A O 1
ATOM 3341 N N . ARG A 1 405 ? 14.882 -6.465 8.626 1.00 88.50 405 ARG A N 1
ATOM 3342 C CA . ARG A 1 405 ? 15.208 -7.888 8.565 1.00 88.50 405 ARG A CA 1
ATOM 3343 C C . ARG A 1 405 ? 16.486 -8.050 7.758 1.00 88.50 405 ARG A C 1
ATOM 3345 O O . ARG A 1 405 ? 16.652 -7.390 6.731 1.00 88.50 405 ARG A O 1
ATOM 3352 N N . SER A 1 406 ? 17.385 -8.905 8.231 1.00 86.06 406 SER A N 1
ATOM 3353 C CA . SER A 1 406 ? 18.561 -9.292 7.453 1.00 86.06 406 SER A CA 1
ATOM 3354 C C . SER A 1 406 ? 18.106 -10.125 6.259 1.00 86.06 406 SER A C 1
ATOM 3356 O O . SER A 1 406 ? 17.271 -11.009 6.428 1.00 86.06 406 SER A O 1
ATOM 3358 N N . ILE A 1 407 ? 18.611 -9.814 5.065 1.00 84.75 407 ILE A N 1
ATOM 3359 C CA . ILE A 1 407 ? 18.265 -10.508 3.820 1.00 84.75 407 ILE A CA 1
ATOM 3360 C C . ILE A 1 407 ? 19.541 -11.102 3.234 1.00 84.75 407 ILE A C 1
ATOM 3362 O O . ILE A 1 407 ? 20.510 -10.370 3.001 1.00 84.75 407 ILE A O 1
ATOM 3366 N N . PHE A 1 408 ? 19.539 -12.399 2.933 1.00 81.50 408 PHE A N 1
ATOM 3367 C CA . PHE A 1 408 ? 20.682 -13.066 2.324 1.00 81.50 408 PHE A CA 1
ATOM 3368 C C . PHE A 1 408 ? 21.120 -12.366 1.028 1.00 81.50 408 PHE A C 1
ATOM 3370 O O . PHE A 1 408 ? 20.315 -11.999 0.166 1.00 81.50 408 PHE A O 1
ATOM 3377 N N . GLY A 1 409 ? 22.430 -12.149 0.896 1.00 79.38 409 GLY A N 1
ATOM 3378 C CA . GLY A 1 409 ? 23.025 -11.469 -0.256 1.00 79.38 409 GLY A CA 1
ATOM 3379 C C . GLY A 1 409 ? 22.842 -9.944 -0.285 1.00 79.38 409 GLY A C 1
ATOM 3380 O O . GLY A 1 409 ? 23.220 -9.322 -1.279 1.00 79.38 409 GLY A O 1
ATOM 3381 N N . SER A 1 410 ? 22.299 -9.334 0.775 1.00 86.62 410 SER A N 1
ATOM 3382 C CA . SER A 1 410 ? 22.208 -7.873 0.926 1.00 86.62 410 SER A CA 1
ATOM 3383 C C . SER A 1 410 ? 23.228 -7.361 1.957 1.00 86.62 410 SER A C 1
ATOM 3385 O O . SER A 1 410 ? 23.510 -8.063 2.928 1.00 86.62 410 SER A O 1
ATOM 3387 N N . PRO A 1 411 ? 23.810 -6.158 1.776 1.00 90.00 411 PRO A N 1
ATOM 3388 C CA . PRO A 1 411 ? 24.616 -5.517 2.817 1.00 90.00 411 PRO A CA 1
ATOM 3389 C C . PRO A 1 411 ? 23.807 -5.255 4.096 1.00 90.00 411 PRO A C 1
ATOM 3391 O O . PRO A 1 411 ? 22.588 -5.104 4.039 1.00 90.00 411 PRO A O 1
ATOM 3394 N N . GLU A 1 412 ? 24.483 -5.122 5.237 1.00 90.75 412 GLU A N 1
ATO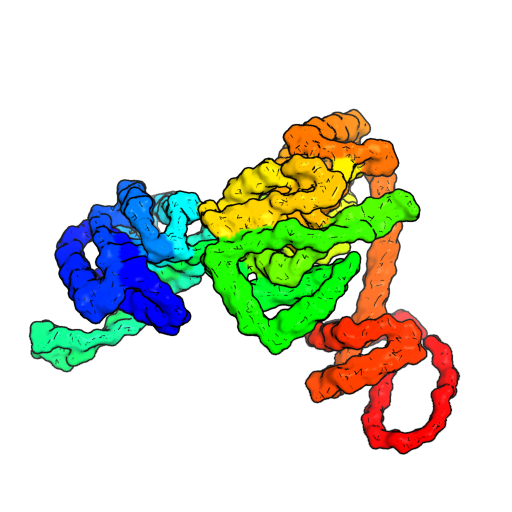M 3395 C CA . GLU A 1 412 ? 23.837 -4.722 6.494 1.00 90.75 412 GLU A CA 1
ATOM 3396 C C . GLU A 1 412 ? 23.114 -3.366 6.346 1.00 90.75 412 GLU A C 1
ATOM 3398 O O . GLU A 1 412 ? 23.605 -2.453 5.674 1.00 90.75 412 GLU A O 1
ATOM 3403 N N . GLY A 1 413 ? 21.908 -3.255 6.916 1.00 92.12 413 GLY A N 1
ATOM 3404 C CA . GLY A 1 413 ? 21.031 -2.082 6.760 1.00 92.12 413 GLY A CA 1
ATOM 3405 C C . GLY A 1 413 ? 20.460 -1.896 5.344 1.00 92.12 413 GLY A C 1
ATOM 3406 O O . GLY A 1 413 ? 19.817 -0.886 5.045 1.00 92.12 413 GLY A O 1
ATOM 3407 N N . CYS A 1 414 ? 20.684 -2.851 4.439 1.00 93.94 414 CYS A N 1
ATOM 3408 C CA . CYS A 1 414 ? 20.166 -2.830 3.078 1.00 93.94 414 CYS A CA 1
ATOM 3409 C C . CYS A 1 414 ? 19.306 -4.061 2.794 1.00 93.94 414 CYS A C 1
ATOM 3411 O O . CYS A 1 414 ? 19.478 -5.133 3.367 1.00 93.94 414 CYS A O 1
ATOM 3413 N N . GLY A 1 415 ? 18.393 -3.903 1.845 1.00 92.94 415 GLY A N 1
ATOM 3414 C CA . GLY A 1 415 ? 17.546 -4.977 1.368 1.00 92.94 415 GLY A CA 1
ATOM 3415 C C . GLY A 1 415 ? 16.118 -4.876 1.882 1.00 92.94 415 GLY A C 1
ATOM 3416 O O . GLY A 1 415 ? 15.861 -4.540 3.035 1.00 92.94 415 GLY A O 1
ATOM 3417 N N . ILE A 1 416 ? 15.173 -5.221 1.016 1.00 93.00 416 ILE A N 1
ATOM 3418 C CA . ILE A 1 416 ? 13.821 -5.618 1.411 1.00 93.00 416 ILE A CA 1
ATOM 3419 C C . ILE A 1 416 ? 13.542 -7.027 0.866 1.00 93.00 416 ILE A C 1
ATOM 3421 O O . ILE A 1 416 ? 13.974 -7.344 -0.248 1.00 93.00 416 ILE A O 1
ATOM 3425 N N . PRO A 1 417 ? 12.826 -7.885 1.614 1.00 88.31 417 PRO A N 1
ATOM 3426 C CA . PRO A 1 417 ? 12.623 -9.276 1.219 1.00 88.31 417 PRO A CA 1
ATOM 3427 C C . PRO A 1 417 ? 11.819 -9.372 -0.079 1.00 88.31 417 PRO A C 1
ATOM 3429 O O . PRO A 1 417 ? 10.920 -8.570 -0.318 1.00 88.31 417 PRO A O 1
ATOM 3432 N N . GLN A 1 418 ? 12.102 -10.362 -0.923 1.00 87.69 418 GLN A N 1
ATOM 3433 C CA . GLN A 1 418 ? 11.363 -10.605 -2.169 1.00 87.69 418 GLN A CA 1
ATOM 3434 C C . GLN A 1 418 ? 10.399 -11.779 -1.994 1.00 87.69 418 GLN A C 1
ATOM 3436 O O . GLN A 1 418 ? 10.842 -12.879 -1.698 1.00 87.69 418 GLN A O 1
ATOM 3441 N N . GLY A 1 419 ? 9.101 -11.578 -2.229 1.00 86.56 419 GLY A N 1
ATOM 3442 C CA . GLY A 1 419 ? 8.069 -12.604 -1.998 1.00 86.56 419 GLY A CA 1
ATOM 3443 C C . GLY A 1 419 ? 6.970 -12.150 -1.039 1.00 86.56 419 GLY A C 1
ATOM 3444 O O . GLY A 1 419 ? 5.800 -12.227 -1.415 1.00 86.56 419 GLY A O 1
ATOM 3445 N N . PRO A 1 420 ? 7.301 -11.589 0.140 1.00 91.81 420 PRO A N 1
ATOM 3446 C CA . PRO A 1 420 ? 6.292 -11.124 1.079 1.00 91.81 420 PRO A CA 1
ATOM 3447 C C . PRO A 1 420 ? 5.287 -10.146 0.478 1.00 91.81 420 PRO A C 1
ATOM 3449 O O . PRO A 1 420 ? 5.616 -9.300 -0.361 1.00 91.81 420 PRO A O 1
ATOM 3452 N N . ILE A 1 421 ? 4.046 -10.218 0.968 1.00 94.06 421 ILE A N 1
ATOM 3453 C CA . ILE A 1 421 ? 2.927 -9.452 0.411 1.00 94.06 421 ILE A CA 1
ATOM 3454 C C . ILE A 1 421 ? 3.157 -7.938 0.481 1.00 94.06 421 ILE A C 1
ATOM 3456 O O . ILE A 1 421 ? 2.637 -7.213 -0.359 1.00 94.06 421 ILE A O 1
ATOM 3460 N N . CYS A 1 422 ? 3.961 -7.443 1.426 1.00 95.06 422 CYS A N 1
ATOM 3461 C CA . CYS A 1 422 ? 4.277 -6.019 1.579 1.00 95.06 422 CYS A CA 1
ATOM 3462 C C . CYS A 1 422 ? 5.365 -5.506 0.633 1.00 95.06 422 CYS A C 1
ATOM 3464 O O . CYS A 1 422 ? 5.427 -4.307 0.364 1.00 95.06 422 CYS A O 1
ATOM 3466 N N . SER A 1 423 ? 6.222 -6.379 0.108 1.00 93.94 423 SER A N 1
ATOM 3467 C CA . SER A 1 423 ? 7.472 -5.973 -0.538 1.00 93.94 423 SER A CA 1
ATOM 3468 C C . SER A 1 423 ? 7.268 -5.114 -1.780 1.00 93.94 423 SER A C 1
ATOM 3470 O O . SER A 1 423 ? 8.026 -4.178 -2.021 1.00 93.94 423 SER A O 1
ATOM 3472 N N . GLY A 1 424 ? 6.224 -5.397 -2.565 1.00 95.25 424 GLY A N 1
ATOM 3473 C CA . GLY A 1 424 ? 5.881 -4.601 -3.743 1.00 95.25 424 GLY A CA 1
ATOM 3474 C C . GLY A 1 424 ? 5.457 -3.168 -3.407 1.00 95.25 424 GLY A C 1
ATOM 3475 O O . GLY A 1 424 ? 5.849 -2.232 -4.102 1.00 95.25 424 GLY A O 1
ATOM 3476 N N . PHE A 1 425 ? 4.702 -2.991 -2.323 1.00 97.25 425 PHE A N 1
ATOM 3477 C CA . PHE A 1 425 ? 4.307 -1.680 -1.815 1.00 97.25 425 PHE A CA 1
ATOM 3478 C C . PHE A 1 425 ? 5.503 -0.912 -1.234 1.00 97.25 425 PHE A C 1
ATOM 3480 O O . PHE A 1 425 ? 5.706 0.246 -1.590 1.00 97.25 425 PHE A O 1
ATOM 3487 N N . LEU A 1 426 ? 6.338 -1.566 -0.417 1.00 97.06 426 LEU A N 1
ATOM 3488 C CA . LEU A 1 426 ? 7.545 -0.964 0.168 1.00 97.06 426 LEU A CA 1
ATOM 3489 C C . LEU A 1 426 ? 8.521 -0.468 -0.910 1.00 97.06 426 LEU A C 1
ATOM 3491 O O . LEU A 1 426 ? 9.035 0.647 -0.829 1.00 97.06 426 LEU A O 1
ATOM 3495 N N . ALA A 1 427 ? 8.709 -1.266 -1.964 1.00 96.44 427 ALA A N 1
ATOM 3496 C CA . ALA A 1 427 ? 9.452 -0.887 -3.162 1.00 96.44 427 ALA A CA 1
ATOM 3497 C C . ALA A 1 427 ? 8.925 0.412 -3.797 1.00 96.44 427 ALA A C 1
ATOM 3499 O O . ALA A 1 427 ? 9.702 1.302 -4.146 1.00 96.44 427 ALA A O 1
ATOM 3500 N N . ASN A 1 428 ? 7.603 0.541 -3.928 1.00 97.25 428 ASN A N 1
ATOM 3501 C CA . ASN A 1 428 ? 6.987 1.744 -4.477 1.00 97.25 428 ASN A CA 1
ATOM 3502 C C . ASN A 1 428 ? 7.109 2.949 -3.537 1.00 97.25 428 ASN A C 1
ATOM 3504 O O . ASN A 1 428 ? 7.418 4.030 -4.022 1.00 97.25 428 ASN A O 1
ATOM 3508 N N . CYS A 1 429 ? 6.969 2.776 -2.217 1.00 96.69 429 CYS A N 1
ATOM 3509 C CA . CYS A 1 429 ? 7.238 3.847 -1.248 1.00 96.69 429 CYS A CA 1
ATOM 3510 C C . CYS A 1 429 ? 8.656 4.411 -1.386 1.00 96.69 429 CYS A C 1
ATOM 3512 O O . CYS A 1 429 ? 8.854 5.620 -1.284 1.00 96.69 429 CYS A O 1
ATOM 3514 N N . TYR A 1 430 ? 9.643 3.544 -1.627 1.00 97.38 430 TYR A N 1
ATOM 3515 C CA . TYR A 1 430 ? 11.033 3.965 -1.784 1.00 97.38 430 TYR A CA 1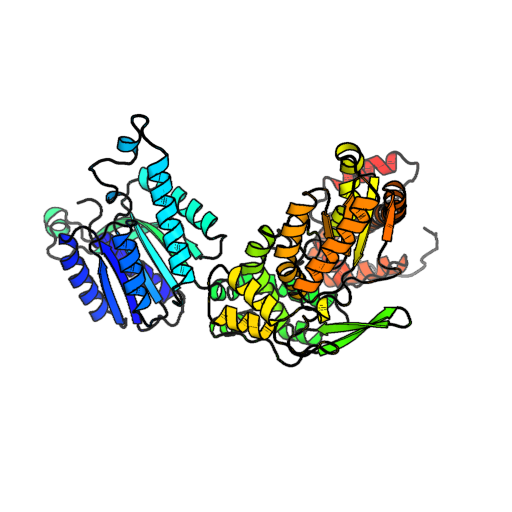
ATOM 3516 C C . TYR A 1 430 ? 11.244 4.854 -3.019 1.00 97.38 430 TYR A C 1
ATOM 3518 O O . TYR A 1 430 ? 11.962 5.855 -2.949 1.00 97.38 430 TYR A O 1
ATOM 3526 N N . LEU A 1 431 ? 10.596 4.489 -4.131 1.00 97.19 431 LEU A N 1
ATOM 3527 C CA . LEU A 1 431 ? 10.763 5.105 -5.449 1.00 97.19 431 LEU A CA 1
ATOM 3528 C C . LEU A 1 431 ? 9.753 6.223 -5.762 1.00 97.19 431 LEU A C 1
ATOM 3530 O O . LEU A 1 431 ? 9.916 6.891 -6.775 1.00 97.19 431 LEU A O 1
ATOM 3534 N N . ASP A 1 432 ? 8.735 6.469 -4.932 1.00 96.69 432 ASP A N 1
ATOM 3535 C CA . ASP A 1 432 ? 7.671 7.430 -5.271 1.00 96.69 432 ASP A CA 1
ATOM 3536 C C . ASP A 1 432 ? 8.180 8.871 -5.436 1.00 96.69 432 ASP A C 1
ATOM 3538 O O . ASP A 1 432 ? 7.851 9.540 -6.412 1.00 96.69 432 ASP A O 1
ATOM 3542 N N . GLU A 1 433 ? 9.020 9.355 -4.515 1.00 95.19 433 GLU A N 1
ATOM 3543 C CA . GLU A 1 433 ? 9.620 10.697 -4.629 1.00 95.19 433 GLU A CA 1
ATOM 3544 C C . GLU A 1 433 ? 10.486 10.819 -5.894 1.00 95.19 433 GLU A C 1
ATOM 3546 O O . GLU A 1 433 ? 10.446 11.844 -6.569 1.00 95.19 433 GLU A O 1
ATOM 3551 N N . PHE A 1 434 ? 11.194 9.745 -6.256 1.00 96.44 434 PHE A N 1
ATOM 3552 C CA . PHE A 1 434 ? 11.959 9.674 -7.498 1.00 96.44 434 PHE A CA 1
ATOM 3553 C C . PHE A 1 434 ? 11.049 9.732 -8.725 1.00 96.44 434 PHE A C 1
ATOM 3555 O O . PHE A 1 434 ? 11.303 10.514 -9.634 1.00 96.44 434 PHE A O 1
ATOM 3562 N N . ASP A 1 435 ? 9.949 8.976 -8.735 1.00 97.25 435 ASP A N 1
ATOM 3563 C CA . ASP A 1 435 ? 8.992 8.998 -9.841 1.00 97.25 435 ASP A CA 1
ATOM 3564 C C . ASP A 1 435 ? 8.371 10.382 -10.041 1.00 97.25 435 ASP A C 1
ATOM 3566 O O . ASP A 1 435 ? 8.118 10.779 -11.177 1.00 97.25 435 ASP A O 1
ATOM 3570 N N . ARG A 1 436 ? 8.111 11.117 -8.952 1.00 96.38 436 ARG A N 1
ATOM 3571 C CA . ARG A 1 436 ? 7.606 12.496 -9.018 1.00 96.38 436 ARG A CA 1
ATOM 3572 C C . ARG A 1 436 ? 8.647 13.449 -9.592 1.00 96.38 436 ARG A C 1
ATOM 3574 O O . ARG A 1 436 ? 8.290 14.308 -10.390 1.00 96.38 436 ARG A O 1
ATOM 3581 N N . GLU A 1 437 ? 9.916 13.296 -9.218 1.00 96.44 437 GLU A N 1
ATOM 3582 C CA . GLU A 1 437 ? 11.004 14.099 -9.784 1.00 96.44 437 GLU A CA 1
ATOM 3583 C C . GLU A 1 437 ? 11.186 13.812 -11.283 1.00 96.44 437 GLU A C 1
ATOM 3585 O O . GLU A 1 437 ? 11.283 14.742 -12.085 1.00 96.44 437 GLU A O 1
ATOM 3590 N N . MET A 1 438 ? 11.137 12.537 -11.685 1.00 96.38 438 MET A N 1
ATOM 3591 C CA . MET A 1 438 ? 11.200 12.150 -13.095 1.00 96.38 438 MET A CA 1
ATOM 3592 C C . MET A 1 438 ? 9.993 12.673 -13.884 1.00 96.38 438 MET A C 1
ATOM 3594 O O . MET A 1 438 ? 10.172 13.223 -14.967 1.00 96.38 438 MET A O 1
ATOM 3598 N N . GLU A 1 439 ? 8.771 12.561 -13.348 1.00 94.75 439 GLU A N 1
ATOM 3599 C CA . GLU A 1 439 ? 7.563 13.129 -13.968 1.00 94.75 439 GLU A CA 1
ATOM 3600 C C . GLU A 1 439 ? 7.648 14.659 -14.089 1.00 94.75 439 GLU A C 1
ATOM 3602 O O . GLU A 1 439 ? 7.248 15.210 -15.113 1.00 94.75 439 GLU A O 1
ATOM 3607 N N . ALA A 1 440 ? 8.202 15.352 -13.090 1.00 95.12 440 ALA A N 1
ATOM 3608 C CA . ALA A 1 440 ? 8.384 16.801 -13.134 1.00 95.12 440 ALA A CA 1
ATOM 3609 C C . ALA A 1 440 ? 9.414 17.231 -14.191 1.00 95.12 440 ALA A C 1
ATOM 3611 O O . ALA A 1 440 ? 9.207 18.234 -14.872 1.00 95.12 440 ALA A O 1
ATOM 3612 N N . LYS A 1 441 ? 10.509 16.474 -14.348 1.00 94.25 441 LYS A N 1
ATOM 3613 C CA . LYS A 1 441 ? 11.582 16.785 -15.304 1.00 94.25 441 LYS A CA 1
ATOM 3614 C C . LYS A 1 441 ? 11.243 16.390 -16.744 1.00 94.25 441 LYS A C 1
ATOM 3616 O O . LYS A 1 441 ? 11.526 17.156 -17.659 1.00 94.25 441 LYS A O 1
ATOM 3621 N N . LEU A 1 442 ? 10.685 15.196 -16.941 1.00 92.69 442 LEU A N 1
ATOM 3622 C CA . LEU A 1 442 ? 10.466 14.569 -18.255 1.00 92.69 442 LEU A CA 1
ATOM 3623 C C . LEU A 1 442 ? 9.010 14.692 -18.734 1.00 92.69 442 LEU A C 1
ATOM 3625 O O . LEU A 1 442 ? 8.678 14.339 -19.865 1.00 92.69 442 LEU A O 1
ATOM 3629 N N . GLY A 1 443 ? 8.125 15.188 -17.872 1.00 90.31 443 GLY A N 1
ATOM 3630 C CA . GLY A 1 443 ? 6.701 15.312 -18.131 1.00 90.31 443 GLY A CA 1
ATOM 3631 C C . GLY A 1 443 ? 5.917 14.007 -17.912 1.00 90.31 443 GLY A C 1
ATOM 3632 O O . GLY A 1 443 ? 6.463 12.899 -17.961 1.00 90.31 443 GLY A O 1
ATOM 3633 N N . PRO A 1 444 ? 4.585 14.108 -17.749 1.00 87.31 444 PRO A N 1
ATOM 3634 C CA . PRO A 1 444 ? 3.704 12.978 -17.418 1.00 87.31 444 PRO A CA 1
ATOM 3635 C C . PRO A 1 444 ? 3.630 11.889 -18.497 1.00 87.31 444 PRO A C 1
ATOM 3637 O O . PRO A 1 444 ? 3.247 10.752 -18.211 1.00 87.31 444 PRO A O 1
ATOM 3640 N N . ASN A 1 445 ? 3.983 12.224 -19.742 1.00 91.31 445 ASN A N 1
ATOM 3641 C CA . ASN A 1 445 ? 4.015 11.282 -20.863 1.00 91.31 445 ASN A CA 1
ATOM 3642 C C . ASN A 1 445 ? 5.434 10.793 -21.195 1.00 91.31 445 ASN A C 1
ATOM 3644 O O . ASN A 1 445 ? 5.552 9.823 -21.942 1.00 91.31 445 ASN A O 1
ATOM 3648 N N . GLY A 1 446 ? 6.477 11.446 -20.667 1.00 92.44 446 GLY A N 1
ATOM 3649 C CA . GLY A 1 446 ? 7.877 11.173 -20.997 1.00 92.44 446 GLY A CA 1
ATOM 3650 C C . GLY A 1 446 ? 8.550 10.149 -20.087 1.00 92.44 446 GLY A C 1
ATOM 3651 O O . GLY A 1 446 ? 9.556 9.584 -20.484 1.00 92.44 446 GLY A O 1
ATOM 3652 N N . TYR A 1 447 ? 7.994 9.853 -18.907 1.00 95.44 447 TYR A N 1
ATOM 3653 C CA . TYR A 1 447 ? 8.557 8.886 -17.955 1.00 95.44 447 TYR A CA 1
ATOM 3654 C C . TYR A 1 447 ? 7.514 7.892 -17.448 1.00 95.44 447 TYR A C 1
ATOM 3656 O O . TYR A 1 447 ? 6.374 8.265 -17.160 1.00 95.44 447 TYR A O 1
ATOM 3664 N N . ARG A 1 448 ? 7.896 6.613 -17.324 1.00 95.38 448 ARG A N 1
ATOM 3665 C CA . ARG A 1 448 ? 7.045 5.534 -16.797 1.00 95.38 448 ARG A CA 1
ATOM 3666 C C . ARG A 1 448 ? 7.878 4.465 -16.099 1.00 95.38 448 ARG A C 1
ATOM 3668 O O . ARG A 1 448 ? 8.953 4.123 -16.580 1.00 95.38 448 ARG A O 1
ATOM 3675 N N . ARG A 1 449 ? 7.328 3.850 -15.049 1.00 96.75 449 ARG A N 1
ATOM 3676 C CA . ARG A 1 449 ? 7.976 2.768 -14.294 1.00 96.75 449 ARG A CA 1
ATOM 3677 C C . ARG A 1 449 ? 7.057 1.575 -14.036 1.00 96.75 449 ARG A C 1
ATOM 3679 O O . ARG A 1 449 ? 5.886 1.729 -13.680 1.00 96.75 449 ARG A O 1
ATOM 3686 N N . TYR A 1 450 ? 7.605 0.371 -14.149 1.00 95.81 450 TYR A N 1
ATOM 3687 C CA . TYR A 1 450 ? 6.997 -0.883 -13.723 1.00 95.81 450 TYR A CA 1
ATOM 3688 C C . TYR A 1 450 ? 7.985 -1.654 -12.847 1.00 95.81 450 TYR A C 1
ATOM 3690 O O . TYR A 1 450 ? 8.893 -2.302 -13.348 1.00 95.81 450 TYR A O 1
ATOM 3698 N N . VAL A 1 451 ? 7.788 -1.605 -11.526 1.00 93.75 451 VAL A N 1
ATOM 3699 C CA . VAL A 1 451 ? 8.734 -2.180 -10.552 1.00 93.75 451 VAL A CA 1
ATOM 3700 C C . VAL A 1 451 ? 10.123 -1.542 -10.725 1.00 93.75 451 VAL A C 1
ATOM 3702 O O . VAL A 1 451 ? 10.264 -0.364 -10.402 1.00 93.75 451 VAL A O 1
ATOM 3705 N N . ASP A 1 452 ? 11.110 -2.274 -11.228 1.00 91.94 452 ASP A N 1
ATOM 3706 C CA . ASP A 1 452 ? 12.493 -1.865 -11.485 1.00 91.94 452 ASP A CA 1
ATOM 3707 C C . ASP A 1 452 ? 12.742 -1.436 -12.942 1.00 91.94 452 ASP A C 1
ATOM 3709 O O . ASP A 1 452 ? 13.749 -0.782 -13.213 1.00 91.94 452 ASP A O 1
ATOM 3713 N N . ASP A 1 453 ? 11.823 -1.753 -13.860 1.00 93.88 453 ASP A N 1
ATOM 3714 C CA . ASP A 1 453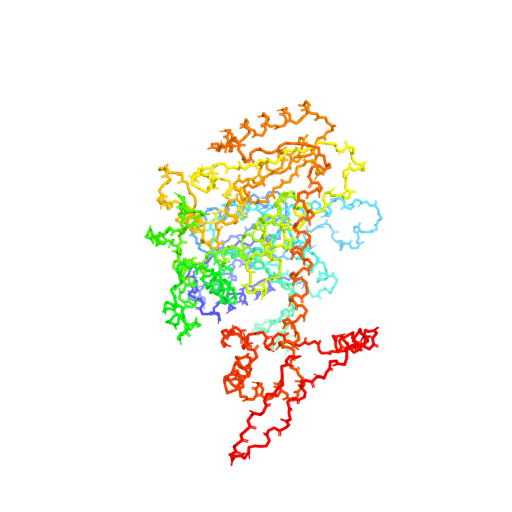 ? 11.861 -1.323 -15.259 1.00 93.88 453 ASP A CA 1
ATOM 3715 C C . ASP A 1 453 ? 11.368 0.128 -15.391 1.00 93.88 453 ASP A C 1
ATOM 3717 O O . ASP A 1 453 ? 10.259 0.467 -14.972 1.00 93.88 453 ASP A O 1
ATOM 3721 N N . MET A 1 454 ? 12.143 0.976 -16.062 1.00 95.38 454 MET A N 1
ATOM 3722 C CA . MET A 1 454 ? 11.794 2.358 -16.402 1.00 95.38 454 MET A CA 1
ATOM 3723 C C . MET A 1 454 ? 11.845 2.549 -17.914 1.00 95.38 454 MET A C 1
ATOM 3725 O O . MET A 1 454 ? 12.701 1.979 -18.590 1.00 95.38 454 MET A O 1
ATOM 3729 N N . ILE A 1 455 ? 10.935 3.356 -18.454 1.00 95.31 455 ILE A N 1
ATOM 3730 C CA . ILE A 1 455 ? 10.961 3.779 -19.854 1.00 95.31 455 ILE A CA 1
ATOM 3731 C C . ILE A 1 455 ? 10.841 5.294 -19.910 1.00 95.31 455 ILE A C 1
ATOM 3733 O O . ILE A 1 455 ? 9.955 5.879 -19.280 1.00 95.31 455 ILE A O 1
ATOM 3737 N N . ILE A 1 456 ? 11.727 5.896 -20.693 1.00 95.62 456 ILE A N 1
ATOM 3738 C CA . ILE A 1 456 ? 11.782 7.323 -20.969 1.00 95.62 456 ILE A CA 1
ATOM 3739 C C . ILE A 1 456 ? 11.569 7.527 -22.464 1.00 95.62 456 ILE A C 1
ATOM 3741 O O . ILE A 1 456 ? 12.099 6.760 -23.265 1.00 95.62 456 ILE A O 1
ATOM 3745 N N . TYR A 1 457 ? 10.801 8.545 -22.831 1.00 95.56 457 TYR A N 1
ATOM 3746 C CA . TYR A 1 457 ? 10.565 8.946 -24.215 1.00 95.56 457 TYR A CA 1
ATOM 3747 C C . TYR A 1 457 ? 11.092 10.360 -24.432 1.00 95.56 457 TYR A C 1
ATOM 3749 O O . TYR A 1 457 ? 10.803 11.250 -23.632 1.00 95.56 457 TYR A O 1
ATOM 3757 N N . THR A 1 458 ? 11.848 10.569 -25.508 1.00 95.31 458 THR A N 1
ATOM 3758 C CA . THR A 1 458 ? 12.471 11.863 -25.822 1.00 95.31 458 THR A CA 1
ATOM 3759 C C . THR A 1 458 ? 12.267 12.248 -27.287 1.00 95.31 458 THR A C 1
ATOM 3761 O O . THR A 1 458 ? 11.810 11.452 -28.114 1.00 95.31 458 THR A O 1
ATOM 3764 N N . HIS A 1 459 ? 12.566 13.507 -27.604 1.00 94.06 459 HIS A N 1
ATOM 3765 C CA . HIS A 1 459 ? 12.409 14.071 -28.948 1.00 94.06 459 HIS A CA 1
ATOM 3766 C C . HIS A 1 459 ? 13.602 13.762 -29.858 1.00 94.06 459 HIS A C 1
ATOM 3768 O O . HIS A 1 459 ? 13.419 13.547 -31.055 1.00 94.06 459 HIS A O 1
ATOM 3774 N N . ASP A 1 460 ? 14.799 13.688 -29.283 1.00 94.00 460 ASP A N 1
ATOM 3775 C CA . ASP A 1 460 ? 16.067 13.475 -29.979 1.00 94.00 460 ASP A CA 1
ATOM 3776 C C . ASP A 1 460 ? 17.012 12.561 -29.170 1.00 94.00 460 ASP A C 1
ATOM 3778 O O . ASP A 1 460 ? 16.748 12.215 -28.008 1.00 94.00 460 ASP A O 1
ATOM 3782 N N . GLU A 1 461 ? 18.099 12.137 -29.819 1.00 93.06 461 GLU A N 1
ATOM 3783 C CA . GLU A 1 461 ? 19.112 11.231 -29.264 1.00 93.06 461 GLU A CA 1
ATOM 3784 C C . GLU A 1 461 ? 19.963 11.895 -28.165 1.00 93.06 461 GLU A C 1
ATOM 3786 O O . GLU A 1 461 ? 20.405 11.231 -27.225 1.00 93.06 461 GLU A O 1
ATOM 3791 N N . GLU A 1 462 ? 20.187 13.208 -28.240 1.00 93.75 462 GLU A N 1
ATOM 3792 C CA . GLU A 1 462 ? 20.944 13.945 -27.223 1.00 93.75 462 GLU A CA 1
ATOM 3793 C C . GLU A 1 462 ? 20.179 13.956 -25.893 1.00 93.75 462 GLU A C 1
ATOM 3795 O O . GLU A 1 462 ? 20.713 13.554 -24.857 1.00 93.75 462 GLU A O 1
ATOM 3800 N N . SER A 1 463 ? 18.878 14.238 -25.952 1.00 93.62 463 SER A N 1
ATOM 3801 C CA . SER A 1 463 ? 17.944 14.156 -24.831 1.00 93.62 463 SER A CA 1
ATOM 3802 C C . SER A 1 463 ? 17.891 12.756 -24.205 1.00 93.62 463 SER A C 1
ATOM 3804 O O . SER A 1 463 ? 17.707 12.631 -22.990 1.00 93.62 463 SER A O 1
ATOM 3806 N N . CYS A 1 464 ? 18.065 11.684 -24.994 1.00 92.44 464 CYS A N 1
ATOM 3807 C CA . CYS A 1 464 ? 18.191 10.317 -24.466 1.00 92.44 464 CYS A CA 1
ATOM 3808 C C . CYS A 1 464 ? 19.423 10.187 -23.562 1.00 92.44 464 CYS A C 1
ATOM 3810 O O . CYS A 1 464 ? 19.312 9.717 -22.425 1.00 92.44 464 CYS A O 1
ATOM 3812 N N . LYS A 1 465 ? 20.588 10.641 -24.039 1.00 92.56 465 LYS A N 1
ATOM 3813 C CA . LYS A 1 465 ? 21.861 10.582 -23.300 1.00 92.56 465 LYS A CA 1
ATOM 3814 C C . LYS A 1 465 ? 21.807 11.426 -22.027 1.00 92.56 465 LYS A C 1
ATOM 3816 O O . LYS A 1 465 ? 22.226 10.960 -20.964 1.00 92.56 465 LYS A O 1
ATOM 3821 N N . GLU A 1 466 ? 21.232 12.625 -22.106 1.00 94.06 466 GLU A N 1
ATOM 3822 C CA . GLU A 1 466 ? 21.005 13.479 -20.937 1.00 94.06 466 GLU A CA 1
ATOM 3823 C C . GLU A 1 466 ? 20.073 12.820 -19.915 1.00 94.06 466 GLU A C 1
ATOM 3825 O O . GLU A 1 466 ? 20.374 12.805 -18.720 1.00 94.06 466 GLU A O 1
ATOM 3830 N N . SER A 1 467 ? 18.976 12.212 -20.377 1.00 93.88 467 SER A N 1
ATOM 3831 C CA . SER A 1 467 ? 18.016 11.524 -19.508 1.00 93.88 467 SER A CA 1
ATOM 3832 C C . SER A 1 467 ? 18.649 10.330 -18.794 1.00 93.88 467 SER A C 1
ATOM 3834 O O . SER A 1 467 ? 18.457 10.168 -17.589 1.00 93.88 467 SER A O 1
ATOM 3836 N N . ILE A 1 468 ? 19.454 9.524 -19.498 1.00 93.44 468 ILE A N 1
ATOM 3837 C CA . ILE A 1 468 ? 20.204 8.404 -18.906 1.00 93.44 468 ILE A CA 1
ATOM 3838 C C . ILE A 1 468 ? 21.120 8.901 -17.790 1.00 93.44 468 ILE A C 1
ATOM 3840 O O . ILE A 1 468 ? 21.151 8.306 -16.706 1.00 93.44 468 ILE A O 1
ATOM 3844 N N . LYS A 1 469 ? 21.866 9.982 -18.045 1.00 93.69 469 LYS A N 1
ATOM 3845 C CA . LYS A 1 469 ? 22.782 10.572 -17.066 1.00 93.69 469 LYS A CA 1
ATOM 3846 C C . LYS A 1 469 ? 22.018 11.070 -15.841 1.00 93.69 469 LYS A C 1
ATOM 3848 O O . LYS A 1 469 ? 22.333 10.649 -14.731 1.00 93.69 469 LYS A O 1
ATOM 3853 N N . TYR A 1 470 ? 20.969 11.862 -16.048 1.00 95.12 470 TYR A N 1
ATOM 3854 C CA . TYR A 1 470 ? 20.154 12.425 -14.973 1.00 95.12 470 TYR A CA 1
ATOM 3855 C C . TYR A 1 470 ? 19.499 11.340 -14.103 1.00 95.12 470 TYR A C 1
ATOM 3857 O O . TYR A 1 470 ? 19.604 11.365 -12.878 1.00 95.12 470 TYR A O 1
ATOM 3865 N N . VAL A 1 471 ? 18.892 10.324 -14.722 1.00 94.62 471 VAL A N 1
ATOM 3866 C CA . VAL A 1 471 ? 18.287 9.189 -14.003 1.00 94.62 471 VAL A CA 1
ATOM 3867 C C . VAL A 1 471 ? 19.338 8.413 -13.213 1.00 94.62 471 VAL A C 1
ATOM 3869 O O . VAL A 1 471 ? 19.094 8.021 -12.073 1.00 94.62 471 VAL A O 1
ATOM 3872 N N . SER A 1 472 ? 20.522 8.207 -13.792 1.00 94.31 472 SER A N 1
ATOM 3873 C CA . SER A 1 472 ? 21.623 7.516 -13.114 1.00 94.31 472 SER A CA 1
ATOM 3874 C C . SER A 1 472 ? 22.130 8.289 -11.898 1.00 94.31 472 SER A C 1
ATOM 3876 O O . SER A 1 472 ? 22.341 7.685 -10.849 1.00 94.31 472 SER A O 1
ATOM 3878 N N . GLU A 1 473 ? 22.286 9.609 -12.011 1.00 95.38 473 GLU A N 1
ATOM 3879 C CA . GLU A 1 473 ? 22.663 10.487 -10.895 1.00 95.38 473 GLU A CA 1
ATOM 3880 C C . GLU A 1 473 ? 21.631 10.406 -9.763 1.00 95.38 473 GLU A C 1
ATOM 3882 O O . GLU A 1 473 ? 21.987 10.173 -8.606 1.00 95.38 473 GLU A O 1
ATOM 3887 N N . LYS A 1 474 ? 20.340 10.471 -10.100 1.00 95.94 474 LYS A N 1
ATOM 3888 C CA . LYS A 1 474 ? 19.250 10.432 -9.116 1.00 95.94 474 LYS A CA 1
ATOM 3889 C C . LYS A 1 474 ? 19.093 9.091 -8.417 1.00 95.94 474 LYS A C 1
ATOM 3891 O O . LYS A 1 474 ? 18.831 9.037 -7.215 1.00 95.94 474 LYS A O 1
ATOM 3896 N N . LEU A 1 475 ? 19.324 7.991 -9.125 1.00 95.56 475 LEU A N 1
ATOM 3897 C CA . LEU A 1 475 ? 19.389 6.675 -8.494 1.00 95.56 475 LEU A CA 1
ATOM 3898 C C . LEU A 1 475 ? 20.594 6.565 -7.554 1.00 95.56 475 LEU A C 1
ATOM 3900 O O . LEU A 1 475 ? 20.445 6.043 -6.447 1.00 95.56 475 LEU A O 1
ATOM 3904 N N . CYS A 1 476 ? 21.751 7.116 -7.932 1.00 94.94 476 CYS A N 1
ATOM 3905 C CA . CYS A 1 476 ? 22.931 7.154 -7.066 1.00 94.94 476 CYS A CA 1
ATOM 3906 C C . CYS A 1 476 ? 22.677 7.933 -5.763 1.00 94.94 476 CYS A C 1
ATOM 3908 O O . CYS A 1 476 ? 23.078 7.459 -4.699 1.00 94.94 476 CYS A O 1
ATOM 3910 N N . GLU A 1 477 ? 21.953 9.059 -5.801 1.00 94.44 477 GLU A N 1
ATOM 3911 C CA . GLU A 1 477 ? 21.539 9.814 -4.599 1.00 94.44 477 GLU A CA 1
ATOM 3912 C C . GLU A 1 477 ? 20.700 8.952 -3.629 1.00 94.44 477 GLU A C 1
ATOM 3914 O O . GLU A 1 477 ? 20.829 9.033 -2.397 1.00 94.44 477 GLU A O 1
ATOM 3919 N N . LEU A 1 478 ? 19.876 8.049 -4.168 1.00 93.69 478 LEU A N 1
ATOM 3920 C CA . LEU A 1 478 ? 19.111 7.086 -3.372 1.00 93.69 478 LEU A CA 1
ATOM 3921 C C . LEU A 1 478 ? 19.978 5.934 -2.850 1.00 93.69 478 LEU A C 1
ATOM 3923 O O . LEU A 1 478 ? 19.645 5.342 -1.827 1.00 93.69 478 LEU A O 1
ATOM 3927 N N . GLY A 1 479 ? 21.147 5.695 -3.442 1.00 93.44 479 GLY A N 1
ATOM 3928 C CA . GLY A 1 479 ? 22.004 4.541 -3.162 1.00 93.44 479 GLY A CA 1
ATOM 3929 C C . GLY A 1 479 ? 21.730 3.349 -4.078 1.00 93.44 479 GLY A C 1
ATOM 3930 O O . GLY A 1 479 ? 22.165 2.241 -3.782 1.00 93.44 479 GLY A O 1
ATOM 3931 N N . LEU A 1 480 ? 21.014 3.577 -5.177 1.00 95.00 480 LEU A N 1
ATOM 3932 C CA . LEU A 1 480 ? 20.711 2.600 -6.212 1.00 95.00 480 LEU A CA 1
ATOM 3933 C C . LEU A 1 480 ? 21.665 2.765 -7.399 1.00 95.00 480 LEU A C 1
ATOM 3935 O O . LEU A 1 480 ? 22.369 3.765 -7.529 1.00 95.00 480 LEU A O 1
ATOM 3939 N N . LYS A 1 481 ? 21.695 1.765 -8.282 1.00 92.50 481 LYS A N 1
ATOM 3940 C CA . LYS A 1 481 ? 22.502 1.792 -9.506 1.00 92.50 481 LYS A CA 1
ATOM 3941 C C . LYS A 1 481 ? 21.677 1.321 -10.689 1.00 92.50 481 LYS A C 1
ATOM 3943 O O . LYS A 1 481 ? 20.904 0.373 -10.570 1.00 92.50 481 LYS A O 1
ATOM 3948 N N . ASN A 1 482 ? 21.903 1.930 -11.845 1.00 88.62 482 ASN A N 1
ATOM 3949 C CA . ASN A 1 482 ? 21.374 1.408 -13.097 1.00 88.62 482 ASN A CA 1
ATOM 3950 C C . ASN A 1 482 ? 22.119 0.148 -13.533 1.00 88.62 482 ASN A C 1
ATOM 3952 O O . ASN A 1 482 ? 23.324 -0.011 -13.310 1.00 88.62 482 ASN A O 1
ATOM 3956 N N . HIS A 1 483 ? 21.390 -0.753 -14.178 1.00 84.19 483 HIS A N 1
ATOM 3957 C CA . HIS A 1 483 ? 21.981 -1.863 -14.896 1.00 84.19 483 HIS A CA 1
ATOM 3958 C C . HIS A 1 483 ? 22.626 -1.357 -16.191 1.00 84.19 483 HIS A C 1
ATOM 3960 O O . HIS A 1 483 ? 22.060 -0.533 -16.904 1.00 84.19 483 HIS A O 1
ATOM 3966 N N . THR A 1 484 ? 23.808 -1.874 -16.516 1.00 79.06 484 THR A N 1
ATOM 3967 C CA . THR A 1 484 ? 24.544 -1.534 -17.743 1.00 79.06 484 THR A CA 1
ATOM 3968 C C . THR A 1 484 ? 24.478 -2.670 -18.770 1.00 79.06 484 THR A C 1
ATOM 3970 O O . THR A 1 484 ? 24.010 -3.775 -18.472 1.00 79.06 484 THR A O 1
ATOM 3973 N N . GLY A 1 485 ? 24.927 -2.415 -20.001 1.00 77.44 485 GLY A N 1
ATOM 3974 C CA . GLY A 1 485 ? 24.989 -3.424 -21.063 1.00 77.44 485 GLY A CA 1
ATOM 3975 C C . GLY A 1 485 ? 23.609 -3.800 -21.609 1.00 77.44 485 GLY A C 1
ATOM 3976 O O . GLY A 1 485 ? 22.778 -2.932 -21.831 1.00 77.44 485 GLY A O 1
ATOM 3977 N N . ARG A 1 486 ? 23.339 -5.102 -21.798 1.00 66.88 486 ARG A N 1
ATOM 3978 C CA . ARG A 1 486 ? 22.153 -5.627 -22.525 1.00 66.88 486 ARG A CA 1
ATOM 3979 C C . ARG A 1 486 ? 20.780 -5.191 -21.986 1.00 66.88 486 ARG A C 1
ATOM 3981 O O . ARG A 1 486 ? 19.775 -5.390 -22.669 1.00 66.88 486 ARG A O 1
ATOM 3988 N N . LYS A 1 487 ? 20.718 -4.688 -20.752 1.00 78.81 487 LYS A N 1
ATOM 3989 C CA . LYS A 1 487 ? 19.476 -4.221 -20.122 1.00 78.81 487 LYS A CA 1
ATOM 3990 C C . LYS A 1 487 ? 19.175 -2.744 -20.364 1.00 78.81 487 LYS A C 1
ATOM 3992 O O . LYS A 1 487 ? 18.013 -2.367 -20.262 1.00 78.81 487 LYS A O 1
ATOM 3997 N N . LEU A 1 488 ? 20.186 -1.944 -20.700 1.00 86.81 488 LEU A N 1
ATOM 3998 C CA . LEU A 1 488 ? 19.979 -0.600 -21.216 1.00 86.81 488 LEU A CA 1
ATOM 3999 C C . LEU A 1 488 ? 19.649 -0.739 -22.702 1.00 86.81 488 LEU A C 1
ATOM 4001 O O . LEU A 1 488 ? 20.443 -1.294 -23.461 1.00 86.81 488 LEU A O 1
ATOM 4005 N N . LYS A 1 489 ? 18.455 -0.307 -23.100 1.00 89.50 489 LYS A N 1
ATOM 4006 C CA . LYS A 1 489 ? 18.025 -0.340 -24.500 1.00 89.50 489 LYS A CA 1
ATOM 4007 C C . LYS A 1 489 ? 17.605 1.050 -24.916 1.00 89.50 489 LYS A C 1
ATOM 4009 O O . LYS A 1 489 ? 16.726 1.623 -24.287 1.00 89.50 489 LYS A O 1
ATOM 4014 N N . GLU A 1 490 ? 18.196 1.543 -25.983 1.00 91.25 490 GLU A N 1
ATOM 4015 C CA . GLU A 1 490 ? 17.847 2.809 -26.611 1.00 91.25 490 GLU A CA 1
ATOM 4016 C C . GLU A 1 490 ? 17.559 2.567 -28.089 1.00 91.25 490 GLU A C 1
ATOM 4018 O O . GLU A 1 490 ? 18.025 1.579 -28.664 1.00 91.25 490 GLU A O 1
ATOM 4023 N N . GLY A 1 491 ? 16.743 3.427 -28.681 1.00 92.88 491 GLY A N 1
ATOM 4024 C CA . GLY A 1 491 ? 16.378 3.318 -30.085 1.00 92.88 491 GLY A CA 1
ATOM 4025 C C . GLY A 1 491 ? 15.262 4.276 -30.460 1.00 92.88 491 GLY A C 1
ATOM 4026 O O . GLY A 1 491 ? 14.861 5.143 -29.678 1.00 92.88 491 GLY A O 1
ATOM 4027 N N . THR A 1 492 ? 14.751 4.095 -31.669 1.00 94.12 492 THR A N 1
ATOM 4028 C CA . THR A 1 492 ? 13.629 4.874 -32.192 1.00 94.12 492 THR A CA 1
ATOM 4029 C C . THR A 1 492 ? 12.301 4.381 -31.620 1.00 94.12 492 THR A C 1
ATOM 4031 O O . THR A 1 492 ? 12.180 3.257 -31.120 1.00 94.12 492 THR A O 1
ATOM 4034 N N . ILE A 1 493 ? 11.258 5.207 -31.690 1.00 93.25 493 ILE A N 1
ATOM 4035 C CA . ILE A 1 493 ? 9.908 4.759 -31.332 1.00 93.25 493 ILE A CA 1
ATOM 4036 C C . ILE A 1 493 ? 9.445 3.609 -32.238 1.00 93.25 493 ILE A C 1
ATOM 4038 O O . ILE A 1 493 ? 8.725 2.731 -31.767 1.00 93.25 493 ILE A O 1
ATOM 4042 N N . GLU A 1 494 ? 9.880 3.543 -33.493 1.00 90.75 494 GLU A N 1
ATOM 4043 C CA . GLU A 1 494 ? 9.627 2.409 -34.384 1.00 90.75 494 GLU A CA 1
ATOM 4044 C C . GLU A 1 494 ? 10.191 1.102 -33.806 1.00 90.75 494 GLU A C 1
ATOM 4046 O O . GLU A 1 494 ? 9.468 0.101 -33.725 1.00 90.75 494 GLU A O 1
ATOM 4051 N N . ASP A 1 495 ? 11.430 1.125 -33.302 1.00 90.75 495 ASP A N 1
ATOM 4052 C CA . ASP A 1 495 ? 12.037 -0.025 -32.623 1.00 90.75 495 ASP A CA 1
ATOM 4053 C C . ASP A 1 495 ? 11.209 -0.430 -31.397 1.00 90.75 495 ASP A C 1
ATOM 4055 O O . ASP A 1 495 ? 10.891 -1.609 -31.213 1.00 90.75 495 ASP A O 1
ATOM 4059 N N . TYR A 1 496 ? 10.777 0.543 -30.588 1.00 90.25 496 TYR A N 1
ATOM 4060 C CA . TYR A 1 496 ? 9.896 0.298 -29.445 1.00 90.25 496 TYR A CA 1
ATOM 4061 C C . TYR A 1 496 ? 8.570 -0.359 -29.854 1.00 90.25 496 TYR A C 1
ATOM 4063 O O . TYR A 1 496 ? 8.110 -1.305 -29.208 1.00 90.25 496 TYR A O 1
ATOM 4071 N N . LEU A 1 497 ? 7.948 0.124 -30.933 1.00 89.00 497 LEU A N 1
ATOM 4072 C CA . LEU A 1 497 ? 6.685 -0.402 -31.444 1.00 89.00 497 LEU A CA 1
ATOM 4073 C C . LEU A 1 497 ? 6.818 -1.850 -31.935 1.00 89.00 497 LEU A C 1
ATOM 4075 O O . LEU A 1 497 ? 5.892 -2.633 -31.730 1.00 89.00 497 LEU A O 1
ATOM 4079 N N . SER A 1 498 ? 7.966 -2.224 -32.501 1.00 86.06 498 SER A N 1
ATOM 4080 C CA . SER A 1 498 ? 8.243 -3.610 -32.896 1.00 86.06 498 SER A CA 1
ATOM 4081 C C . SER A 1 498 ? 8.405 -4.550 -31.690 1.00 86.06 498 SER A C 1
ATOM 4083 O O . SER A 1 498 ? 7.982 -5.708 -31.724 1.00 86.06 498 SER A O 1
ATOM 4085 N N . LEU A 1 499 ? 8.967 -4.057 -30.576 1.00 80.44 499 LEU A N 1
ATOM 4086 C CA . LEU A 1 499 ? 9.133 -4.848 -29.351 1.00 80.44 499 LEU A CA 1
ATOM 4087 C C . LEU A 1 499 ? 7.781 -5.245 -28.755 1.00 80.44 499 LEU A C 1
ATOM 4089 O O . LEU A 1 499 ? 7.602 -6.390 -28.348 1.00 80.44 499 LEU A O 1
ATOM 4093 N N . ILE A 1 500 ? 6.830 -4.311 -28.739 1.00 83.94 500 ILE A N 1
ATOM 4094 C CA . ILE A 1 500 ? 5.501 -4.535 -28.164 1.00 83.94 500 ILE A CA 1
ATOM 4095 C C . ILE A 1 500 ? 4.582 -5.372 -29.067 1.00 83.94 500 ILE A C 1
ATOM 4097 O O . ILE A 1 500 ? 3.554 -5.849 -28.596 1.00 83.94 500 ILE A O 1
ATOM 4101 N N . GLU A 1 501 ? 4.886 -5.556 -30.354 1.00 80.25 501 GLU A N 1
ATOM 4102 C CA . GLU A 1 501 ? 4.049 -6.377 -31.244 1.00 80.25 501 GLU A CA 1
ATOM 4103 C C . GLU A 1 501 ? 4.027 -7.850 -30.832 1.00 80.25 501 GLU A C 1
ATOM 4105 O O . GLU A 1 501 ? 2.951 -8.438 -30.768 1.00 80.25 501 GLU A O 1
ATOM 4110 N N . ARG A 1 502 ? 5.169 -8.413 -30.424 1.00 72.81 502 ARG A N 1
ATOM 4111 C CA . ARG A 1 502 ? 5.225 -9.785 -29.891 1.00 72.81 502 ARG A CA 1
ATOM 4112 C C . ARG A 1 502 ? 4.386 -9.955 -28.629 1.00 72.81 502 ARG A C 1
ATOM 4114 O O . ARG A 1 502 ? 3.654 -10.932 -28.492 1.00 72.81 502 ARG A O 1
ATOM 4121 N N . ASP A 1 503 ? 4.439 -8.978 -27.728 1.00 77.00 503 ASP A N 1
ATOM 4122 C CA . ASP A 1 503 ? 3.622 -9.018 -26.517 1.00 77.00 503 ASP A CA 1
ATOM 4123 C C . ASP A 1 503 ? 2.118 -8.964 -26.859 1.00 77.00 503 ASP A C 1
ATOM 4125 O O . ASP A 1 503 ? 1.313 -9.542 -26.126 1.00 77.00 503 ASP A O 1
ATOM 4129 N N . ARG A 1 504 ? 1.718 -8.321 -27.976 1.00 75.12 504 ARG A N 1
ATOM 4130 C CA . ARG A 1 504 ? 0.317 -8.311 -28.444 1.00 75.12 504 ARG A CA 1
ATOM 4131 C C . ARG A 1 504 ? -0.149 -9.679 -28.907 1.00 75.12 504 ARG A C 1
ATOM 4133 O O . ARG A 1 504 ? -1.284 -10.034 -28.609 1.00 75.12 504 ARG A O 1
ATOM 4140 N N . GLU A 1 505 ? 0.695 -10.427 -29.609 1.00 78.81 505 GLU A N 1
ATOM 4141 C CA . GLU A 1 505 ? 0.365 -11.787 -30.052 1.00 78.81 505 GLU A CA 1
ATOM 4142 C C . GLU A 1 505 ? 0.098 -12.697 -28.850 1.00 78.81 505 GLU A C 1
ATOM 4144 O O . GLU A 1 505 ? -0.909 -13.406 -28.810 1.00 78.81 505 GLU A O 1
ATOM 4149 N N . VAL A 1 506 ? 0.946 -12.607 -27.818 1.00 76.38 506 VAL A N 1
ATOM 4150 C CA . VAL A 1 506 ? 0.738 -13.310 -26.542 1.00 76.38 506 VAL A CA 1
ATOM 4151 C C . VAL A 1 506 ? -0.564 -12.858 -25.877 1.00 76.38 506 VAL A C 1
ATOM 4153 O O . VAL A 1 506 ? -1.306 -13.679 -25.338 1.00 76.38 506 VAL A O 1
ATOM 4156 N N . ASP A 1 507 ? -0.872 -11.563 -25.939 1.00 74.00 507 ASP A N 1
ATOM 4157 C CA . ASP A 1 507 ? -2.102 -10.979 -25.402 1.00 74.00 507 ASP A CA 1
ATOM 4158 C C . ASP A 1 507 ? -3.357 -11.522 -26.103 1.00 74.00 507 ASP A C 1
ATOM 4160 O O . ASP A 1 507 ? -4.362 -11.842 -25.460 1.00 74.00 507 ASP A O 1
ATOM 4164 N N . ASP A 1 508 ? -3.322 -11.618 -27.429 1.00 79.12 508 ASP A N 1
ATOM 4165 C CA . ASP A 1 508 ? -4.428 -12.140 -28.224 1.00 79.12 508 ASP A CA 1
ATOM 4166 C C . ASP A 1 508 ? -4.599 -13.644 -27.990 1.00 79.12 508 ASP A C 1
ATOM 4168 O O . ASP A 1 508 ? -5.717 -14.086 -27.707 1.00 79.12 508 ASP A O 1
ATOM 4172 N N . PHE A 1 509 ? -3.497 -14.395 -27.907 1.00 78.75 509 PHE A N 1
ATOM 4173 C CA . PHE A 1 509 ? -3.521 -15.789 -27.471 1.00 78.75 509 PHE A CA 1
ATOM 4174 C C . PHE A 1 509 ? -4.121 -15.949 -26.066 1.00 78.75 509 PHE A C 1
ATOM 4176 O O . PHE A 1 509 ? -4.990 -16.796 -25.850 1.00 78.75 509 PHE A O 1
ATOM 4183 N N . GLN A 1 510 ? -3.730 -15.115 -25.095 1.00 73.44 510 GLN A N 1
ATOM 4184 C CA . GLN A 1 510 ? -4.279 -15.171 -23.738 1.00 73.44 510 GLN A CA 1
ATOM 4185 C C . GLN A 1 510 ? -5.783 -14.864 -23.723 1.00 73.44 510 GLN A C 1
ATOM 4187 O O . GLN A 1 510 ? -6.526 -15.472 -22.941 1.00 73.44 510 GLN A O 1
ATOM 4192 N N . LYS A 1 511 ? -6.263 -13.934 -24.559 1.00 76.25 511 LYS A N 1
ATOM 4193 C CA . LYS A 1 511 ? -7.703 -13.659 -24.699 1.00 76.25 511 LYS A CA 1
ATOM 4194 C C . LYS A 1 511 ? -8.438 -14.866 -25.261 1.00 76.25 511 LYS A C 1
ATOM 4196 O O . LYS A 1 511 ? -9.502 -15.195 -24.737 1.00 76.25 511 LYS A O 1
ATOM 4201 N N . ASP A 1 512 ? -7.884 -15.523 -26.271 1.00 76.25 512 ASP A N 1
ATOM 4202 C CA . ASP A 1 512 ? -8.479 -16.714 -26.877 1.00 76.25 512 ASP A CA 1
ATOM 4203 C C . ASP A 1 512 ? -8.503 -17.887 -25.905 1.00 76.25 512 ASP A C 1
ATOM 4205 O O . ASP A 1 512 ? -9.565 -18.468 -25.665 1.00 76.25 512 ASP A O 1
ATOM 4209 N N . LEU A 1 513 ? -7.393 -18.138 -25.211 1.00 74.38 513 LEU A N 1
ATOM 4210 C CA . LEU A 1 513 ? -7.335 -19.111 -24.129 1.00 74.38 513 LEU A CA 1
ATOM 4211 C C . LEU A 1 513 ? -8.362 -18.778 -23.042 1.00 74.38 513 LEU A C 1
ATOM 4213 O O . LEU A 1 513 ? -9.143 -19.632 -22.641 1.00 74.38 513 LEU A O 1
ATOM 4217 N N . SER A 1 514 ? -8.439 -17.523 -22.600 1.00 69.69 514 SER A N 1
ATOM 4218 C CA . SER A 1 514 ? -9.416 -17.097 -21.592 1.00 69.69 514 SER A CA 1
ATOM 4219 C C . SER A 1 514 ? -10.863 -17.294 -22.053 1.00 69.69 514 SER A C 1
ATOM 4221 O O . SER A 1 514 ? -11.723 -17.586 -21.221 1.00 69.69 514 SER A O 1
ATOM 4223 N N . ARG A 1 515 ? -11.163 -17.130 -23.349 1.00 70.31 515 ARG A N 1
ATOM 4224 C CA . ARG A 1 515 ? -12.491 -17.410 -23.923 1.00 70.31 515 ARG A CA 1
ATOM 4225 C C . ARG A 1 515 ? -12.807 -18.904 -23.857 1.00 70.31 515 ARG A C 1
ATOM 4227 O O . ARG A 1 515 ? -13.893 -19.253 -23.399 1.00 70.31 515 ARG A O 1
ATOM 4234 N N . ILE A 1 516 ? -11.851 -19.760 -24.222 1.00 73.38 516 ILE A N 1
ATOM 4235 C CA . ILE A 1 516 ? -11.972 -21.224 -24.130 1.00 73.38 516 ILE A CA 1
ATOM 4236 C C . ILE A 1 516 ? -12.184 -21.648 -22.672 1.00 73.38 516 ILE A C 1
ATOM 4238 O O . ILE A 1 516 ? -13.158 -22.328 -22.350 1.00 73.38 516 ILE A O 1
ATOM 4242 N N . LEU A 1 517 ? -11.325 -21.177 -21.764 1.00 70.31 517 LEU A N 1
ATOM 4243 C CA . LEU A 1 517 ? -11.384 -21.519 -20.343 1.00 70.31 517 LEU A CA 1
ATOM 4244 C C . LEU A 1 517 ? -12.687 -21.039 -19.686 1.00 70.31 517 LEU A C 1
ATOM 4246 O O . LEU A 1 517 ? -13.257 -21.753 -18.867 1.00 70.31 517 LEU A O 1
ATOM 4250 N N . ARG A 1 518 ? -13.223 -19.867 -20.064 1.00 70.88 518 ARG A N 1
ATOM 4251 C CA . ARG A 1 518 ? -14.554 -19.433 -19.596 1.00 70.88 518 ARG A CA 1
ATOM 4252 C C . ARG A 1 518 ? -15.655 -20.398 -20.017 1.00 70.88 518 ARG A C 1
ATOM 4254 O O . ARG A 1 518 ? -16.561 -20.618 -19.220 1.00 70.88 518 ARG A O 1
ATOM 4261 N N . GLY A 1 519 ? -15.577 -20.969 -21.218 1.00 72.31 519 GLY A N 1
ATOM 4262 C CA . GLY A 1 519 ? -16.493 -22.022 -21.657 1.00 72.31 519 GLY A CA 1
ATOM 4263 C C . GLY A 1 519 ? -16.438 -23.240 -20.735 1.00 72.31 519 GLY A C 1
ATOM 4264 O O . GLY A 1 519 ? -17.477 -23.718 -20.300 1.00 72.31 519 GLY A O 1
ATOM 4265 N N . LEU A 1 520 ? -15.232 -23.661 -20.341 1.00 74.88 520 LEU A N 1
ATOM 4266 C CA . LEU A 1 520 ? -15.034 -24.791 -19.425 1.00 74.88 520 LEU A CA 1
ATOM 4267 C C . LEU A 1 520 ? -15.543 -24.534 -17.999 1.00 74.88 520 LEU A C 1
ATOM 4269 O O . LEU A 1 520 ? -15.840 -25.485 -17.285 1.00 74.88 520 LEU A O 1
ATOM 4273 N N . TYR A 1 521 ? -15.627 -23.284 -17.542 1.00 75.81 521 TYR A N 1
ATOM 4274 C CA . TYR A 1 521 ? -16.085 -22.976 -16.174 1.00 75.81 521 TYR A CA 1
ATOM 4275 C C . TYR A 1 521 ? -17.530 -22.488 -16.102 1.00 75.81 521 TYR A C 1
ATOM 4277 O O . TYR A 1 521 ? -18.060 -22.307 -15.007 1.00 75.81 521 TYR A O 1
ATOM 4285 N N . SER A 1 522 ? -18.170 -22.256 -17.248 1.00 72.69 522 SER A N 1
ATOM 4286 C CA . SER A 1 522 ? -19.554 -21.797 -17.304 1.00 72.69 522 SER A CA 1
ATOM 4287 C C . SER A 1 522 ? -20.491 -22.997 -17.249 1.00 72.69 522 SER A C 1
ATOM 4289 O O . SER A 1 522 ? -20.655 -23.705 -18.237 1.00 72.69 522 SER A O 1
ATOM 4291 N N . LEU A 1 523 ? -21.114 -23.215 -16.093 1.00 71.62 523 LEU A N 1
ATOM 4292 C CA . LEU A 1 523 ? -22.157 -24.225 -15.937 1.00 71.62 523 LEU A CA 1
ATOM 4293 C C . LEU A 1 523 ? -23.513 -23.656 -16.355 1.00 71.62 523 LEU A C 1
ATOM 4295 O O . LEU A 1 523 ? -23.833 -22.508 -16.039 1.00 71.62 523 LEU A O 1
ATOM 4299 N N . ASP A 1 524 ? -24.340 -24.469 -17.010 1.00 76.75 524 ASP A N 1
ATOM 4300 C CA . ASP A 1 524 ? -25.769 -24.170 -17.098 1.00 76.75 524 ASP A CA 1
ATOM 4301 C C . ASP A 1 524 ? -26.431 -24.222 -15.708 1.00 76.75 524 ASP A C 1
ATOM 4303 O O . ASP A 1 524 ? -25.839 -24.647 -14.712 1.00 76.75 524 ASP A O 1
ATOM 4307 N N . TRP A 1 525 ? -27.684 -23.779 -15.627 1.00 72.69 525 TRP A N 1
ATOM 4308 C CA . TRP A 1 525 ? -28.402 -23.691 -14.357 1.00 72.69 525 TRP A CA 1
ATOM 4309 C C . TRP A 1 525 ? -28.592 -25.042 -13.649 1.00 72.69 525 TRP A C 1
ATOM 4311 O O . TRP A 1 525 ? -28.576 -25.087 -12.418 1.00 72.69 525 TRP A O 1
ATOM 4321 N N . ASN A 1 526 ? -28.749 -26.138 -14.395 1.00 76.31 526 ASN A N 1
ATOM 4322 C CA . ASN A 1 526 ? -28.960 -27.467 -13.819 1.00 76.31 526 ASN A CA 1
ATOM 4323 C C . ASN A 1 526 ? -27.655 -28.001 -13.224 1.00 76.31 526 ASN A C 1
ATOM 4325 O O . ASN A 1 526 ? -27.622 -28.404 -12.063 1.00 76.31 526 ASN A O 1
ATOM 4329 N N . ASN A 1 527 ? -26.563 -27.904 -13.981 1.00 79.50 527 ASN A N 1
ATOM 4330 C CA . ASN A 1 527 ? -25.229 -28.273 -13.525 1.00 79.50 527 ASN A CA 1
ATOM 4331 C C . ASN A 1 527 ? -24.758 -27.386 -12.364 1.00 79.50 527 ASN A C 1
ATOM 4333 O O . ASN A 1 527 ? -24.171 -27.881 -11.406 1.00 79.50 527 ASN A O 1
ATOM 4337 N N . TYR A 1 528 ? -25.076 -26.088 -12.386 1.00 77.50 528 TYR A N 1
ATOM 4338 C CA . TYR A 1 528 ? -24.793 -25.191 -11.265 1.00 77.50 528 TYR A CA 1
ATOM 4339 C C . TYR A 1 528 ? -25.580 -25.578 -10.007 1.00 77.50 528 TYR A C 1
ATOM 4341 O O . TYR A 1 528 ? -25.026 -25.570 -8.910 1.00 77.50 528 TYR A O 1
ATOM 4349 N N . ARG A 1 529 ? -26.860 -25.953 -10.138 1.00 74.81 529 ARG A N 1
ATOM 4350 C CA . ARG A 1 529 ? -27.659 -26.451 -9.008 1.00 74.81 529 ARG A CA 1
ATOM 4351 C C . ARG A 1 529 ? -27.076 -27.727 -8.412 1.00 74.81 529 ARG A C 1
ATOM 4353 O O . ARG A 1 529 ? -26.959 -27.801 -7.191 1.00 74.81 529 ARG A O 1
ATOM 4360 N N . GLU A 1 530 ? -26.677 -28.688 -9.242 1.00 80.44 530 GLU A N 1
ATOM 4361 C CA . GLU A 1 530 ? -26.027 -29.912 -8.757 1.00 80.44 530 GLU A CA 1
ATOM 4362 C C . GLU A 1 530 ? -24.681 -29.616 -8.093 1.00 80.44 530 GLU A C 1
ATOM 4364 O O . GLU A 1 530 ? -24.403 -30.147 -7.018 1.00 80.44 530 GLU A O 1
ATOM 4369 N N . PHE A 1 531 ? -23.894 -28.694 -8.650 1.00 80.81 531 PHE A N 1
ATOM 4370 C CA . PHE A 1 531 ? -22.667 -28.215 -8.022 1.00 80.81 531 PHE A CA 1
ATOM 4371 C C . PHE A 1 531 ? -22.917 -27.587 -6.641 1.00 80.81 531 PHE A C 1
ATOM 4373 O O . PHE A 1 531 ? -22.200 -27.891 -5.694 1.00 80.81 531 PHE A O 1
ATOM 4380 N N . ILE A 1 532 ? -23.947 -26.750 -6.480 1.00 79.12 532 ILE A N 1
ATOM 4381 C CA . ILE A 1 532 ? -24.288 -26.161 -5.174 1.00 79.12 532 ILE A CA 1
ATOM 4382 C C . ILE A 1 532 ? -24.793 -27.223 -4.188 1.00 79.12 532 ILE A C 1
ATOM 4384 O O . ILE A 1 532 ? -24.488 -27.147 -2.999 1.00 79.12 532 ILE A O 1
ATOM 4388 N N . ARG A 1 533 ? -25.545 -28.220 -4.666 1.00 81.12 533 ARG A N 1
ATOM 4389 C CA . ARG A 1 533 ? -26.100 -29.294 -3.831 1.00 81.12 533 ARG A CA 1
ATOM 4390 C C . ARG A 1 533 ? -25.025 -30.262 -3.340 1.00 81.12 533 ARG A C 1
ATOM 4392 O O . ARG A 1 533 ? -25.099 -30.724 -2.204 1.00 81.12 533 ARG A O 1
ATOM 4399 N N . LYS A 1 534 ? -24.060 -30.594 -4.200 1.00 86.56 534 LYS A N 1
ATOM 4400 C CA . LYS A 1 534 ? -23.012 -31.589 -3.950 1.00 86.56 534 LYS A CA 1
ATOM 4401 C C . LYS A 1 534 ? -21.664 -31.152 -4.542 1.00 86.56 534 LYS A C 1
ATOM 4403 O O . LYS A 1 534 ? -21.192 -31.743 -5.516 1.00 86.56 534 LYS A O 1
ATOM 4408 N N . PRO A 1 535 ? -21.018 -30.131 -3.962 1.00 78.00 535 PRO A N 1
ATOM 4409 C CA . PRO A 1 535 ? -19.853 -29.494 -4.571 1.00 78.00 535 PRO A CA 1
ATOM 4410 C C . PRO A 1 535 ? -18.670 -30.443 -4.753 1.00 78.00 535 PRO A C 1
ATOM 4412 O O . PRO A 1 535 ? -18.053 -30.436 -5.815 1.00 78.00 535 PRO A O 1
ATOM 4415 N N . ASP A 1 536 ? -18.372 -31.279 -3.759 1.00 80.88 536 ASP A N 1
ATOM 4416 C CA . ASP A 1 536 ? -17.182 -32.133 -3.796 1.00 80.88 536 ASP A CA 1
ATOM 4417 C C . ASP A 1 536 ? -17.346 -33.289 -4.797 1.00 80.88 536 ASP A C 1
ATOM 4419 O O . ASP A 1 536 ? -16.449 -33.557 -5.599 1.00 80.88 536 ASP A O 1
ATOM 4423 N N . GLU A 1 537 ? -18.526 -33.923 -4.823 1.00 86.44 537 GLU A N 1
ATOM 4424 C CA . GLU A 1 537 ? -18.857 -34.969 -5.801 1.00 86.44 537 GLU A CA 1
ATOM 4425 C C . GLU A 1 537 ? -18.862 -34.403 -7.229 1.00 86.44 537 GLU A C 1
ATOM 4427 O O . GLU A 1 537 ? -18.258 -34.993 -8.129 1.00 86.44 537 GLU A O 1
ATOM 4432 N N . PHE A 1 538 ? -19.474 -33.230 -7.426 1.00 88.81 538 PHE A N 1
ATOM 4433 C CA . PHE A 1 538 ? -19.532 -32.566 -8.725 1.00 88.81 538 PHE A CA 1
ATOM 4434 C C . PHE A 1 538 ? -18.137 -32.198 -9.234 1.00 88.81 538 PHE A C 1
ATOM 4436 O O . PHE A 1 538 ? -17.801 -32.497 -10.375 1.00 88.81 538 PHE A O 1
ATOM 4443 N N . VAL A 1 539 ? -17.298 -31.576 -8.400 1.00 85.69 539 VAL A N 1
ATOM 4444 C CA . VAL A 1 539 ? -15.937 -31.168 -8.785 1.00 85.69 539 VAL A CA 1
ATOM 4445 C C . VAL A 1 539 ? -15.071 -32.377 -9.119 1.00 85.69 539 VAL A C 1
ATOM 4447 O O . VAL A 1 539 ? -14.310 -32.315 -10.086 1.00 85.69 539 VAL A O 1
ATOM 4450 N N . ARG A 1 540 ? -15.195 -33.480 -8.368 1.00 88.81 540 ARG A N 1
ATOM 4451 C CA . ARG A 1 540 ? -14.484 -34.730 -8.666 1.00 88.81 540 ARG A CA 1
ATOM 4452 C C . ARG A 1 540 ? -14.868 -35.262 -10.047 1.00 88.81 540 ARG A C 1
ATOM 4454 O O . ARG A 1 540 ? -13.988 -35.445 -10.885 1.00 88.81 540 ARG A O 1
ATOM 4461 N N . LEU A 1 541 ? -16.167 -35.445 -10.296 1.00 88.94 541 LEU A N 1
ATOM 4462 C CA . LEU A 1 541 ? -16.680 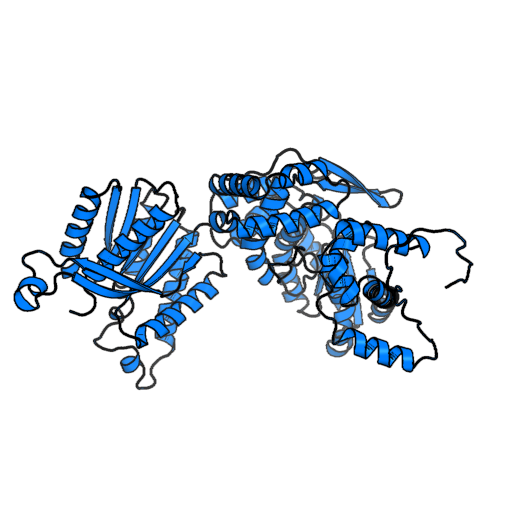-35.941 -11.578 1.00 88.94 541 LEU A CA 1
ATOM 4463 C C . LEU A 1 541 ? -16.322 -35.000 -12.732 1.00 88.94 541 LEU A C 1
ATOM 4465 O O . LEU A 1 541 ? -15.877 -35.444 -13.786 1.00 88.94 541 LEU A O 1
ATOM 4469 N N . TYR A 1 542 ? -16.453 -33.690 -12.530 1.00 87.75 542 TYR A N 1
ATOM 4470 C CA . TYR A 1 542 ? -16.133 -32.708 -13.558 1.00 87.75 542 TYR A CA 1
ATOM 4471 C C . TYR A 1 542 ? -14.630 -32.669 -13.868 1.00 87.75 542 TYR A C 1
ATOM 4473 O O . TYR A 1 542 ? -14.244 -32.582 -15.031 1.00 87.75 542 TYR A O 1
ATOM 4481 N N . SER A 1 543 ? -13.768 -32.812 -12.855 1.00 86.19 543 SER A N 1
ATOM 4482 C CA . SER A 1 543 ? -12.320 -32.959 -13.048 1.00 86.19 543 SER A CA 1
ATOM 4483 C C . SER A 1 543 ? -11.978 -34.236 -13.822 1.00 86.19 543 SER A C 1
ATOM 4485 O O . SER A 1 543 ? -11.137 -34.191 -14.718 1.00 86.19 543 SER A O 1
ATOM 4487 N N . GLU A 1 544 ? -12.649 -35.357 -13.539 1.00 86.38 544 GLU A N 1
ATOM 4488 C CA . GLU A 1 544 ? -12.505 -36.603 -14.306 1.00 86.38 544 GLU A CA 1
ATOM 4489 C C . GLU A 1 544 ? -12.913 -36.408 -15.772 1.00 86.38 544 GLU A C 1
ATOM 4491 O O . GLU A 1 544 ? -12.138 -36.753 -16.663 1.00 86.38 544 GLU A O 1
ATOM 4496 N N . CYS A 1 545 ? -14.054 -35.762 -16.035 1.00 86.31 545 CYS A N 1
ATOM 4497 C CA . CYS A 1 545 ? -14.485 -35.412 -17.391 1.00 86.31 545 CYS A CA 1
ATOM 4498 C C . CYS A 1 545 ? -13.440 -34.555 -18.119 1.00 86.31 545 CYS A C 1
ATOM 4500 O O . CYS A 1 545 ? -13.058 -34.875 -19.244 1.00 86.31 545 CYS A O 1
ATOM 4502 N N . LEU A 1 546 ? -12.920 -33.505 -17.478 1.00 83.31 546 LEU A N 1
ATOM 4503 C CA . LEU A 1 546 ? -11.879 -32.657 -18.066 1.00 83.31 546 LEU A CA 1
ATOM 4504 C C . LEU A 1 546 ? -10.603 -33.453 -18.383 1.00 83.31 546 LEU A C 1
ATOM 4506 O O . LEU A 1 546 ? -10.019 -33.277 -19.453 1.00 83.31 546 LEU A O 1
ATOM 4510 N N . ARG A 1 547 ? -10.207 -34.401 -17.525 1.00 82.94 547 ARG A N 1
ATOM 4511 C CA . ARG A 1 547 ? -9.056 -35.277 -17.796 1.00 82.94 547 ARG A CA 1
ATOM 4512 C C . ARG A 1 547 ? -9.264 -36.149 -19.032 1.00 82.94 547 ARG A C 1
ATOM 4514 O O . ARG A 1 547 ? -8.300 -36.361 -19.763 1.00 82.94 547 ARG A O 1
ATOM 4521 N N . THR A 1 548 ? -10.488 -36.614 -19.307 1.00 85.56 548 THR A N 1
ATOM 4522 C CA . THR A 1 548 ? -10.760 -37.428 -20.512 1.00 85.56 548 THR A CA 1
ATOM 4523 C C . THR A 1 548 ? -10.509 -36.677 -21.820 1.00 85.56 548 THR A C 1
ATOM 4525 O O . THR A 1 548 ? -10.160 -37.299 -22.820 1.00 85.56 548 THR A O 1
ATOM 4528 N N . ILE A 1 549 ? -10.612 -35.344 -21.804 1.00 80.38 549 ILE A N 1
ATOM 4529 C CA . ILE A 1 549 ? -10.301 -34.470 -22.945 1.00 80.38 549 ILE A CA 1
ATOM 4530 C C . ILE A 1 549 ? -8.894 -33.853 -22.852 1.00 80.38 549 ILE A C 1
ATOM 4532 O O . ILE A 1 549 ? -8.590 -32.888 -23.548 1.00 80.38 549 ILE A O 1
ATOM 4536 N N . GLY A 1 550 ? -8.030 -34.392 -21.984 1.00 78.56 550 GLY A N 1
ATOM 4537 C CA . GLY A 1 550 ? -6.644 -33.946 -21.813 1.00 78.56 550 GLY A CA 1
ATOM 4538 C C . GLY A 1 550 ? -6.472 -32.668 -20.985 1.00 78.56 550 GLY A C 1
ATOM 4539 O O . GLY A 1 550 ? -5.365 -32.140 -20.899 1.00 78.56 550 GLY A O 1
ATOM 4540 N N . VAL A 1 551 ? -7.533 -32.164 -20.351 1.00 77.56 551 VAL A N 1
ATOM 4541 C CA . VAL A 1 551 ? -7.496 -30.956 -19.519 1.00 77.56 551 VAL A CA 1
ATOM 4542 C C . VAL A 1 551 ? -7.295 -31.348 -18.055 1.00 77.56 551 VAL A C 1
ATOM 4544 O O . VAL A 1 551 ? -8.214 -31.786 -17.365 1.00 77.56 551 VAL A O 1
ATOM 4547 N N . ILE A 1 552 ? -6.071 -31.177 -17.556 1.00 79.19 552 ILE A N 1
ATOM 4548 C CA . ILE A 1 552 ? -5.710 -31.512 -16.174 1.00 79.19 552 ILE A CA 1
ATOM 4549 C C . ILE A 1 552 ? -5.736 -30.236 -15.334 1.00 79.19 552 ILE A C 1
ATOM 4551 O O . ILE A 1 552 ? -4.869 -29.376 -15.452 1.00 79.19 552 ILE A O 1
ATOM 4555 N N . ILE A 1 553 ? -6.750 -30.114 -14.479 1.00 75.06 553 ILE A N 1
ATOM 4556 C CA . ILE A 1 553 ? -6.946 -28.953 -13.608 1.00 75.06 553 ILE A CA 1
ATOM 4557 C C . ILE A 1 553 ? -7.032 -29.418 -12.157 1.00 75.06 553 ILE A C 1
ATOM 4559 O O . ILE A 1 553 ? -7.689 -30.416 -11.850 1.00 75.06 553 ILE A O 1
ATOM 4563 N N . ASN A 1 554 ? -6.383 -28.671 -11.262 1.00 75.19 554 ASN A N 1
ATOM 4564 C CA . ASN A 1 554 ? -6.484 -28.885 -9.823 1.00 75.19 554 ASN A CA 1
ATOM 4565 C C . ASN A 1 554 ? -7.967 -28.778 -9.372 1.00 75.19 554 ASN A C 1
ATOM 4567 O O . ASN A 1 554 ? -8.599 -27.752 -9.642 1.00 75.19 554 ASN A O 1
ATOM 4571 N N . PRO A 1 555 ? -8.532 -29.790 -8.683 1.00 75.44 555 PRO A N 1
ATOM 4572 C CA . PRO A 1 555 ? -9.938 -29.792 -8.269 1.00 75.44 555 PRO A CA 1
ATOM 4573 C C . PRO A 1 555 ? -10.359 -28.574 -7.433 1.00 75.44 555 PRO A C 1
ATOM 4575 O O . PRO A 1 555 ? -11.417 -27.998 -7.677 1.00 75.44 555 PRO A O 1
ATOM 4578 N N . GLU A 1 556 ? -9.518 -28.110 -6.507 1.00 65.00 556 GLU A N 1
ATOM 4579 C CA . GLU A 1 556 ? -9.797 -26.916 -5.695 1.00 65.00 556 GLU A CA 1
ATOM 4580 C C . GLU A 1 556 ? -9.855 -25.650 -6.551 1.00 65.00 556 GLU A C 1
ATOM 4582 O O . GLU A 1 556 ? -10.704 -24.774 -6.362 1.00 65.00 556 GLU A O 1
ATOM 4587 N N . TRP A 1 557 ? -8.974 -25.559 -7.545 1.00 67.38 557 TRP A N 1
ATOM 4588 C CA . TRP A 1 557 ? -8.997 -24.456 -8.496 1.00 67.38 557 TRP A CA 1
ATOM 4589 C C . TRP A 1 557 ? -10.263 -24.494 -9.364 1.00 67.38 557 TRP A C 1
ATOM 4591 O O . TRP A 1 557 ? -10.910 -23.461 -9.557 1.00 67.38 557 TRP A O 1
ATOM 4601 N N . LEU A 1 558 ? -10.659 -25.683 -9.829 1.00 78.19 558 LEU A N 1
ATOM 4602 C CA . LEU A 1 558 ? -11.882 -25.890 -10.603 1.00 78.19 558 LEU A CA 1
ATOM 4603 C C . LEU A 1 558 ? -13.112 -25.459 -9.798 1.00 78.19 558 LEU A C 1
ATOM 4605 O O . LEU A 1 558 ? -13.878 -24.617 -10.260 1.00 78.19 558 LEU A O 1
ATOM 4609 N N . ARG A 1 559 ? -13.236 -25.935 -8.553 1.00 77.00 559 ARG A N 1
ATOM 4610 C CA . ARG A 1 559 ? -14.304 -25.560 -7.613 1.00 77.00 559 ARG A CA 1
ATOM 4611 C C . ARG A 1 559 ? -14.479 -24.047 -7.503 1.00 77.00 559 ARG A C 1
ATOM 4613 O O . ARG A 1 559 ? -15.595 -23.539 -7.602 1.00 77.00 559 ARG A O 1
ATOM 4620 N N . ARG A 1 560 ? -13.376 -23.312 -7.338 1.00 68.12 560 ARG A N 1
ATOM 4621 C CA . ARG A 1 560 ? -13.393 -21.843 -7.244 1.00 68.12 560 ARG A CA 1
ATOM 4622 C C . ARG A 1 560 ? -13.911 -21.187 -8.520 1.00 68.12 560 ARG A C 1
ATOM 4624 O O . ARG A 1 560 ? -14.701 -20.249 -8.443 1.00 68.12 560 ARG A O 1
ATOM 4631 N N . LYS A 1 561 ? -13.483 -21.660 -9.695 1.00 71.94 561 LYS A N 1
ATOM 4632 C CA . LYS A 1 561 ? -13.914 -21.078 -10.975 1.00 71.94 561 LYS A CA 1
ATOM 4633 C C . LYS A 1 561 ? -15.394 -21.312 -11.261 1.00 71.94 561 LYS A C 1
ATOM 4635 O O . LYS A 1 561 ? -16.038 -20.395 -11.765 1.00 71.94 561 LYS A O 1
ATOM 4640 N N . LEU A 1 562 ? -15.941 -22.460 -10.860 1.00 74.00 562 LEU A N 1
ATOM 4641 C CA . LEU A 1 562 ? -17.371 -22.759 -10.996 1.00 74.00 562 LEU A CA 1
ATOM 4642 C C . LEU A 1 562 ? -18.251 -21.852 -10.108 1.00 74.00 562 LEU A C 1
ATOM 4644 O O . LEU A 1 562 ? -19.342 -21.461 -10.519 1.00 74.00 562 LEU A O 1
ATOM 4648 N N . LEU A 1 563 ? -17.773 -21.438 -8.925 1.00 61.88 563 LEU A N 1
ATOM 4649 C CA . LEU A 1 563 ? -18.510 -20.532 -8.021 1.00 61.88 563 LEU A CA 1
ATOM 4650 C C . LEU A 1 563 ? -18.650 -19.098 -8.558 1.00 61.88 563 LEU A C 1
ATOM 4652 O O . LEU A 1 563 ? -19.639 -18.427 -8.261 1.00 61.88 563 LEU A O 1
ATOM 4656 N N . LEU A 1 564 ? -17.681 -18.626 -9.348 1.00 50.78 564 LEU A N 1
ATOM 4657 C CA . LEU A 1 564 ? -17.649 -17.260 -9.891 1.00 50.78 564 LEU A CA 1
ATOM 4658 C C . LEU A 1 564 ? -18.611 -17.047 -11.078 1.00 50.78 564 LEU A C 1
ATOM 4660 O O . LEU A 1 564 ? -18.826 -15.909 -11.492 1.00 50.78 564 LEU A O 1
ATOM 4664 N N . GLY A 1 565 ? -19.222 -18.111 -11.610 1.00 50.22 565 GLY A N 1
ATOM 4665 C CA . GLY A 1 565 ? -20.100 -18.111 -12.788 1.00 50.22 565 GLY A CA 1
ATOM 4666 C C . GLY A 1 565 ? -21.494 -17.484 -12.615 1.00 50.22 565 GLY A C 1
ATOM 4667 O O . GLY A 1 565 ? -22.417 -17.848 -13.341 1.00 50.22 565 GLY A O 1
ATOM 4668 N N . LYS A 1 566 ? -21.698 -16.534 -11.691 1.00 40.91 566 LYS A N 1
ATOM 4669 C CA . LYS A 1 566 ? -22.955 -15.764 -11.618 1.00 40.91 566 LYS A CA 1
ATOM 4670 C C . LYS A 1 566 ? -22.962 -14.665 -12.687 1.00 40.91 566 LYS A C 1
ATOM 4672 O O . LYS A 1 566 ? -22.579 -13.530 -12.425 1.00 40.91 566 LYS A O 1
ATOM 4677 N N . GLY A 1 567 ? -23.403 -14.996 -13.900 1.00 44.66 567 GLY A N 1
ATOM 4678 C CA . GLY A 1 567 ? -23.533 -14.009 -14.980 1.00 44.66 567 GLY A CA 1
ATOM 4679 C C . GLY A 1 567 ? -23.995 -14.586 -16.316 1.00 44.66 567 GLY A C 1
ATOM 4680 O O . GLY A 1 567 ? -23.381 -14.315 -17.344 1.00 44.66 567 GLY A O 1
ATOM 4681 N N . LEU A 1 568 ? -25.040 -15.417 -16.313 1.00 40.66 568 LEU A N 1
ATOM 4682 C CA . LEU A 1 568 ? -25.389 -16.249 -17.469 1.00 40.66 568 LEU A CA 1
ATOM 4683 C C . LEU A 1 568 ? -26.136 -15.544 -18.623 1.00 40.66 568 LEU A C 1
ATOM 4685 O O . LEU A 1 568 ? -26.176 -16.108 -19.710 1.00 40.66 568 LEU A O 1
ATOM 4689 N N . SER A 1 569 ? -26.715 -14.343 -18.477 1.00 39.84 569 SER A N 1
ATOM 4690 C CA . SER A 1 569 ? -27.548 -13.798 -19.577 1.00 39.84 569 SER A CA 1
ATOM 4691 C C . SER A 1 569 ? -26.750 -13.147 -20.720 1.00 39.84 569 SER A C 1
ATOM 4693 O O . SER A 1 569 ? -27.144 -13.244 -21.881 1.00 39.84 569 SER A O 1
ATOM 4695 N N . ALA A 1 570 ? -25.598 -12.529 -20.437 1.00 35.62 570 ALA A N 1
ATOM 4696 C CA . ALA A 1 570 ? -24.847 -11.778 -21.448 1.00 35.62 570 ALA A CA 1
ATOM 4697 C C . ALA A 1 570 ? -23.933 -12.665 -22.318 1.00 35.62 570 ALA A C 1
ATOM 4699 O O . ALA A 1 570 ? -23.814 -12.436 -23.522 1.00 35.62 570 ALA A O 1
ATOM 4700 N N . ALA A 1 571 ? -23.315 -13.699 -21.733 1.00 38.50 571 ALA A N 1
ATOM 4701 C CA . ALA A 1 571 ? -22.339 -14.548 -22.422 1.00 38.50 571 ALA A CA 1
ATOM 4702 C C . ALA A 1 571 ? -22.990 -15.534 -23.410 1.00 38.50 571 ALA A C 1
ATOM 4704 O O . ALA A 1 571 ? -22.490 -15.707 -24.522 1.00 38.50 571 ALA A O 1
ATOM 4705 N N . LEU A 1 572 ? -24.140 -16.119 -23.053 1.00 38.12 572 LEU A N 1
ATOM 4706 C CA . LEU A 1 572 ? -24.843 -17.087 -23.905 1.00 38.12 572 LEU A CA 1
ATOM 4707 C C . LEU A 1 572 ? -25.364 -16.457 -25.208 1.00 38.12 572 LEU A C 1
ATOM 4709 O O . LEU A 1 572 ? -25.259 -17.073 -26.268 1.00 38.12 572 LEU A O 1
ATOM 4713 N N . SER A 1 573 ? -25.837 -15.203 -25.172 1.00 35.59 573 SER A N 1
ATOM 4714 C CA . SER A 1 573 ? -26.354 -14.526 -26.376 1.00 35.59 573 SER A CA 1
ATOM 4715 C C . SER A 1 573 ? -25.264 -14.131 -27.385 1.00 35.59 573 SER A C 1
ATOM 4717 O O . SER A 1 573 ? -25.560 -13.941 -28.567 1.00 35.59 573 SER A O 1
ATOM 4719 N N . PHE A 1 574 ? -24.015 -13.995 -26.924 1.00 34.94 574 PHE A N 1
ATOM 4720 C CA . PHE A 1 574 ? -22.868 -13.624 -27.755 1.00 34.94 574 PHE A CA 1
ATOM 4721 C C . PHE A 1 574 ? -22.201 -14.858 -28.371 1.00 34.94 574 PHE A C 1
ATOM 4723 O O . PHE A 1 574 ? -21.931 -14.873 -29.568 1.00 34.94 574 PHE A O 1
ATOM 4730 N N . VAL A 1 575 ? -22.017 -15.921 -27.579 1.00 38.91 575 VAL A N 1
ATOM 4731 C CA . VAL A 1 575 ? -21.492 -17.211 -28.055 1.00 38.91 575 VAL A CA 1
ATOM 4732 C C . VAL A 1 575 ? -22.438 -17.815 -29.101 1.00 38.91 575 VAL A C 1
ATOM 4734 O O . VAL A 1 575 ? -21.989 -18.193 -30.178 1.00 38.91 575 VAL A O 1
ATOM 4737 N N . SER A 1 576 ? -23.754 -17.791 -28.858 1.00 35.97 576 SER A N 1
ATOM 4738 C CA . SER A 1 576 ? -24.755 -18.230 -29.843 1.00 35.97 576 SER A CA 1
ATOM 4739 C C . SER A 1 576 ? -24.672 -17.451 -31.167 1.00 35.97 576 SER A C 1
ATOM 4741 O O . SER A 1 576 ? -24.695 -18.060 -32.235 1.00 35.97 576 SER A O 1
ATOM 4743 N N . ARG A 1 577 ? -24.513 -16.120 -31.126 1.00 34.75 577 ARG A N 1
ATOM 4744 C CA . ARG A 1 577 ? -24.440 -15.281 -32.337 1.00 34.75 577 ARG A CA 1
ATOM 4745 C C . ARG A 1 577 ? -23.127 -15.436 -33.107 1.00 34.75 577 ARG A C 1
ATOM 4747 O O . ARG A 1 577 ? -23.150 -15.440 -34.332 1.00 34.75 577 ARG A O 1
ATOM 4754 N N . TYR A 1 578 ? -22.002 -15.592 -32.414 1.00 37.38 578 TYR A N 1
ATOM 4755 C CA . TYR A 1 578 ? -20.686 -15.682 -33.048 1.00 37.38 578 TYR A CA 1
ATOM 4756 C C . TYR A 1 578 ? -20.445 -17.048 -33.712 1.00 37.38 578 TYR A C 1
ATOM 4758 O O . TYR A 1 578 ? -20.031 -17.097 -34.870 1.00 37.38 578 TYR A O 1
ATOM 4766 N N . PHE A 1 579 ? -20.803 -18.155 -33.052 1.00 37.09 579 PHE A N 1
ATOM 4767 C CA . PHE A 1 579 ? -20.670 -19.501 -33.633 1.00 37.09 579 PHE A CA 1
ATOM 4768 C C . PHE A 1 579 ? -21.722 -19.819 -34.703 1.00 37.09 579 PHE A C 1
ATOM 4770 O O . PHE A 1 579 ? -21.534 -20.743 -35.480 1.00 37.09 579 PHE A O 1
ATOM 4777 N N . SER A 1 580 ? -22.791 -19.024 -34.808 1.00 36.88 580 SER A N 1
ATOM 4778 C CA . SER A 1 580 ? -23.701 -19.086 -35.962 1.00 36.88 580 SER A CA 1
ATOM 4779 C C . SER A 1 580 ? -23.124 -18.400 -37.213 1.00 36.88 580 SER A C 1
ATOM 4781 O O . SER A 1 580 ? -23.589 -18.660 -38.317 1.00 36.88 580 SER A O 1
ATOM 4783 N N . SER A 1 581 ? -22.127 -17.514 -37.053 1.00 35.72 581 SER A N 1
ATOM 4784 C CA . SER A 1 581 ? -21.545 -16.703 -38.140 1.00 35.72 581 SER A CA 1
ATOM 4785 C C . SER A 1 581 ? -20.296 -17.313 -38.789 1.00 35.72 581 SER A C 1
ATOM 4787 O O . SER A 1 581 ? -19.912 -16.925 -39.888 1.00 35.72 581 SER A O 1
ATOM 4789 N N . GLN A 1 582 ? -19.673 -18.285 -38.127 1.00 33.09 582 GLN A N 1
ATOM 4790 C CA . GLN A 1 582 ? -18.576 -19.099 -38.644 1.00 33.09 582 GLN A CA 1
ATOM 4791 C C . GLN A 1 582 ? -19.134 -20.521 -38.738 1.00 33.09 582 GLN A C 1
ATOM 4793 O O . GLN A 1 582 ? -19.723 -20.965 -37.763 1.00 33.09 582 GLN A O 1
ATOM 4798 N N . MET A 1 583 ? -19.003 -21.231 -39.864 1.00 28.62 583 MET A N 1
ATOM 4799 C CA . MET A 1 583 ? -19.581 -22.574 -40.115 1.00 28.62 583 MET A CA 1
ATOM 4800 C C . MET A 1 583 ? -19.064 -23.712 -39.188 1.00 28.62 583 MET A C 1
ATOM 4802 O O . MET A 1 583 ? -18.965 -24.867 -39.590 1.00 28.62 583 MET A O 1
ATOM 4806 N N . TYR A 1 584 ? -18.750 -23.434 -37.927 1.00 29.52 584 TYR A N 1
ATOM 4807 C CA . TYR A 1 584 ? -18.468 -24.422 -36.900 1.00 29.52 584 TYR A CA 1
ATOM 4808 C C . TYR A 1 584 ? -19.738 -24.682 -36.089 1.00 29.52 584 TYR A C 1
ATOM 4810 O O . TYR A 1 584 ? -20.133 -23.885 -35.238 1.00 29.52 584 TYR A O 1
ATOM 4818 N N . ARG A 1 585 ? -20.369 -25.841 -36.314 1.00 25.08 585 ARG A N 1
ATOM 4819 C CA . ARG A 1 585 ? -21.340 -26.396 -35.361 1.00 25.08 585 ARG A CA 1
ATOM 4820 C C . ARG A 1 585 ? -20.592 -26.779 -34.086 1.00 25.08 585 ARG A C 1
ATOM 4822 O O . ARG A 1 585 ? -20.084 -27.890 -33.974 1.00 25.08 585 ARG A O 1
ATOM 4829 N N . VAL A 1 586 ? -20.536 -25.874 -33.115 1.00 30.33 586 VAL A N 1
ATOM 4830 C CA . VAL A 1 586 ? -20.205 -26.255 -31.741 1.00 30.33 586 VAL A CA 1
ATOM 4831 C C . VAL A 1 586 ? -21.417 -26.999 -31.195 1.00 30.33 586 VAL A C 1
ATOM 4833 O O . VAL A 1 586 ? -22.415 -26.392 -30.809 1.00 30.33 586 VAL A O 1
ATOM 4836 N N . ASN A 1 587 ? -21.347 -28.329 -31.193 1.00 25.88 587 ASN A N 1
ATOM 4837 C CA . ASN A 1 587 ? -22.221 -29.122 -30.346 1.00 25.88 587 ASN A CA 1
ATOM 4838 C C . ASN A 1 587 ? -21.849 -28.768 -28.908 1.00 25.88 587 ASN A C 1
ATOM 4840 O O . ASN A 1 587 ? -20.797 -29.173 -28.416 1.00 25.88 587 ASN A O 1
ATOM 4844 N N . PHE A 1 588 ? -22.689 -27.982 -28.238 1.00 31.78 588 PHE A N 1
ATOM 4845 C CA . PHE A 1 588 ? -22.622 -27.905 -26.789 1.00 31.78 588 PHE A CA 1
ATOM 4846 C C . PHE A 1 588 ? -22.712 -29.339 -26.273 1.00 31.78 588 PHE A C 1
ATOM 4848 O O . PHE A 1 588 ? -23.657 -30.060 -26.603 1.00 31.78 588 PHE A O 1
ATOM 4855 N N . LEU A 1 589 ? -21.724 -29.757 -25.484 1.00 28.47 589 LEU A N 1
ATOM 4856 C CA . LEU A 1 589 ? -21.869 -30.912 -24.613 1.00 28.47 589 LEU A CA 1
ATOM 4857 C C . LEU A 1 589 ? -22.952 -30.546 -23.595 1.00 28.47 589 LEU A C 1
ATOM 4859 O O . LEU A 1 589 ? -22.679 -30.070 -22.498 1.00 28.47 589 LEU A O 1
ATOM 4863 N N . ILE A 1 590 ? -24.208 -30.731 -23.998 1.00 27.59 590 ILE A N 1
ATOM 4864 C CA . ILE A 1 590 ? -25.285 -31.021 -23.069 1.00 27.59 590 ILE A CA 1
ATOM 4865 C C . ILE A 1 590 ? -24.845 -32.342 -22.455 1.00 27.59 590 ILE A C 1
ATOM 4867 O O . ILE A 1 590 ? -24.941 -33.385 -23.102 1.00 27.59 590 ILE A O 1
ATOM 4871 N N . LEU A 1 591 ? -24.266 -32.290 -21.252 1.00 28.44 591 LEU A N 1
ATOM 4872 C CA . LEU A 1 591 ? -24.119 -33.493 -20.445 1.00 28.44 591 LEU A CA 1
ATOM 4873 C C . LEU A 1 591 ? -25.524 -34.106 -20.385 1.00 28.44 591 LEU A C 1
ATOM 4875 O O . LEU A 1 591 ? -26.442 -33.433 -19.903 1.00 28.44 591 LEU A O 1
ATOM 4879 N N . PRO A 1 592 ? -25.742 -35.311 -20.945 1.00 25.62 592 PRO A N 1
ATOM 4880 C CA . PRO A 1 592 ? -27.039 -35.949 -20.844 1.00 25.62 592 PRO A CA 1
ATOM 4881 C C . PRO A 1 592 ? -27.358 -36.069 -19.358 1.00 25.62 592 PRO A C 1
ATOM 4883 O O . PRO A 1 592 ? -26.453 -36.327 -18.563 1.00 25.62 592 PRO A O 1
ATOM 4886 N N . ASN A 1 593 ? -28.625 -35.871 -18.991 1.00 28.08 593 ASN A N 1
ATOM 4887 C CA . ASN A 1 593 ? -29.131 -36.195 -17.662 1.00 28.08 593 ASN A CA 1
ATOM 4888 C C . ASN A 1 593 ? -28.617 -37.586 -17.265 1.00 28.08 593 ASN A C 1
ATOM 4890 O O . ASN A 1 593 ? -29.156 -38.595 -17.715 1.00 28.08 593 ASN A O 1
ATOM 4894 N N . TYR A 1 594 ? -27.578 -37.650 -16.434 1.00 30.00 594 TYR A N 1
ATOM 4895 C CA . TYR A 1 594 ? -27.174 -38.894 -15.803 1.00 30.00 594 TYR A CA 1
ATOM 4896 C C . TYR A 1 594 ? -28.176 -39.153 -14.682 1.00 30.00 594 TYR A C 1
ATOM 4898 O O . TYR A 1 594 ? -27.961 -38.817 -13.520 1.00 30.00 594 TYR A O 1
ATOM 4906 N N . SER A 1 595 ? -29.309 -39.756 -15.046 1.00 28.03 595 SER A N 1
ATOM 4907 C CA . SER A 1 595 ? -29.997 -40.643 -14.120 1.00 28.03 595 SER A CA 1
ATOM 4908 C C . SER A 1 595 ? -29.010 -41.753 -13.770 1.00 28.03 595 SER A C 1
ATOM 4910 O O . SER A 1 595 ? -28.540 -42.465 -14.657 1.00 28.03 595 SER A O 1
ATOM 4912 N N . MET A 1 596 ? -28.661 -41.864 -12.488 1.00 32.56 596 MET A N 1
ATOM 4913 C CA . MET A 1 596 ? -27.931 -43.003 -11.937 1.00 32.56 596 MET A CA 1
ATOM 4914 C C . MET A 1 596 ? -28.524 -44.310 -12.472 1.00 32.56 596 MET A C 1
ATOM 4916 O O . MET A 1 596 ? -29.622 -44.678 -12.073 1.00 32.56 596 MET A O 1
ATOM 4920 N N . GLN A 1 597 ? -27.792 -45.025 -13.323 1.00 25.00 597 GLN A N 1
ATOM 4921 C CA . GLN A 1 597 ? -27.884 -46.478 -13.419 1.00 25.00 597 GLN A CA 1
ATOM 4922 C C . GLN A 1 597 ? -26.562 -47.026 -13.963 1.00 25.00 597 GLN A C 1
ATOM 4924 O O . GLN A 1 597 ? -26.128 -46.713 -15.069 1.00 25.00 597 GLN A O 1
ATOM 4929 N N . MET A 1 598 ? -25.888 -47.803 -13.114 1.00 36.72 598 MET A N 1
ATOM 4930 C CA . MET A 1 598 ? -24.711 -48.584 -13.467 1.00 36.72 598 MET A CA 1
ATOM 4931 C C . MET A 1 598 ? -25.099 -49.664 -14.481 1.00 36.72 598 MET A C 1
ATOM 4933 O O . MET A 1 598 ? -25.909 -50.520 -14.146 1.00 36.72 598 MET A O 1
ATOM 4937 N N . SER A 1 599 ? -24.460 -49.691 -15.652 1.00 26.50 599 SER A N 1
ATOM 4938 C CA . SER A 1 599 ? -24.101 -50.938 -16.348 1.00 26.50 599 SER A CA 1
ATOM 4939 C C . SER A 1 599 ? -23.279 -50.658 -17.610 1.00 26.50 599 SER A C 1
ATOM 4941 O O . SER A 1 599 ? -23.737 -49.957 -18.501 1.00 26.50 599 SER A O 1
ATOM 4943 N N . GLY A 1 600 ? -22.091 -51.265 -17.680 1.00 29.89 600 GLY A N 1
ATOM 4944 C CA . GLY A 1 600 ? -21.562 -51.937 -18.873 1.00 29.89 600 GLY A CA 1
ATOM 4945 C C . GLY A 1 600 ? -21.398 -51.176 -20.200 1.00 29.89 600 GLY A C 1
ATOM 4946 O O . GLY A 1 600 ? -22.346 -50.992 -20.945 1.00 29.89 600 GLY A O 1
ATOM 4947 N N . GLN A 1 601 ? -20.123 -51.020 -20.576 1.00 30.28 601 GLN A N 1
ATOM 4948 C CA . GLN A 1 601 ? -19.564 -51.087 -21.939 1.00 30.28 601 GLN A CA 1
ATOM 4949 C C . GLN A 1 601 ? -19.501 -49.847 -22.863 1.00 30.28 601 GLN A C 1
ATOM 4951 O O . GLN A 1 601 ? -20.487 -49.250 -23.271 1.00 30.28 601 GLN A O 1
ATOM 4956 N N . ARG A 1 602 ? -18.252 -49.668 -23.338 1.00 27.89 602 ARG A N 1
ATOM 4957 C CA . ARG A 1 602 ? -17.769 -49.164 -24.641 1.00 27.89 602 ARG A CA 1
ATOM 4958 C C . ARG A 1 602 ? -17.928 -47.670 -24.948 1.00 27.89 602 ARG A C 1
ATOM 4960 O O . ARG A 1 602 ? -18.808 -47.238 -25.681 1.00 27.89 602 ARG A O 1
ATOM 4967 N N . ILE A 1 603 ? -16.909 -46.918 -24.525 1.00 28.12 603 ILE A N 1
ATOM 4968 C CA . ILE A 1 603 ? -16.541 -45.618 -25.097 1.00 28.12 603 ILE A CA 1
ATOM 4969 C C . ILE A 1 603 ? -15.913 -45.873 -26.475 1.00 28.12 603 ILE A C 1
ATOM 4971 O O . ILE A 1 603 ? -14.776 -46.334 -26.581 1.00 28.12 603 ILE A O 1
ATOM 4975 N N . LEU A 1 604 ? -16.681 -45.608 -27.532 1.00 28.08 604 LEU A N 1
ATOM 4976 C CA . LEU A 1 604 ? -16.198 -45.559 -28.908 1.00 28.08 604 LEU A CA 1
ATOM 4977 C C . LEU A 1 604 ? -15.677 -44.152 -29.206 1.00 28.08 604 LEU A C 1
ATOM 4979 O O . LEU A 1 604 ? -16.366 -43.149 -29.043 1.00 28.08 604 LEU A O 1
ATOM 4983 N N . SER A 1 605 ? -14.428 -44.127 -29.648 1.00 35.38 605 SER A N 1
ATOM 4984 C CA . SER A 1 605 ? -13.671 -42.988 -30.145 1.00 35.38 605 SER A CA 1
ATOM 4985 C C . SER A 1 605 ? -14.441 -42.115 -31.140 1.00 35.38 605 SER A C 1
ATOM 4987 O O . SER A 1 605 ? -14.903 -42.621 -32.163 1.00 35.38 605 SER A O 1
ATOM 4989 N N . ARG A 1 606 ? -14.402 -40.794 -30.946 1.00 24.62 606 ARG A N 1
ATOM 4990 C CA . ARG A 1 606 ? -14.242 -39.826 -32.043 1.00 24.62 606 ARG A CA 1
ATOM 4991 C C . ARG A 1 606 ? -13.540 -38.573 -31.518 1.00 24.62 606 ARG A C 1
ATOM 4993 O O . ARG A 1 606 ? -13.936 -38.012 -30.505 1.00 24.62 606 ARG A O 1
ATOM 5000 N N . LYS A 1 607 ? -12.430 -38.242 -32.184 1.00 28.42 607 LYS A N 1
ATOM 5001 C CA . LYS A 1 607 ? -11.537 -37.110 -31.915 1.00 28.42 607 LYS A CA 1
ATOM 5002 C C . LYS A 1 607 ? -12.269 -35.773 -32.114 1.00 28.42 607 LYS A C 1
ATOM 5004 O O . LYS A 1 607 ? -12.985 -35.658 -33.103 1.00 28.42 607 LYS A O 1
ATOM 5009 N N . ILE A 1 608 ? -11.998 -34.873 -31.156 1.00 29.88 608 ILE A N 1
ATOM 5010 C CA . ILE A 1 608 ? -12.077 -33.393 -31.085 1.00 29.88 608 ILE A CA 1
ATOM 5011 C C . ILE A 1 608 ? -13.071 -32.706 -32.018 1.00 29.88 608 ILE A C 1
ATOM 5013 O O . ILE A 1 608 ? -12.818 -32.688 -33.242 1.00 29.88 608 ILE A O 1
#

pLDDT: mean 73.85, std 19.54, range [24.62, 97.81]

Radius of gyration: 31.25 Å; chains: 1; bounding box: 72×90×83 Å

Secondary structure (DSSP, 8-state):
--S-THHHHHHHHHHHHHHHHTT----SEEEEEEE-S-THHHHHHHHHHHHHHHTSS-EEEEEEE---TT-HHHHHHHHHHHHT--SSEEEEEEE-TTTTS-SS--HHHHSSS---HHHHHHHHHHHHHHHHHHHHH---SEEEEEEEE-S-HHHHHHHHHHHHHHHHHTTT-SEEEEEEEEEEEEEPPTT-HHHHTT--SEEEEEEEEEEEEEE-HHHHHH-HHHHHHHHHHHHHHHHHSSS--HHHHHHHHHTHHHHHHHHHHHHHH-----S--EEEEEESSSS-EEEEEEPPHHHHHHHHHHIIIIIHHHHHTS-TTB-TTPBPS-TT-S-SBPPHHHHHHHHHHGGGGTHHHHT--EEEEEEBTTHHHH-BHHHHHHHHHHH-SS--HHHHHHHHHHHS---TTS-TTB---SSSTTHHHHHHHHHHHHHHHHHHHH-TTTEEEETTEEEEEESSHHHHHHHHHHHHHHHHHHT--B--GGG-EEEEHHHHHHHHHHHHHHHHHHHHHHHHHHHHH---HHHHHHHHHSHHHHHHHHHHHHHHTT----HHHHHHHHHT---HHHHHHHHHHHHTTSS-------------------------

Foldseek 3Di:
DFFAPVLLLQVVVVVLVVVVVVPPPSFLEEEEEEEDLDPVRVVVNVVSVVVVCVVDSHHYHYDYHNDQPPDPVSLVVVLVVQVPDDAQEYEYEYEPNQPSVDDPDHVVNVPPDDPDPPVVVVRLVSVLVSVLVSQARHQHQKYKYKYKAGPDPVVLVVQQVSQVVSCVSLVVLWPWDGFDWDKDKDADPPPDCCCVPVVPRIDIDIITMTMIIPHHSLLQLLPLVLLVLLLLLLQVLQVVDPPHDVVLVVVCVVCVSVSSNVLSVCSSVFPFFDLDWPWDWDDPDPPDTDIATDGRSSLSSSLSSCCLNQVLSLLVPFDPQEQAQRADPPSNDSHGGDDRVVSVCCNQPVLVVVCVVVQFWKKKKWFWPPLQLQQQLVLLLVLVCVSGSHNHPSVSNRSCNQRLHDGPPHPHSGGHHHRRSNSRSSLRSLCRVVSVVCCVVQNSSQWHDHRRMIMGTDNDPVVVVVSVVVSQVVCVVSRIGIDDDPRIDMDTVVVSVVVCVVVVVVVVVVVVVVLVVLLLLADDPVLLVVCVVPVVVSLVVSQVVCVVLVRHDDSVVSSVSNVVNPPPPPSVVVVVVVCVVDPDPPPPPPVPPPPDDDDDDDDDDDDD